Protein AF-A0A173Y266-F1 (afdb_monomer)

Foldseek 3Di:
DWAAFDQWIWDCDPVVQKTWTAGNDDDDPVLVVLLVVLPWDQDPVVRTTIDGNDPSNLVSCQVRPRGAHPVNDRSVVVVVVVVVVVVVCVVVDDDDDDDDDDDDDDDDDDPDDFDKAKDKDADPPDPDLFQGIWIWIWTQDPVRDTDTGDTQAGGHPVVSVVVNVCVVVVVDDSVRSNVVRVVVVVVVVVPDDDDDDDDDDDDDDDPDFKKKWKKAFDDDPVCPCLPQDFPVVCVVVVHALELVRIDTQDMDGDDPPDDPVNVLCCQAPVNDPSGDDHRDGANMWMWICPPNDIWIWGDGPPGTDTRVVHVDPPPPLDDQVVFFPQDWDDAPVGIATAGLDAPVSLVVVQWDFPDAGPVNQWTWTHNVPHIHTYGNDNPPPVPVCVVVVVVVVVCVVVVVPPPDDDPLDALVRQVVCVVVVHDDDPVSNVVNVVVVVVVVPDDDDDDDDDDDDDDDDDDDDDDDDDDD

Sequence (468 aa):
MGWEFDGGRVEANTADNRLQIFFDEKPDKEIREELKGNGFRYSPSTEAWQRQLNDNAIYAADCIKCIQPLTGERPTELQKRASQEAAAEKAAAPEQPQDTEPGTADAPEKPTTPETFYKVRQNSYSDSPENSYILQEYVAQDNGMAKLGDILYTGTPEKCRELLGKLETGELTQGDVKDLYAKAQEAQTAAEPGQDVPEQTADKKEPDKDTFSIYQLKDGDGMRDYHFEPYDRLQAAGLSVEAANYNLIYAAELTPGTSLEDIHTRFNIDHPKDFKGHSLSVSDIVVLHQNGEDTAHYVDSFGYKEVPEFLQEQTPQLTPDTRMTGEQIRTPRGSFSVTDMTAEQMKEAEYGLHHTSEDRKYLIMGNGTQAFAVAAEPPEKANPLKHVEDAIEQNDNNFDGIINNTPTPTADELEEKARNGEQISLAEYAAALKADKEQGKEKKPGIKCFCGFPARPGRAVLRSATLF

pLDDT: mean 73.37, std 19.75, range [26.62, 95.81]

Structure (mmCIF, N/CA/C/O backbone):
data_AF-A0A173Y266-F1
#
_entry.id   AF-A0A173Y266-F1
#
loop_
_atom_site.group_PDB
_atom_site.id
_atom_site.type_symbol
_atom_site.label_atom_id
_atom_site.label_alt_id
_atom_site.label_comp_id
_atom_site.label_asym_id
_atom_site.label_entity_id
_atom_site.label_seq_id
_atom_site.pdbx_PDB_ins_code
_atom_site.Cartn_x
_atom_site.Cartn_y
_atom_site.Cartn_z
_atom_site.occupancy
_atom_site.B_iso_or_equiv
_atom_site.auth_seq_id
_atom_site.auth_comp_id
_atom_site.auth_asym_id
_atom_site.auth_atom_id
_atom_site.pdbx_PDB_model_num
ATOM 1 N N . MET A 1 1 ? 26.241 -5.180 -22.141 1.00 72.31 1 MET A N 1
ATOM 2 C CA . MET A 1 1 ? 24.784 -5.328 -22.359 1.00 72.31 1 MET A CA 1
ATOM 3 C C . MET A 1 1 ? 24.310 -4.068 -23.062 1.00 72.31 1 MET A C 1
ATOM 5 O O . MET A 1 1 ? 24.625 -2.991 -22.577 1.00 72.31 1 MET A O 1
ATOM 9 N N . GLY A 1 2 ? 23.655 -4.166 -24.213 1.00 83.25 2 GLY A N 1
ATOM 10 C CA . GLY A 1 2 ? 23.282 -3.005 -25.028 1.00 83.25 2 GLY A CA 1
ATOM 11 C C . GLY A 1 2 ? 22.638 -3.432 -26.343 1.00 83.25 2 GLY A C 1
ATOM 12 O O . GLY A 1 2 ? 22.569 -4.630 -26.620 1.00 83.25 2 GLY A O 1
ATOM 13 N N . TRP A 1 3 ? 22.164 -2.473 -27.131 1.00 91.00 3 TRP A N 1
ATOM 14 C CA . TRP A 1 3 ? 21.550 -2.724 -28.436 1.00 91.00 3 TRP A CA 1
ATOM 15 C C . TRP A 1 3 ? 21.806 -1.571 -29.406 1.00 91.00 3 TRP A C 1
ATOM 17 O O . TRP A 1 3 ? 22.062 -0.439 -29.000 1.00 91.00 3 TRP A O 1
ATOM 27 N N . GLU A 1 4 ? 21.718 -1.863 -30.697 1.00 91.62 4 GLU A N 1
ATOM 28 C CA . GLU A 1 4 ? 21.824 -0.870 -31.767 1.00 91.62 4 GLU A CA 1
ATOM 29 C C . GLU A 1 4 ? 20.430 -0.463 -32.248 1.00 91.62 4 GLU A C 1
ATOM 31 O O . GLU A 1 4 ? 19.509 -1.287 -32.301 1.00 91.62 4 GLU A O 1
ATOM 36 N N . PHE A 1 5 ? 20.277 0.813 -32.589 1.00 92.00 5 PHE A N 1
ATOM 37 C CA . PHE A 1 5 ? 19.054 1.395 -33.137 1.00 92.00 5 PHE A CA 1
ATOM 38 C C . PHE A 1 5 ? 19.385 2.228 -34.381 1.00 92.00 5 PHE A C 1
ATOM 40 O O . PHE A 1 5 ? 20.550 2.468 -34.697 1.00 92.00 5 PHE A O 1
ATOM 47 N N . ASP A 1 6 ? 18.362 2.668 -35.109 1.00 88.25 6 ASP A N 1
ATOM 48 C CA . ASP A 1 6 ? 18.567 3.494 -36.301 1.00 88.25 6 ASP A CA 1
ATOM 49 C C . ASP A 1 6 ? 19.115 4.884 -35.920 1.00 88.25 6 ASP A C 1
ATOM 51 O O . ASP A 1 6 ? 18.400 5.719 -35.364 1.00 88.25 6 ASP A O 1
ATOM 55 N N . GLY A 1 7 ? 20.404 5.115 -36.184 1.00 88.75 7 GLY A N 1
ATOM 56 C CA . GLY A 1 7 ? 21.110 6.358 -35.854 1.00 88.75 7 GLY A CA 1
ATOM 57 C C . GLY A 1 7 ? 21.906 6.339 -34.544 1.00 88.75 7 GLY A C 1
ATOM 58 O O . GLY A 1 7 ? 22.287 7.413 -34.058 1.00 88.75 7 GLY A O 1
ATOM 59 N N . GLY A 1 8 ? 22.159 5.163 -33.956 1.00 93.06 8 GLY A N 1
ATOM 60 C CA . GLY A 1 8 ? 23.054 5.051 -32.808 1.00 93.06 8 GLY A CA 1
ATOM 61 C C . GLY A 1 8 ? 23.018 3.716 -32.060 1.00 93.06 8 GLY A C 1
ATOM 62 O O . GLY A 1 8 ? 22.575 2.682 -32.559 1.00 93.06 8 GLY A O 1
ATOM 63 N N . ARG A 1 9 ? 23.501 3.735 -30.814 1.00 93.75 9 ARG A N 1
ATOM 64 C CA . ARG A 1 9 ? 23.505 2.563 -29.923 1.00 93.75 9 ARG A CA 1
ATOM 65 C C . ARG A 1 9 ? 23.216 2.928 -28.475 1.00 93.75 9 ARG A C 1
ATOM 67 O O . ARG A 1 9 ? 23.552 4.019 -28.013 1.00 93.75 9 ARG A O 1
ATOM 74 N N . VAL A 1 10 ? 22.641 1.984 -27.743 1.00 93.56 10 VAL A N 1
ATOM 75 C CA . VAL A 1 10 ? 22.423 2.061 -26.300 1.00 93.56 10 VAL A CA 1
ATOM 76 C C . VAL A 1 10 ? 23.321 1.058 -25.593 1.00 93.56 10 VAL A C 1
ATOM 78 O O . VAL A 1 10 ? 23.415 -0.103 -25.983 1.00 93.56 10 VAL A O 1
ATOM 81 N N . GLU A 1 11 ? 23.958 1.498 -24.518 1.00 92.50 11 GLU A N 1
ATOM 82 C CA . GLU A 1 11 ? 24.861 0.706 -23.701 1.00 92.50 11 GLU A CA 1
ATOM 83 C C . GLU A 1 11 ? 24.451 0.789 -22.228 1.00 92.50 11 GLU A C 1
ATOM 85 O O . GLU A 1 11 ? 24.344 1.868 -21.642 1.00 92.50 11 GLU A O 1
ATOM 90 N N . ALA A 1 12 ? 24.218 -0.368 -21.612 1.00 89.44 12 ALA A N 1
ATOM 91 C CA . ALA A 1 12 ? 24.055 -0.491 -20.173 1.00 89.44 12 ALA A CA 1
ATOM 92 C C . ALA A 1 12 ? 25.441 -0.661 -19.539 1.00 89.44 12 ALA A C 1
ATOM 94 O O . ALA A 1 12 ? 25.964 -1.773 -19.416 1.00 89.44 12 ALA A O 1
ATOM 95 N N . ASN A 1 13 ? 26.033 0.464 -19.147 1.00 88.81 13 ASN A N 1
ATOM 96 C CA . ASN A 1 13 ? 27.310 0.516 -18.458 1.00 88.81 13 ASN A CA 1
ATOM 97 C C . ASN A 1 13 ? 27.088 0.217 -16.969 1.00 88.81 13 ASN A C 1
ATOM 99 O O . ASN A 1 13 ? 26.701 1.076 -16.168 1.00 88.81 13 ASN A O 1
ATOM 103 N N . THR A 1 14 ? 27.320 -1.042 -16.604 1.00 85.88 14 THR A N 1
ATOM 104 C CA . THR A 1 14 ? 27.172 -1.534 -15.230 1.00 85.88 14 THR A CA 1
ATOM 105 C C . THR A 1 14 ? 28.258 -1.011 -14.294 1.00 85.88 14 THR A C 1
ATOM 107 O O . THR A 1 14 ? 28.013 -0.933 -13.095 1.00 85.88 14 THR A O 1
ATOM 110 N N . ALA A 1 15 ? 29.433 -0.629 -14.811 1.00 83.81 15 ALA A N 1
ATOM 111 C CA . ALA A 1 15 ? 30.527 -0.097 -13.996 1.00 83.81 15 ALA A CA 1
ATOM 112 C C . ALA A 1 15 ? 30.196 1.301 -13.453 1.00 83.81 15 ALA A C 1
ATOM 114 O O . ALA A 1 15 ? 30.384 1.566 -12.268 1.00 83.81 15 ALA A O 1
ATOM 115 N N . ASP A 1 16 ? 29.617 2.159 -14.296 1.00 83.19 16 ASP A N 1
ATOM 116 C CA . ASP A 1 16 ? 29.226 3.522 -13.915 1.00 83.19 16 ASP A CA 1
ATOM 117 C C . ASP A 1 16 ? 27.770 3.621 -13.430 1.00 83.19 16 ASP A C 1
ATOM 119 O O . ASP A 1 16 ? 27.295 4.699 -13.055 1.00 83.19 16 ASP A O 1
ATOM 123 N N . ASN A 1 17 ? 27.042 2.499 -13.423 1.00 90.81 17 ASN A N 1
ATOM 124 C CA . ASN A 1 17 ? 25.615 2.433 -13.119 1.00 90.81 17 ASN A CA 1
ATOM 125 C C . ASN A 1 17 ? 24.803 3.415 -13.990 1.00 90.81 17 ASN A C 1
ATOM 127 O O . ASN A 1 17 ? 24.024 4.241 -13.487 1.00 90.81 17 ASN A O 1
ATOM 131 N N . ARG A 1 18 ? 25.040 3.391 -15.310 1.00 93.94 18 ARG A N 1
ATOM 132 C CA . ARG A 1 18 ? 24.402 4.284 -16.291 1.00 93.94 18 ARG A CA 1
ATOM 133 C C . ARG A 1 18 ? 23.869 3.524 -17.499 1.00 93.94 18 ARG A C 1
ATOM 135 O O . ARG A 1 18 ? 24.560 2.690 -18.071 1.00 93.94 18 ARG A O 1
ATOM 142 N N . LEU A 1 19 ? 22.659 3.881 -17.920 1.00 93.88 19 LEU A N 1
ATOM 143 C CA . LEU A 1 19 ? 22.163 3.562 -19.254 1.00 93.88 19 LEU A CA 1
ATOM 144 C C . LEU A 1 19 ? 22.520 4.731 -20.171 1.00 93.88 19 LEU A C 1
ATOM 146 O O . LEU A 1 19 ? 22.066 5.852 -19.927 1.00 93.88 19 LEU A O 1
ATOM 150 N N . GLN A 1 20 ? 23.363 4.479 -21.167 1.00 94.88 20 GLN A N 1
ATOM 151 C CA . GLN A 1 20 ? 23.953 5.488 -22.044 1.00 94.88 20 GLN A CA 1
ATOM 152 C C . GLN A 1 20 ? 23.458 5.293 -23.476 1.00 94.88 20 GLN A C 1
ATOM 154 O O . GLN A 1 20 ? 23.483 4.189 -24.000 1.00 94.88 20 GLN A O 1
ATOM 159 N N . ILE A 1 21 ? 23.018 6.371 -24.112 1.00 95.44 21 ILE A N 1
ATOM 160 C CA . ILE A 1 21 ? 22.539 6.406 -25.491 1.00 95.44 21 ILE A CA 1
ATOM 161 C C . ILE A 1 21 ? 23.506 7.280 -26.285 1.00 95.44 21 ILE A C 1
ATOM 163 O O . ILE A 1 21 ? 23.659 8.477 -26.007 1.00 95.44 21 ILE A O 1
ATOM 167 N N . PHE A 1 22 ? 24.136 6.676 -27.280 1.00 94.88 22 PHE A N 1
ATOM 168 C CA . PHE A 1 22 ? 25.034 7.320 -28.224 1.00 94.88 22 PHE A CA 1
ATOM 169 C C . PHE A 1 22 ? 24.302 7.486 -29.550 1.00 94.88 22 PHE A C 1
ATOM 171 O O . PHE A 1 22 ? 23.755 6.515 -30.064 1.00 94.88 22 PHE A O 1
ATOM 178 N N . PHE A 1 23 ? 24.304 8.700 -30.091 1.00 93.75 23 PHE A N 1
ATOM 179 C CA . PHE A 1 23 ? 23.804 8.979 -31.436 1.00 93.75 23 PHE A CA 1
ATOM 180 C C . PHE A 1 23 ? 24.990 9.235 -32.364 1.00 93.75 23 PHE A C 1
ATOM 182 O O . PHE A 1 23 ? 25.952 9.883 -31.947 1.00 93.75 23 PHE A O 1
ATOM 189 N N . ASP A 1 24 ? 24.908 8.762 -33.606 1.00 90.38 24 ASP A N 1
ATOM 190 C CA . ASP A 1 24 ? 25.969 8.954 -34.606 1.00 90.38 24 ASP A CA 1
ATOM 191 C C . ASP A 1 24 ? 26.055 10.415 -35.067 1.00 90.38 24 ASP A C 1
ATOM 193 O O . ASP A 1 24 ? 27.136 10.961 -35.293 1.00 90.38 24 ASP A O 1
ATOM 197 N N . GLU A 1 25 ? 24.899 11.075 -35.142 1.00 89.56 25 GLU A N 1
ATOM 198 C CA . GLU A 1 25 ? 24.769 12.499 -35.424 1.00 89.56 25 GLU A CA 1
ATOM 199 C C . GLU A 1 25 ? 23.962 13.198 -34.330 1.00 89.56 25 GLU A C 1
ATOM 201 O O . GLU A 1 25 ? 23.267 12.580 -33.525 1.00 89.56 25 GLU A O 1
ATOM 206 N N . LYS A 1 26 ? 24.043 14.530 -34.275 1.00 89.31 26 LYS A N 1
ATOM 207 C CA . LYS A 1 26 ? 23.307 15.303 -33.274 1.00 89.31 26 LYS A CA 1
ATOM 208 C C . LYS A 1 26 ? 21.795 15.104 -33.475 1.00 89.31 26 LYS A C 1
ATOM 210 O O . LYS A 1 26 ? 21.280 15.580 -34.485 1.00 89.31 26 LYS A O 1
ATOM 215 N N . PRO A 1 27 ? 21.067 14.533 -32.496 1.00 89.38 27 PRO A N 1
ATOM 216 C CA . PRO A 1 27 ? 19.642 14.282 -32.651 1.00 89.38 27 PRO A CA 1
ATOM 217 C C . PRO A 1 27 ? 18.849 15.588 -32.757 1.00 89.38 27 PRO A C 1
ATOM 219 O O . PRO A 1 27 ? 19.197 16.619 -32.153 1.00 89.38 27 PRO A O 1
ATOM 222 N N . ASP A 1 28 ? 17.746 15.529 -33.499 1.00 90.56 28 ASP A N 1
ATOM 223 C CA . ASP A 1 28 ? 16.861 16.665 -33.727 1.00 90.56 28 ASP A CA 1
ATOM 224 C C . ASP A 1 28 ? 16.267 17.220 -32.430 1.00 90.56 28 ASP A C 1
ATOM 226 O O . ASP A 1 28 ? 16.346 16.634 -31.347 1.00 90.56 28 ASP A O 1
ATOM 230 N N . LYS A 1 29 ? 15.723 18.440 -32.498 1.00 91.38 29 LYS A N 1
ATOM 231 C CA . LYS A 1 29 ? 15.195 19.119 -31.305 1.00 91.38 29 LYS A CA 1
ATOM 232 C C . LYS A 1 29 ? 14.094 18.300 -30.616 1.00 91.38 29 LYS A C 1
ATOM 234 O O . LYS A 1 29 ? 14.117 18.221 -29.393 1.00 91.38 29 LYS A O 1
ATOM 239 N N . GLU A 1 30 ? 13.206 17.681 -31.388 1.00 90.44 30 GLU A N 1
ATOM 240 C CA . GLU A 1 30 ? 12.093 16.870 -30.879 1.00 90.44 30 GLU A CA 1
ATOM 241 C C . GLU A 1 30 ? 12.598 15.639 -30.116 1.00 90.44 30 GLU A C 1
ATOM 243 O O . GLU A 1 30 ? 12.240 15.451 -28.958 1.00 90.44 30 GLU A O 1
ATOM 248 N N . ILE A 1 31 ? 13.546 14.893 -30.693 1.00 90.19 31 ILE A N 1
ATOM 249 C CA . ILE A 1 31 ? 14.186 13.734 -30.047 1.00 90.19 31 ILE A CA 1
ATOM 250 C C . ILE A 1 31 ? 14.883 14.150 -28.745 1.00 90.19 31 ILE A C 1
ATOM 252 O O . ILE A 1 31 ? 14.788 13.479 -27.719 1.00 90.19 31 ILE A O 1
ATOM 256 N N . ARG A 1 32 ? 15.563 15.303 -28.736 1.00 92.06 32 ARG A N 1
ATOM 257 C CA . ARG A 1 32 ? 16.209 15.824 -27.520 1.00 92.06 32 ARG A CA 1
ATOM 258 C C . ARG A 1 32 ? 15.209 16.220 -26.433 1.00 92.06 32 ARG A C 1
ATOM 260 O O . ARG A 1 32 ? 15.556 16.145 -25.255 1.00 92.06 32 ARG A O 1
ATOM 267 N N . GLU A 1 33 ? 14.021 16.692 -26.796 1.00 92.50 33 GLU A N 1
ATOM 268 C CA . GLU A 1 33 ? 12.944 16.983 -25.843 1.00 92.50 33 GLU A CA 1
ATOM 269 C C . GLU A 1 33 ? 12.318 15.685 -25.312 1.00 92.50 33 GLU A C 1
ATOM 271 O O . GLU A 1 33 ? 12.150 15.557 -24.099 1.00 92.50 33 GLU A O 1
ATOM 276 N N . GLU A 1 34 ? 12.103 14.691 -26.176 1.00 92.31 34 GLU A N 1
ATOM 277 C CA . GLU A 1 34 ? 11.611 13.356 -25.811 1.00 92.31 34 GLU A CA 1
ATOM 278 C C . GLU A 1 34 ? 12.559 12.644 -24.831 1.00 92.31 34 GLU A C 1
ATOM 280 O O . GLU A 1 34 ? 12.131 12.170 -23.775 1.00 92.31 34 GLU A O 1
ATOM 285 N N . LEU A 1 35 ? 13.868 12.658 -25.105 1.00 92.94 35 LEU A N 1
ATOM 286 C CA . LEU A 1 35 ? 14.892 12.114 -24.205 1.00 92.94 35 LEU A CA 1
ATOM 287 C C . LEU A 1 35 ? 14.870 12.808 -22.837 1.00 92.94 35 LEU A C 1
ATOM 289 O O . LEU A 1 35 ? 14.944 12.153 -21.796 1.00 92.94 35 LEU A O 1
ATOM 293 N N . LYS A 1 36 ? 14.730 14.140 -22.815 1.00 92.12 36 LYS A N 1
ATOM 294 C CA . LYS A 1 36 ? 14.656 14.905 -21.561 1.00 92.12 36 LYS A CA 1
ATOM 295 C C . LYS A 1 36 ? 13.393 14.606 -20.762 1.00 92.12 36 LYS A C 1
ATOM 297 O O . LYS A 1 36 ? 13.497 14.566 -19.531 1.00 92.12 36 LYS A O 1
ATOM 302 N N . GLY A 1 37 ? 12.256 14.432 -21.440 1.00 90.38 37 GLY A N 1
ATOM 303 C CA . GLY A 1 37 ? 10.973 14.059 -20.840 1.00 90.38 37 GLY A CA 1
ATOM 304 C C . GLY A 1 37 ? 11.027 12.680 -20.185 1.00 90.38 37 GLY A C 1
ATOM 305 O O . GLY A 1 37 ? 10.529 12.510 -19.080 1.00 90.38 37 GLY A O 1
ATOM 306 N N . ASN A 1 38 ? 11.766 11.750 -20.791 1.00 91.06 38 ASN A N 1
ATOM 307 C CA . ASN A 1 38 ? 12.018 10.406 -20.260 1.00 91.06 38 ASN A CA 1
ATOM 308 C C . ASN A 1 38 ? 13.210 10.334 -19.275 1.00 91.06 38 ASN A C 1
ATOM 310 O O . ASN A 1 38 ? 13.718 9.256 -18.952 1.00 91.06 38 ASN A O 1
ATOM 314 N N . GLY A 1 39 ? 13.681 11.487 -18.781 1.00 89.62 39 GLY A N 1
ATOM 315 C CA . GLY A 1 39 ? 14.686 11.571 -17.718 1.00 89.62 39 GLY A CA 1
ATOM 316 C C . GLY A 1 39 ? 16.145 11.416 -18.161 1.00 89.62 39 GLY A C 1
ATOM 317 O O . GLY A 1 39 ? 17.035 11.472 -17.313 1.00 89.62 39 GLY A O 1
ATOM 318 N N . PHE A 1 40 ? 16.430 11.288 -19.459 1.00 94.12 40 PHE A N 1
ATOM 319 C CA . PHE A 1 40 ? 17.806 11.268 -19.957 1.00 94.12 40 PHE A CA 1
ATOM 320 C C . PHE A 1 40 ? 18.417 12.675 -19.941 1.00 94.12 40 PHE A C 1
ATOM 322 O O . PHE A 1 40 ? 17.761 13.698 -20.196 1.00 94.12 40 PHE A O 1
ATOM 329 N N . ARG A 1 41 ? 19.708 12.738 -19.612 1.00 94.44 41 ARG A N 1
ATOM 330 C CA . ARG A 1 41 ? 20.490 13.978 -19.569 1.00 94.44 41 ARG A CA 1
ATOM 331 C C . ARG A 1 41 ? 21.740 13.829 -20.418 1.00 94.44 41 ARG A C 1
ATOM 333 O O . ARG A 1 41 ? 22.455 12.840 -20.308 1.00 94.44 41 ARG A O 1
ATOM 340 N N . TYR A 1 42 ? 21.997 14.824 -21.261 1.00 95.50 42 TYR A N 1
ATOM 341 C CA . TYR A 1 42 ? 23.203 14.846 -22.079 1.00 95.50 42 TYR A CA 1
ATOM 342 C C . TYR A 1 42 ? 24.435 15.097 -21.203 1.00 95.50 42 TYR A C 1
ATOM 344 O O . TYR A 1 42 ? 24.460 16.062 -20.435 1.00 95.50 42 TYR A O 1
ATOM 352 N N . SER A 1 43 ? 25.450 14.250 -21.341 1.00 93.25 43 SER A N 1
ATOM 353 C CA . SER A 1 43 ? 26.731 14.350 -20.652 1.00 93.25 43 SER A CA 1
ATOM 354 C C . SER A 1 43 ? 27.833 14.652 -21.673 1.00 93.25 43 SER A C 1
ATOM 356 O O . SER A 1 43 ? 28.163 13.788 -22.484 1.00 93.25 43 SER A O 1
ATOM 358 N N . PRO A 1 44 ? 28.417 15.866 -21.663 1.00 89.44 44 PRO A N 1
ATOM 359 C CA . PRO A 1 44 ? 29.460 16.250 -22.614 1.00 89.44 44 PRO A CA 1
ATOM 360 C C . PRO A 1 44 ? 30.762 15.456 -22.476 1.00 89.44 44 PRO A C 1
ATOM 362 O O . PRO A 1 44 ? 31.470 15.300 -23.457 1.00 89.44 44 PRO A O 1
ATOM 365 N N . SER A 1 45 ? 31.092 14.965 -21.276 1.00 89.12 45 SER A N 1
ATOM 366 C CA . SER A 1 45 ? 32.329 14.208 -21.026 1.00 89.12 45 SER A CA 1
ATOM 367 C C . SER A 1 45 ? 32.301 12.800 -21.611 1.00 89.12 45 SER A C 1
ATOM 369 O O . SER A 1 45 ? 33.349 12.235 -21.894 1.00 89.12 45 SER A O 1
ATOM 371 N N . THR A 1 46 ? 31.106 12.234 -21.759 1.00 88.31 46 THR A N 1
ATOM 372 C CA . THR A 1 46 ? 30.881 10.898 -22.321 1.00 88.31 46 THR A CA 1
ATOM 373 C C . THR A 1 46 ? 30.217 10.956 -23.694 1.00 88.31 46 THR A C 1
ATOM 375 O O . THR A 1 46 ? 29.923 9.909 -24.249 1.00 88.31 46 THR A O 1
ATOM 378 N N . GLU A 1 47 ? 29.921 12.161 -24.194 1.00 92.31 47 GLU A N 1
ATOM 379 C CA . GLU A 1 47 ? 29.211 12.419 -25.456 1.00 92.31 47 GLU A CA 1
ATOM 380 C C . GLU A 1 47 ? 27.933 11.576 -25.624 1.00 92.31 47 GLU A C 1
ATOM 382 O O . GLU A 1 47 ? 27.573 11.153 -26.719 1.00 92.31 47 GLU A O 1
ATOM 387 N N . ALA A 1 48 ? 27.220 11.345 -24.517 1.00 94.31 48 ALA A N 1
ATOM 388 C CA . ALA A 1 48 ? 26.079 10.433 -24.463 1.00 94.31 48 ALA A CA 1
ATOM 389 C C . ALA A 1 48 ? 24.910 11.033 -23.688 1.00 94.31 48 ALA A C 1
ATOM 391 O O . ALA A 1 48 ? 25.083 11.794 -22.729 1.00 94.31 48 ALA A O 1
ATOM 392 N N . TRP A 1 49 ? 23.700 10.638 -24.067 1.00 95.81 49 TRP A N 1
ATOM 393 C CA . TRP A 1 49 ? 22.515 10.833 -23.242 1.00 95.81 49 TRP A CA 1
ATOM 394 C C . TRP A 1 49 ? 22.446 9.724 -22.209 1.00 95.81 49 TRP A C 1
ATOM 396 O O . TRP A 1 49 ? 22.435 8.556 -22.567 1.00 95.81 49 TRP A O 1
ATOM 406 N N . GLN A 1 50 ? 22.403 10.068 -20.927 1.00 95.19 50 GLN A N 1
ATOM 407 C CA . GLN A 1 50 ? 22.475 9.067 -19.873 1.00 95.19 50 GLN A CA 1
ATOM 408 C C . GLN A 1 50 ? 21.509 9.323 -18.723 1.00 95.19 50 GLN A C 1
AT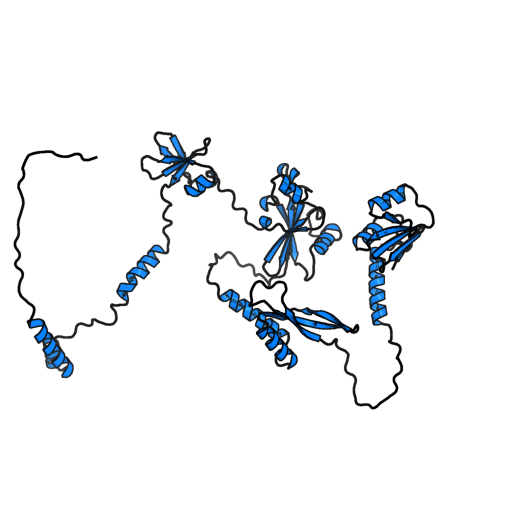OM 410 O O . GLN A 1 50 ? 21.137 10.464 -18.433 1.00 95.19 50 GLN A O 1
ATOM 415 N N . ARG A 1 51 ? 21.139 8.235 -18.049 1.00 94.75 51 ARG A N 1
ATOM 416 C CA . ARG A 1 51 ? 20.458 8.215 -16.747 1.00 94.75 51 ARG A CA 1
ATOM 417 C C . ARG A 1 51 ? 20.994 7.058 -15.907 1.00 94.75 51 ARG A C 1
ATOM 419 O O . ARG A 1 51 ? 21.739 6.221 -16.413 1.00 94.75 51 ARG A O 1
ATOM 426 N N . GLN A 1 52 ? 20.654 7.027 -14.621 1.00 93.19 52 GLN A N 1
ATOM 427 C CA . GLN A 1 52 ? 21.016 5.911 -13.745 1.00 93.19 52 GLN A CA 1
ATOM 428 C C . GLN A 1 52 ? 20.465 4.595 -14.304 1.00 93.19 52 GLN A C 1
ATOM 430 O O . GLN A 1 52 ? 19.317 4.567 -14.741 1.00 93.19 52 GLN A O 1
ATOM 435 N N . LEU A 1 53 ? 21.280 3.538 -14.300 1.00 89.94 53 LEU A N 1
ATOM 436 C CA . LEU A 1 53 ? 20.862 2.207 -14.727 1.00 89.94 53 LEU A CA 1
ATOM 437 C C . LEU A 1 53 ? 19.979 1.587 -13.634 1.00 89.94 53 LEU A C 1
ATOM 439 O O . LEU A 1 53 ? 20.440 1.251 -12.549 1.00 89.94 53 LEU A O 1
ATOM 443 N N . ASN A 1 54 ? 18.683 1.512 -13.911 1.00 86.38 54 ASN A N 1
ATOM 444 C CA . ASN A 1 54 ? 17.667 0.841 -13.105 1.00 86.38 54 ASN A CA 1
ATOM 445 C C . ASN A 1 54 ? 16.545 0.350 -14.028 1.00 86.38 54 ASN A C 1
ATOM 447 O O . ASN A 1 54 ? 16.522 0.720 -15.203 1.00 86.38 54 ASN A O 1
ATOM 451 N N . ASP A 1 55 ? 15.604 -0.439 -13.514 1.00 82.94 55 ASP A N 1
ATOM 452 C CA . ASP A 1 55 ? 14.531 -1.017 -14.338 1.00 82.94 55 ASP A CA 1
ATOM 453 C C . ASP A 1 55 ? 13.683 0.065 -15.023 1.00 82.94 55 ASP A C 1
ATOM 455 O O . ASP A 1 55 ? 13.353 -0.032 -16.203 1.00 82.94 55 ASP A O 1
ATOM 459 N N . ASN A 1 56 ? 13.463 1.192 -14.340 1.00 86.00 56 ASN A N 1
ATOM 460 C CA . ASN A 1 56 ? 12.802 2.362 -14.916 1.00 86.00 56 ASN A CA 1
ATOM 461 C C . ASN A 1 56 ? 13.589 2.983 -16.095 1.00 86.00 56 ASN A C 1
ATOM 463 O O . ASN A 1 56 ? 13.002 3.570 -16.998 1.00 86.00 56 ASN A O 1
ATOM 467 N N . ALA A 1 57 ? 14.921 2.890 -16.127 1.00 86.75 57 ALA A N 1
ATOM 468 C CA . ALA A 1 57 ? 15.711 3.371 -17.263 1.00 86.75 57 ALA A CA 1
ATOM 469 C C . ALA A 1 57 ? 15.499 2.523 -18.514 1.00 86.75 57 ALA A C 1
ATOM 471 O O . ALA A 1 57 ? 15.453 3.064 -19.617 1.00 86.75 57 ALA A O 1
ATOM 472 N N . ILE A 1 58 ? 15.347 1.218 -18.322 1.00 86.88 58 ILE A N 1
ATOM 473 C CA . ILE A 1 58 ? 15.102 0.251 -19.387 1.00 86.88 58 ILE A CA 1
ATOM 474 C C . ILE A 1 58 ? 13.672 0.415 -19.901 1.00 86.88 58 ILE A C 1
ATOM 476 O O . ILE A 1 58 ? 13.469 0.555 -21.103 1.00 86.88 58 ILE A O 1
ATOM 480 N N . TYR A 1 59 ? 12.703 0.568 -18.996 1.00 85.19 59 TYR A N 1
ATOM 481 C CA . TYR A 1 59 ? 11.320 0.888 -19.351 1.00 85.19 59 TYR A CA 1
ATOM 482 C C . TYR A 1 59 ? 11.185 2.234 -20.083 1.00 85.19 59 TYR A C 1
ATOM 484 O O . TYR A 1 59 ? 10.473 2.357 -21.080 1.00 85.19 59 TYR A O 1
ATOM 492 N N . ALA A 1 60 ? 11.910 3.262 -19.636 1.00 85.81 60 ALA A N 1
ATOM 493 C CA . ALA A 1 60 ? 11.951 4.538 -20.342 1.00 85.81 60 ALA A CA 1
ATOM 494 C C . ALA A 1 60 ? 12.532 4.384 -21.755 1.00 85.81 60 ALA A C 1
ATOM 496 O O . ALA A 1 60 ? 12.089 5.072 -22.672 1.00 85.81 60 ALA A O 1
ATOM 497 N N . ALA A 1 61 ? 13.487 3.470 -21.947 1.00 88.38 61 ALA A N 1
ATOM 498 C CA . ALA A 1 61 ? 14.014 3.168 -23.268 1.00 88.38 61 ALA A CA 1
ATOM 499 C C . ALA A 1 61 ? 12.996 2.426 -24.156 1.00 88.38 61 ALA A C 1
ATOM 501 O O . ALA A 1 61 ? 12.900 2.744 -25.340 1.00 88.38 61 ALA A O 1
ATOM 502 N N . ASP A 1 62 ? 12.168 1.541 -23.586 1.00 86.50 62 ASP A N 1
ATOM 503 C CA . ASP A 1 62 ? 11.037 0.901 -24.282 1.00 86.50 62 ASP A CA 1
ATOM 504 C C . ASP A 1 62 ? 10.005 1.927 -24.792 1.00 86.50 62 ASP A C 1
ATOM 506 O O . ASP A 1 62 ? 9.358 1.701 -25.814 1.00 86.50 62 ASP A O 1
ATOM 510 N N . CYS A 1 63 ? 9.848 3.063 -24.107 1.00 83.44 63 CYS A N 1
ATOM 511 C CA . CYS A 1 63 ? 8.878 4.098 -24.482 1.00 83.44 63 CYS A CA 1
ATOM 512 C C . CYS A 1 63 ? 9.371 5.029 -25.601 1.00 83.44 63 CYS A C 1
ATOM 514 O O . CYS A 1 63 ? 8.556 5.653 -26.284 1.00 83.44 63 CYS A O 1
ATOM 516 N N . ILE A 1 64 ? 10.689 5.139 -25.797 1.00 89.25 64 ILE A N 1
ATOM 517 C CA . ILE A 1 64 ? 11.287 6.041 -26.787 1.00 89.25 64 ILE A CA 1
ATOM 518 C C . ILE A 1 64 ? 11.387 5.310 -28.127 1.00 89.25 64 ILE A C 1
ATOM 520 O O . ILE A 1 64 ? 12.184 4.387 -28.308 1.00 89.25 64 ILE A O 1
ATOM 524 N N . LYS A 1 65 ? 10.586 5.742 -29.104 1.00 85.69 65 LYS A N 1
ATOM 525 C CA . LYS A 1 65 ? 10.492 5.059 -30.407 1.00 85.69 65 LYS A CA 1
ATOM 526 C C . LYS A 1 65 ? 11.777 5.151 -31.225 1.00 85.69 65 LYS A C 1
ATOM 528 O O . LYS A 1 65 ? 12.098 4.221 -31.954 1.00 85.69 65 LYS A O 1
ATOM 533 N N . CYS A 1 66 ? 12.507 6.259 -31.103 1.00 85.88 66 CYS A N 1
ATOM 534 C CA . CYS A 1 66 ? 13.708 6.520 -31.898 1.00 85.88 66 CYS A CA 1
ATOM 535 C C . CYS A 1 66 ? 14.949 5.735 -31.449 1.00 85.88 66 CYS A C 1
ATOM 537 O O . CYS A 1 66 ? 15.942 5.765 -32.161 1.00 85.88 66 CYS A O 1
ATOM 539 N N . ILE A 1 67 ? 14.902 5.029 -30.313 1.00 88.81 67 ILE A N 1
ATOM 540 C CA . ILE A 1 67 ? 16.029 4.219 -29.814 1.00 88.81 67 ILE A CA 1
ATOM 541 C C . ILE A 1 67 ? 15.689 2.728 -29.716 1.00 88.81 67 ILE A C 1
ATOM 543 O O . ILE A 1 67 ? 16.392 1.968 -29.045 1.00 88.81 67 ILE A O 1
ATOM 547 N N . GLN A 1 68 ? 14.594 2.309 -30.355 1.00 87.69 68 GLN A N 1
ATOM 548 C CA . GLN A 1 68 ? 14.180 0.911 -30.376 1.00 87.69 68 GLN A CA 1
ATOM 549 C C . GLN A 1 68 ? 15.214 0.040 -31.105 1.00 87.69 68 GLN A C 1
ATOM 551 O O . GLN A 1 68 ? 15.756 0.470 -32.126 1.00 87.69 68 GLN A O 1
ATOM 556 N N . PRO A 1 69 ? 15.468 -1.190 -30.628 1.00 88.00 69 PRO A N 1
ATOM 557 C CA . PRO A 1 69 ? 16.399 -2.103 -31.269 1.00 88.00 69 PRO A CA 1
ATOM 558 C C . PRO A 1 69 ? 16.008 -2.403 -32.717 1.00 88.00 69 PRO A C 1
ATOM 560 O O . PRO A 1 69 ? 14.842 -2.670 -33.017 1.00 88.00 69 PRO A O 1
ATOM 563 N N . L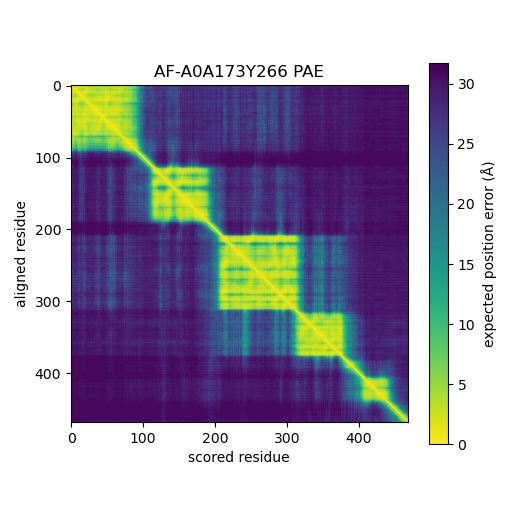EU A 1 70 ? 16.999 -2.472 -33.608 1.00 84.12 70 LEU A N 1
ATOM 564 C CA . LEU A 1 70 ? 16.787 -2.874 -35.010 1.00 84.12 70 LEU A CA 1
ATOM 565 C C . LEU A 1 70 ? 16.233 -4.302 -35.151 1.00 84.12 70 LEU A C 1
ATOM 567 O O . LEU A 1 70 ? 15.638 -4.645 -36.170 1.00 84.12 70 LEU A O 1
ATOM 571 N N . THR A 1 71 ? 16.406 -5.134 -34.122 1.00 77.69 71 THR A N 1
ATOM 572 C CA . THR A 1 71 ? 15.867 -6.497 -34.058 1.00 77.69 71 THR A CA 1
ATOM 573 C C . THR A 1 71 ? 14.343 -6.534 -33.907 1.00 77.69 71 THR A C 1
ATOM 575 O O . THR A 1 71 ? 13.747 -7.592 -34.101 1.00 77.69 71 THR A O 1
ATOM 578 N N . GLY A 1 72 ? 13.700 -5.406 -33.571 1.00 72.25 72 GLY A N 1
ATOM 579 C CA . GLY A 1 72 ? 12.261 -5.325 -33.293 1.00 72.25 72 GLY A CA 1
ATOM 580 C C . GLY A 1 72 ? 11.853 -5.928 -31.945 1.00 72.25 72 GLY A C 1
ATOM 581 O O . GLY A 1 72 ? 10.669 -5.950 -31.609 1.00 72.25 72 GLY A O 1
ATOM 582 N N . GLU A 1 73 ? 12.819 -6.417 -31.168 1.00 77.31 73 GLU A N 1
ATOM 583 C CA . GLU A 1 73 ? 12.612 -6.858 -29.793 1.00 77.31 73 GLU A CA 1
ATOM 584 C C . GLU A 1 73 ? 12.591 -5.645 -28.858 1.00 77.31 73 GLU A C 1
ATOM 586 O O . GLU A 1 73 ? 13.253 -4.643 -29.114 1.00 77.31 73 GLU A O 1
ATOM 591 N N . ARG A 1 74 ? 11.838 -5.726 -27.757 1.00 80.25 74 ARG A N 1
ATOM 592 C CA . ARG A 1 74 ? 11.842 -4.661 -26.747 1.00 80.25 74 ARG A CA 1
ATOM 593 C C . ARG A 1 74 ? 13.166 -4.688 -25.971 1.00 80.25 74 ARG A C 1
ATOM 595 O O . ARG A 1 74 ? 13.597 -5.786 -25.602 1.00 80.25 74 ARG A O 1
ATOM 602 N N . PRO A 1 75 ? 13.783 -3.534 -25.664 1.00 81.12 75 PRO A N 1
ATOM 603 C CA . PRO A 1 75 ? 14.970 -3.456 -24.810 1.00 81.12 75 PRO A CA 1
ATOM 604 C C . PRO A 1 75 ? 14.893 -4.296 -23.524 1.00 81.12 75 PRO A C 1
ATOM 606 O O . PRO A 1 75 ? 15.858 -4.979 -23.174 1.00 81.12 75 PRO A O 1
ATOM 609 N N . THR A 1 76 ? 13.727 -4.337 -22.875 1.00 76.25 76 THR A N 1
ATOM 610 C CA . THR A 1 76 ? 13.476 -5.190 -21.698 1.00 76.25 76 THR A CA 1
ATOM 611 C C . THR A 1 76 ? 13.719 -6.685 -21.960 1.00 76.25 76 THR A C 1
ATOM 613 O O . THR A 1 76 ? 14.307 -7.389 -21.137 1.00 76.25 76 THR A O 1
ATOM 616 N N . GLU A 1 77 ? 13.298 -7.197 -23.117 1.00 78.19 77 GLU A N 1
ATOM 617 C CA . GLU A 1 77 ? 13.428 -8.620 -23.462 1.00 78.19 77 GLU A CA 1
ATOM 618 C C . GLU A 1 77 ? 14.874 -8.989 -23.820 1.00 78.19 77 GLU A C 1
ATOM 620 O O . GLU A 1 77 ? 15.350 -10.066 -23.449 1.00 78.19 77 GLU A O 1
ATOM 625 N N . LEU A 1 78 ? 15.614 -8.063 -24.439 1.00 78.25 78 LEU A N 1
ATOM 626 C CA . LEU A 1 78 ? 17.048 -8.223 -24.697 1.00 78.25 78 LEU A CA 1
ATOM 627 C C . LEU A 1 78 ? 17.842 -8.357 -23.395 1.00 78.25 78 LEU A C 1
ATOM 629 O O . LEU A 1 78 ? 18.744 -9.191 -23.297 1.00 78.25 78 LEU A O 1
ATOM 633 N N . GLN A 1 79 ? 17.486 -7.581 -22.370 1.00 76.25 79 GLN A N 1
ATOM 634 C CA . GLN A 1 79 ? 18.173 -7.644 -21.083 1.00 76.25 79 GLN A CA 1
ATOM 635 C C . GLN A 1 79 ? 17.863 -8.936 -20.317 1.00 76.25 79 GLN A C 1
ATOM 637 O O . GLN A 1 79 ? 18.769 -9.519 -19.710 1.00 76.25 79 GLN A O 1
ATOM 642 N N . LYS A 1 80 ? 16.616 -9.424 -20.381 1.00 75.12 80 LYS A N 1
ATOM 643 C CA . LYS A 1 80 ? 16.228 -10.722 -19.805 1.00 75.12 80 LYS A CA 1
ATOM 644 C C . LYS A 1 80 ? 16.980 -11.874 -20.463 1.00 75.12 80 LYS A C 1
ATOM 646 O O . LYS A 1 80 ? 17.587 -12.675 -19.754 1.00 75.12 80 LYS A O 1
ATOM 651 N N . ARG A 1 81 ? 16.996 -11.926 -21.800 1.00 74.81 81 ARG A N 1
ATOM 652 C CA . ARG A 1 81 ? 17.712 -12.969 -22.548 1.00 74.81 81 ARG A CA 1
ATOM 653 C C . ARG A 1 81 ? 19.199 -12.952 -22.223 1.00 74.81 81 ARG A C 1
ATOM 655 O O . ARG A 1 81 ? 19.747 -13.981 -21.857 1.00 74.81 81 ARG A O 1
ATOM 662 N N . ALA A 1 82 ? 19.832 -11.786 -22.255 1.00 70.75 82 ALA A N 1
ATOM 663 C CA . ALA A 1 82 ? 21.261 -11.708 -21.999 1.00 70.75 82 ALA A CA 1
ATOM 664 C C . ALA A 1 82 ? 21.624 -12.013 -20.525 1.00 70.75 82 ALA A C 1
ATOM 666 O O . ALA A 1 82 ? 22.711 -12.512 -20.247 1.00 70.75 82 ALA A O 1
ATOM 667 N N . SER A 1 83 ? 20.704 -11.804 -19.573 1.00 66.56 83 SER A N 1
ATOM 668 C CA . SER A 1 83 ? 20.882 -12.261 -18.182 1.00 66.56 83 SER A CA 1
ATOM 669 C C . SER A 1 83 ? 20.782 -13.786 -18.063 1.00 66.56 83 SER A C 1
ATOM 671 O O . SER A 1 83 ? 21.542 -14.400 -17.315 1.00 66.56 83 SER A O 1
ATOM 673 N N . GLN A 1 84 ? 19.876 -14.406 -18.826 1.00 67.00 84 GLN A N 1
ATOM 674 C CA . GLN A 1 84 ? 19.732 -15.863 -18.905 1.00 67.00 84 GLN A CA 1
ATOM 675 C C . GLN A 1 84 ? 20.919 -16.517 -19.623 1.00 67.00 84 GLN A C 1
ATOM 677 O O . GLN A 1 84 ? 21.411 -17.544 -19.166 1.00 67.00 84 GLN A O 1
ATOM 682 N N . GLU A 1 85 ? 21.425 -15.906 -20.695 1.00 70.19 85 GLU A N 1
ATOM 683 C CA . GLU A 1 85 ? 22.614 -16.361 -21.422 1.00 70.19 85 GLU A CA 1
ATOM 684 C C . GLU A 1 85 ? 23.875 -16.228 -20.565 1.00 70.19 85 GLU A C 1
ATOM 686 O O . GLU A 1 85 ? 24.637 -17.183 -20.477 1.00 70.19 85 GLU A O 1
ATOM 691 N N . ALA A 1 86 ? 24.055 -15.123 -19.831 1.00 65.50 86 ALA A N 1
ATOM 692 C CA . ALA A 1 86 ? 25.168 -14.978 -18.889 1.00 65.50 86 ALA A CA 1
ATOM 693 C C . ALA A 1 86 ? 25.103 -15.994 -17.732 1.00 65.50 86 ALA A C 1
ATOM 695 O O . ALA A 1 86 ? 26.139 -16.465 -17.257 1.00 65.50 86 ALA A O 1
ATOM 696 N N . ALA A 1 87 ? 23.897 -16.347 -17.272 1.00 62.25 87 ALA A N 1
ATOM 697 C CA . ALA A 1 87 ? 23.701 -17.406 -16.284 1.00 62.25 87 ALA A CA 1
ATOM 698 C C . ALA A 1 87 ? 24.004 -18.798 -16.869 1.00 62.25 87 ALA A C 1
ATOM 700 O O . ALA A 1 87 ? 24.627 -19.619 -16.197 1.00 62.25 87 ALA A O 1
ATOM 701 N N . ALA A 1 88 ? 23.622 -19.046 -18.124 1.00 64.44 88 ALA A N 1
ATOM 702 C CA . ALA A 1 88 ? 23.892 -20.296 -18.828 1.00 64.44 88 ALA A CA 1
ATOM 703 C C . ALA A 1 88 ? 25.378 -20.460 -19.192 1.00 64.44 88 ALA A C 1
ATOM 705 O O . ALA A 1 88 ? 25.921 -21.551 -19.058 1.00 64.44 88 ALA A O 1
ATOM 706 N N . GLU A 1 89 ? 26.062 -19.387 -19.589 1.00 60.09 89 GLU A N 1
ATOM 707 C CA . GLU A 1 89 ? 27.491 -19.388 -19.920 1.00 60.09 89 GLU A CA 1
ATOM 708 C C . GLU A 1 89 ? 28.355 -19.559 -18.663 1.00 60.09 89 GLU A C 1
ATOM 710 O O . GLU A 1 89 ? 29.297 -20.351 -18.669 1.00 60.09 89 GLU A O 1
ATOM 715 N N . LYS A 1 90 ? 27.969 -18.935 -17.538 1.00 59.88 90 LYS A N 1
ATOM 716 C CA . LYS A 1 90 ? 28.568 -19.227 -16.222 1.00 59.88 90 LYS A CA 1
ATOM 717 C C . LYS A 1 90 ? 28.362 -20.675 -15.780 1.00 59.88 90 LYS A C 1
ATOM 719 O O . LYS A 1 90 ? 29.220 -21.206 -15.088 1.00 59.88 90 LYS A O 1
ATOM 724 N N . ALA A 1 91 ? 27.257 -21.303 -16.174 1.00 56.34 91 ALA A N 1
ATOM 725 C CA . ALA A 1 91 ? 26.997 -22.712 -15.893 1.00 56.34 91 ALA A CA 1
ATOM 726 C C . ALA A 1 91 ? 27.701 -23.676 -16.873 1.00 56.34 91 ALA A C 1
ATOM 728 O O . ALA A 1 91 ? 27.780 -24.869 -16.589 1.00 56.34 91 ALA A O 1
ATOM 729 N N . ALA A 1 92 ? 28.201 -23.186 -18.016 1.00 50.91 92 ALA A N 1
ATOM 730 C CA . ALA A 1 92 ? 28.739 -24.007 -19.105 1.00 50.91 92 ALA A CA 1
ATOM 731 C C . ALA A 1 92 ? 30.253 -23.850 -19.353 1.00 50.91 92 ALA A C 1
ATOM 733 O O . ALA A 1 92 ? 30.810 -24.612 -20.146 1.00 50.91 92 ALA A O 1
ATOM 734 N N . ALA A 1 93 ? 30.935 -22.896 -18.712 1.00 39.00 93 ALA A N 1
ATOM 735 C CA . ALA A 1 93 ? 32.377 -22.705 -18.868 1.00 39.00 93 ALA A CA 1
ATOM 736 C C . ALA A 1 93 ? 33.182 -23.777 -18.090 1.00 39.00 93 ALA A C 1
ATOM 738 O O . ALA A 1 93 ? 33.084 -23.826 -16.864 1.00 39.00 93 ALA A O 1
ATOM 739 N N . PRO A 1 94 ? 34.010 -24.615 -18.752 1.00 45.81 94 PRO A N 1
ATOM 740 C CA . PRO A 1 94 ? 34.922 -25.528 -18.067 1.00 45.81 94 PRO A CA 1
ATOM 741 C C . PRO A 1 94 ? 36.090 -24.735 -17.472 1.00 45.81 94 PRO A C 1
ATOM 743 O O . PRO A 1 94 ? 36.769 -24.002 -18.197 1.00 45.81 94 PRO A O 1
ATOM 746 N N . GLU A 1 95 ? 36.351 -24.892 -16.173 1.00 39.25 95 GLU A N 1
ATOM 747 C CA . GLU A 1 95 ? 37.545 -24.335 -15.535 1.00 39.25 95 GLU A CA 1
ATOM 748 C C . GLU A 1 95 ? 38.815 -24.867 -16.221 1.00 39.25 95 GLU A C 1
ATOM 750 O O . GLU A 1 95 ? 39.013 -26.076 -16.361 1.00 39.25 95 GLU A O 1
ATOM 755 N N . GLN A 1 96 ? 39.687 -23.961 -16.676 1.00 31.97 96 GLN A N 1
ATOM 756 C CA . GLN A 1 96 ? 41.025 -24.341 -17.125 1.00 31.97 96 GLN A CA 1
ATOM 757 C C . GLN A 1 96 ? 41.877 -24.744 -15.911 1.00 31.97 96 GLN A C 1
ATOM 759 O O . GLN A 1 96 ? 41.889 -24.006 -14.923 1.00 31.97 96 GLN A O 1
ATOM 764 N N . PRO A 1 97 ? 42.630 -25.858 -15.966 1.00 39.91 97 PRO A N 1
ATOM 765 C CA . PRO A 1 97 ? 43.395 -26.327 -14.819 1.00 39.91 97 PRO A CA 1
ATOM 766 C C . PRO A 1 97 ? 44.629 -25.443 -14.619 1.00 39.91 97 PRO A C 1
ATOM 768 O O . PRO A 1 97 ? 45.459 -25.325 -15.520 1.00 39.91 97 PRO A O 1
ATOM 771 N N . GLN A 1 98 ? 44.776 -24.849 -13.434 1.00 35.81 98 GLN A N 1
ATOM 772 C CA . GLN A 1 98 ? 46.087 -24.399 -12.972 1.00 35.81 98 GLN A CA 1
ATOM 773 C C . GLN A 1 98 ? 46.866 -25.606 -12.442 1.00 35.81 98 GLN A C 1
ATOM 775 O O . GLN A 1 98 ? 46.408 -26.332 -11.561 1.00 35.81 98 GLN A O 1
ATOM 780 N N . ASP A 1 99 ? 48.042 -25.801 -13.032 1.00 35.56 99 ASP A N 1
ATOM 781 C CA . ASP A 1 99 ? 49.002 -26.865 -12.766 1.00 35.56 99 ASP A CA 1
ATOM 782 C C . ASP A 1 99 ? 49.297 -27.063 -11.272 1.00 35.56 99 ASP A C 1
ATOM 784 O O . ASP A 1 99 ? 49.946 -26.232 -10.636 1.00 35.56 99 ASP A O 1
ATOM 788 N N . THR A 1 100 ? 48.925 -28.227 -10.735 1.00 32.78 100 THR A N 1
ATOM 789 C CA . THR A 1 100 ? 49.640 -28.857 -9.616 1.00 32.78 100 THR A CA 1
ATOM 790 C C . THR A 1 100 ? 49.699 -30.370 -9.839 1.00 32.78 100 THR A C 1
ATOM 792 O O . THR A 1 100 ? 48.698 -31.077 -9.812 1.00 32.78 100 THR A O 1
ATOM 795 N N . GLU A 1 101 ? 50.902 -30.866 -10.109 1.00 30.75 101 GLU A N 1
ATOM 796 C CA . GLU A 1 101 ? 51.231 -32.291 -10.218 1.00 30.75 101 GLU A CA 1
ATOM 797 C C . GLU A 1 101 ? 51.778 -32.813 -8.857 1.00 30.75 101 GLU A C 1
ATOM 799 O O . GLU A 1 101 ? 52.113 -32.010 -7.983 1.00 30.75 101 GLU A O 1
ATOM 804 N N . PRO A 1 102 ? 51.887 -34.135 -8.613 1.00 40.62 102 PRO A N 1
ATOM 805 C CA . PRO A 1 102 ? 50.839 -34.923 -7.964 1.00 40.62 102 PRO A CA 1
ATOM 806 C C . PRO A 1 102 ? 51.331 -35.673 -6.706 1.00 40.62 102 PRO A C 1
ATOM 808 O O . PRO A 1 102 ? 52.494 -36.063 -6.597 1.00 40.62 102 PRO A O 1
ATOM 811 N N . GLY A 1 103 ? 50.424 -35.955 -5.763 1.00 26.62 103 GLY A N 1
ATOM 812 C CA . GLY A 1 103 ? 50.776 -36.633 -4.512 1.00 26.62 103 GLY A CA 1
ATOM 813 C C . GLY A 1 103 ? 49.643 -37.435 -3.880 1.00 26.62 103 GLY A C 1
ATOM 814 O O . GLY A 1 103 ? 49.082 -37.022 -2.875 1.00 26.62 103 GLY A O 1
ATOM 815 N N . THR A 1 104 ? 49.422 -38.629 -4.435 1.00 29.41 104 THR A N 1
ATOM 816 C CA . THR A 1 104 ? 48.795 -39.828 -3.834 1.00 29.41 104 THR A CA 1
ATOM 817 C C . THR A 1 104 ? 47.291 -39.827 -3.522 1.00 29.41 104 THR A C 1
ATOM 819 O O . THR A 1 104 ? 46.766 -39.050 -2.736 1.00 29.41 104 THR A O 1
ATOM 822 N N . ALA A 1 105 ? 46.648 -40.801 -4.170 1.00 37.06 105 ALA A N 1
ATOM 823 C CA . ALA A 1 105 ? 45.235 -41.133 -4.207 1.00 37.06 105 ALA A CA 1
ATOM 824 C C . ALA A 1 105 ? 44.673 -41.717 -2.900 1.00 37.06 105 ALA A C 1
ATOM 826 O O . ALA A 1 105 ? 45.366 -42.482 -2.235 1.00 37.06 105 ALA A O 1
ATOM 827 N N . ASP A 1 106 ? 43.381 -41.467 -2.647 1.00 31.80 106 ASP A N 1
ATOM 828 C CA . ASP A 1 106 ? 42.395 -42.543 -2.449 1.00 31.80 106 ASP A CA 1
ATOM 829 C C . ASP A 1 106 ? 40.935 -42.030 -2.567 1.00 31.80 106 ASP A C 1
ATOM 831 O O . ASP A 1 106 ? 40.510 -41.214 -1.761 1.00 31.80 106 ASP A O 1
ATOM 835 N N . ALA A 1 107 ? 40.221 -42.538 -3.589 1.00 33.50 107 ALA A N 1
ATOM 836 C CA . ALA A 1 107 ? 38.774 -42.830 -3.741 1.00 33.50 107 ALA A CA 1
ATOM 837 C C . ALA A 1 107 ? 37.650 -41.827 -3.318 1.00 33.50 107 ALA A C 1
ATOM 839 O O . ALA A 1 107 ? 37.828 -40.951 -2.485 1.00 33.50 107 ALA A O 1
ATOM 840 N N . PRO A 1 108 ? 36.387 -42.104 -3.708 1.00 39.34 108 PRO A N 1
ATOM 841 C CA . PRO A 1 108 ? 35.720 -41.891 -4.994 1.00 39.34 108 PRO A CA 1
ATOM 842 C C . PRO A 1 108 ? 34.804 -40.639 -4.995 1.00 39.34 108 PRO A C 1
ATOM 844 O O . PRO A 1 108 ? 34.381 -40.155 -3.948 1.00 39.34 108 PRO A O 1
ATOM 847 N N . GLU A 1 109 ? 34.471 -40.152 -6.194 1.00 45.09 109 GLU A N 1
ATOM 848 C CA . GLU A 1 109 ? 33.579 -39.015 -6.477 1.00 45.09 109 GLU A CA 1
ATOM 849 C C . GLU A 1 109 ? 32.311 -38.978 -5.598 1.00 45.09 109 GLU A C 1
ATOM 851 O O . GLU A 1 109 ? 31.523 -39.928 -5.571 1.00 45.09 109 GLU A O 1
ATOM 856 N N . LYS A 1 110 ? 32.077 -37.841 -4.926 1.00 36.84 110 LYS A N 1
ATOM 857 C CA . LYS A 1 110 ? 30.754 -37.454 -4.420 1.00 36.84 110 LYS A CA 1
ATOM 858 C C . LYS A 1 110 ? 30.210 -36.297 -5.266 1.00 36.84 110 LYS A C 1
ATOM 860 O O . LYS A 1 110 ? 30.969 -35.378 -5.565 1.00 36.84 110 LYS A O 1
ATOM 865 N N . PRO A 1 111 ? 28.918 -36.319 -5.631 1.00 36.56 111 PRO A N 1
ATOM 866 C CA . PRO A 1 111 ? 28.275 -35.218 -6.337 1.00 36.56 111 PRO A CA 1
ATOM 867 C C . PRO A 1 111 ? 28.282 -33.968 -5.450 1.00 36.56 111 PRO A C 1
ATOM 869 O O . PRO A 1 111 ? 27.889 -34.033 -4.285 1.00 36.56 111 PRO A O 1
ATOM 872 N N . THR A 1 112 ? 28.745 -32.845 -5.995 1.00 40.12 112 THR A N 1
ATOM 873 C CA . THR A 1 112 ? 28.800 -31.534 -5.338 1.00 40.12 112 THR A CA 1
ATOM 874 C C . THR A 1 112 ? 27.380 -31.021 -5.088 1.00 40.12 112 THR A C 1
ATOM 876 O O . THR A 1 112 ? 26.763 -30.376 -5.931 1.00 40.12 112 THR A O 1
ATOM 879 N N . THR A 1 113 ? 26.822 -31.355 -3.928 1.00 38.09 113 THR A N 1
ATOM 880 C CA . THR A 1 113 ? 25.707 -30.616 -3.328 1.00 38.09 113 THR A CA 1
ATOM 881 C C . THR A 1 113 ? 26.277 -29.367 -2.655 1.00 38.09 113 THR A C 1
ATOM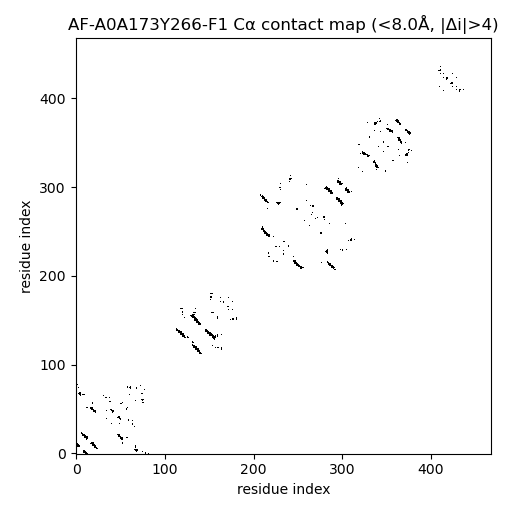 883 O O . THR A 1 113 ? 27.275 -29.512 -1.946 1.00 38.09 113 THR A O 1
ATOM 886 N N . PRO A 1 114 ? 25.691 -28.170 -2.840 1.00 55.97 114 PRO A N 1
ATOM 887 C CA . PRO A 1 114 ? 26.172 -26.963 -2.172 1.00 55.97 114 PRO A CA 1
ATOM 888 C C . PRO A 1 114 ? 26.179 -27.183 -0.654 1.00 55.97 114 PRO A C 1
ATOM 890 O O . PRO A 1 114 ? 25.196 -27.667 -0.093 1.00 55.97 114 PRO A O 1
ATOM 893 N N . GLU A 1 115 ? 27.305 -26.893 0.001 1.00 68.38 115 GLU A N 1
ATOM 894 C CA . GLU A 1 115 ? 27.461 -27.109 1.441 1.00 68.38 115 GLU A CA 1
ATOM 895 C C . GLU A 1 115 ? 26.586 -26.117 2.216 1.00 68.38 115 GLU A C 1
ATOM 897 O O . GLU A 1 115 ? 26.865 -24.918 2.294 1.00 68.38 115 GLU A O 1
ATOM 902 N N . THR A 1 116 ? 25.499 -26.618 2.793 1.00 77.44 116 THR A N 1
ATOM 903 C CA . THR A 1 116 ? 24.685 -25.863 3.740 1.00 77.44 116 THR A CA 1
ATOM 904 C C . THR A 1 116 ? 25.374 -25.837 5.103 1.00 77.44 116 THR A C 1
ATOM 906 O O . THR A 1 116 ? 25.757 -26.880 5.633 1.00 77.44 116 THR A O 1
ATOM 909 N N . PHE A 1 117 ? 25.510 -24.656 5.699 1.00 83.94 117 PHE A N 1
ATOM 910 C CA . PHE A 1 117 ? 26.028 -24.478 7.054 1.00 83.94 117 PHE A CA 1
ATOM 911 C C . PHE A 1 117 ? 25.167 -23.484 7.839 1.00 83.94 117 PHE A C 1
ATOM 913 O O . PHE A 1 117 ? 24.424 -22.692 7.269 1.00 83.94 117 PHE A O 1
ATOM 920 N N . TYR A 1 118 ? 25.268 -23.491 9.166 1.00 88.50 118 TYR A N 1
ATOM 921 C CA . TYR A 1 118 ? 24.414 -22.679 10.036 1.00 88.50 118 TYR A CA 1
ATOM 922 C C . TYR A 1 118 ? 25.248 -21.663 10.814 1.00 88.50 118 TYR A C 1
ATOM 924 O O . TYR A 1 118 ? 26.377 -21.951 11.214 1.00 88.50 118 TYR A O 1
ATOM 932 N N . LYS A 1 119 ? 24.715 -20.458 11.046 1.00 85.31 119 LYS A N 1
ATOM 933 C CA . LYS A 1 119 ? 25.355 -19.470 11.929 1.00 85.31 119 LYS A CA 1
ATOM 934 C C . LYS A 1 119 ? 24.350 -18.803 12.848 1.00 85.31 119 LYS A C 1
ATOM 936 O O . LYS A 1 119 ? 23.224 -18.498 12.465 1.00 85.31 119 LYS A O 1
ATOM 941 N N . VAL A 1 120 ? 24.819 -18.513 14.058 1.00 88.88 120 VAL A N 1
ATOM 942 C CA . VAL A 1 120 ? 24.120 -17.666 15.022 1.00 88.88 120 VAL A CA 1
ATOM 943 C C . VAL A 1 120 ? 24.597 -16.224 14.853 1.00 88.88 120 VAL A C 1
ATOM 945 O O . VAL A 1 120 ? 25.801 -15.961 14.885 1.00 88.88 120 VAL A O 1
ATOM 948 N N . ARG A 1 121 ? 23.664 -15.284 14.698 1.00 86.50 121 ARG A N 1
ATOM 949 C CA . ARG A 1 121 ? 23.932 -13.836 14.628 1.00 86.50 121 ARG A CA 1
ATOM 950 C C . ARG A 1 121 ? 23.010 -13.070 15.574 1.00 86.50 121 ARG A C 1
ATOM 952 O O . ARG A 1 121 ? 21.970 -13.576 15.981 1.00 86.50 121 ARG A O 1
ATOM 959 N N . GLN A 1 122 ? 23.398 -11.849 15.923 1.00 84.12 122 GLN A N 1
ATOM 960 C CA . GLN A 1 122 ? 22.569 -10.968 16.742 1.00 84.12 122 GLN A CA 1
ATOM 961 C C . GLN A 1 122 ? 21.341 -10.499 15.946 1.00 84.12 122 GLN A C 1
ATOM 963 O O . GLN A 1 122 ? 21.456 -10.170 14.759 1.00 84.12 122 GLN A O 1
ATOM 968 N N . ASN A 1 123 ? 20.179 -10.467 16.598 1.00 82.25 123 ASN A N 1
ATOM 969 C CA . ASN A 1 123 ? 18.949 -9.946 16.018 1.00 82.25 123 ASN A CA 1
ATOM 970 C C . ASN A 1 123 ? 18.930 -8.411 16.118 1.00 82.25 123 ASN A C 1
ATOM 972 O O . ASN A 1 123 ? 18.825 -7.857 17.210 1.00 82.25 123 ASN A O 1
ATOM 976 N N . SER A 1 124 ? 19.033 -7.711 14.985 1.00 71.19 124 SER A N 1
ATOM 977 C CA . SER A 1 124 ? 18.973 -6.239 14.946 1.00 71.19 124 SER A CA 1
ATOM 978 C C . SER A 1 124 ? 17.574 -5.676 15.225 1.00 71.19 124 SER A C 1
ATOM 980 O O . SER A 1 124 ? 17.460 -4.490 15.512 1.00 71.19 124 SER A O 1
ATOM 982 N N . TYR A 1 125 ? 16.544 -6.523 15.169 1.00 66.50 125 TYR A N 1
ATOM 983 C CA . TYR A 1 125 ? 15.140 -6.179 15.404 1.00 66.50 125 TYR A CA 1
ATOM 984 C C . TYR A 1 125 ? 14.627 -6.723 16.751 1.00 66.50 125 TYR A C 1
ATOM 986 O O . TYR A 1 125 ? 13.434 -6.926 16.925 1.00 66.50 125 TYR A O 1
ATOM 994 N N . SER A 1 126 ? 15.530 -7.011 17.694 1.00 73.38 126 SER A N 1
ATOM 995 C CA . SER A 1 126 ? 15.180 -7.530 19.021 1.00 73.38 126 SER A CA 1
ATOM 996 C C . SER A 1 126 ? 14.383 -6.503 19.834 1.00 73.38 126 SER A C 1
ATOM 998 O O . SER A 1 126 ? 14.868 -5.401 20.085 1.00 73.38 126 SER A O 1
ATOM 1000 N N . ASP A 1 127 ? 13.213 -6.903 20.319 1.00 68.31 127 ASP A N 1
ATOM 1001 C CA . ASP A 1 127 ? 12.327 -6.142 21.213 1.00 68.31 127 ASP A CA 1
ATOM 1002 C C . ASP A 1 127 ? 12.427 -6.594 22.683 1.00 68.31 127 ASP A C 1
ATOM 1004 O O . ASP A 1 127 ? 12.146 -5.830 23.607 1.00 68.31 127 ASP A O 1
ATOM 1008 N N . SER A 1 128 ? 12.901 -7.820 22.907 1.00 71.44 128 SER A N 1
ATOM 1009 C CA . SER A 1 128 ? 13.086 -8.432 24.222 1.00 71.44 128 SER A CA 1
ATOM 1010 C C . SER A 1 128 ? 14.423 -9.185 24.320 1.00 71.44 128 SER A C 1
ATOM 1012 O O . SER A 1 128 ? 14.976 -9.609 23.301 1.00 71.44 128 SER A O 1
ATOM 1014 N N . PRO A 1 129 ? 14.961 -9.417 25.536 1.00 71.00 129 PRO A N 1
ATOM 1015 C CA . PRO A 1 129 ? 16.140 -10.270 25.725 1.00 71.00 129 PRO A CA 1
ATOM 1016 C C . PRO A 1 129 ? 15.936 -11.694 25.196 1.00 71.00 129 PRO A C 1
ATOM 1018 O O . PRO A 1 129 ? 16.901 -12.355 24.798 1.00 71.00 129 PRO A O 1
ATOM 1021 N N . GLU A 1 130 ? 14.679 -12.140 25.175 1.00 73.38 130 GLU A N 1
ATOM 1022 C CA . GLU A 1 130 ? 14.273 -13.467 24.743 1.00 73.38 130 GLU A CA 1
ATOM 1023 C C . GLU A 1 130 ? 14.409 -13.666 23.235 1.00 73.38 130 GLU A C 1
ATOM 1025 O O . GLU A 1 130 ? 14.607 -14.807 22.861 1.00 73.38 130 GLU A O 1
ATOM 1030 N N . ASN A 1 131 ? 14.449 -12.606 22.408 1.00 79.00 131 ASN A N 1
ATOM 1031 C CA . ASN A 1 131 ? 14.594 -12.660 20.938 1.00 79.00 131 ASN A CA 1
ATOM 1032 C C . ASN A 1 131 ? 15.902 -12.031 20.411 1.00 79.00 131 ASN A C 1
ATOM 1034 O O . ASN A 1 131 ? 15.996 -11.604 19.256 1.00 79.00 131 ASN A O 1
ATOM 1038 N N . SER A 1 132 ? 16.929 -11.963 21.259 1.00 76.00 132 SER A N 1
ATOM 1039 C CA . SER A 1 132 ? 18.164 -11.209 20.998 1.00 76.00 132 SER A CA 1
ATOM 1040 C C . SER A 1 132 ? 19.104 -11.812 19.947 1.00 76.00 132 SER A C 1
ATOM 1042 O O . SER A 1 132 ? 19.961 -11.101 19.409 1.00 76.00 132 SER A O 1
ATOM 1044 N N . TYR A 1 133 ? 18.960 -13.096 19.616 1.00 87.00 133 TYR A N 1
ATOM 1045 C CA . TYR A 1 133 ? 19.786 -13.801 18.634 1.00 87.00 133 TYR A CA 1
ATOM 1046 C C . TYR A 1 133 ? 18.940 -14.636 17.676 1.00 87.00 133 TYR A C 1
ATOM 1048 O O . TYR A 1 133 ? 17.847 -15.083 18.009 1.00 87.00 133 TYR A O 1
ATOM 1056 N N . ILE A 1 134 ? 19.474 -14.863 16.478 1.00 88.75 134 ILE A N 1
ATOM 1057 C CA . ILE A 1 134 ? 18.862 -15.723 15.467 1.00 88.75 134 ILE A CA 1
ATOM 1058 C C . ILE A 1 134 ? 19.855 -16.779 14.986 1.00 88.75 134 ILE A C 1
ATOM 1060 O O . ILE A 1 134 ? 21.040 -16.495 14.785 1.00 88.75 134 ILE A O 1
ATOM 1064 N N . LEU A 1 135 ? 19.359 -17.995 14.790 1.00 89.50 135 LEU A N 1
ATOM 1065 C CA . LEU A 1 135 ? 20.039 -19.102 14.130 1.00 89.50 135 LEU A CA 1
ATOM 1066 C C . LEU A 1 135 ? 19.534 -19.176 12.689 1.00 89.50 135 LEU A C 1
ATOM 1068 O O . LEU A 1 135 ? 18.336 -19.333 12.463 1.00 89.50 135 LEU A O 1
ATOM 1072 N N . GLN A 1 136 ? 20.440 -19.041 11.725 1.00 86.81 136 GLN A N 1
ATOM 1073 C CA . GLN A 1 136 ? 20.104 -18.917 10.310 1.00 86.81 136 GLN A CA 1
ATOM 1074 C C . GLN A 1 136 ? 20.937 -19.870 9.451 1.00 86.81 136 GLN A C 1
ATOM 1076 O O . GLN A 1 136 ? 22.118 -20.112 9.721 1.00 86.81 136 GLN A O 1
ATOM 1081 N N . GLU A 1 137 ? 20.296 -20.405 8.419 1.00 88.25 137 GLU A N 1
ATOM 1082 C CA . GLU A 1 137 ? 20.901 -21.225 7.381 1.00 88.25 137 GLU A CA 1
ATOM 1083 C C . GLU A 1 137 ? 21.696 -20.359 6.402 1.00 88.25 137 GLU A C 1
ATOM 1085 O O . GLU A 1 137 ? 21.313 -19.240 6.053 1.00 88.25 137 GLU A O 1
ATOM 1090 N N . TYR A 1 138 ? 22.815 -20.895 5.943 1.00 82.56 138 TYR A N 1
ATOM 1091 C CA . TYR A 1 138 ? 23.643 -20.326 4.902 1.00 82.56 138 TYR A CA 1
ATOM 1092 C C . TYR A 1 138 ? 23.973 -21.409 3.890 1.00 82.56 138 TYR A C 1
ATOM 1094 O O . TYR A 1 138 ? 24.379 -22.511 4.248 1.00 82.56 138 TYR A O 1
ATOM 1102 N N . VAL A 1 139 ? 23.853 -21.070 2.615 1.00 82.12 139 VAL A N 1
ATOM 1103 C CA . VAL A 1 139 ? 24.243 -21.968 1.529 1.00 82.12 139 VAL A CA 1
ATOM 1104 C C . VAL A 1 139 ? 25.568 -21.466 0.979 1.00 82.12 139 VAL A C 1
ATOM 1106 O O . VAL A 1 139 ? 25.639 -20.337 0.475 1.00 82.12 139 VAL A O 1
ATOM 1109 N N . ALA A 1 140 ? 26.625 -22.269 1.117 1.00 79.25 140 ALA A N 1
ATOM 1110 C CA . ALA A 1 140 ? 27.903 -21.971 0.490 1.00 79.25 140 ALA A CA 1
ATOM 1111 C C . ALA A 1 140 ? 27.713 -21.945 -1.029 1.00 79.25 140 ALA A C 1
ATOM 1113 O O . ALA A 1 140 ? 27.131 -22.859 -1.616 1.00 79.25 140 ALA A O 1
ATOM 1114 N N . GLN A 1 141 ? 28.164 -20.865 -1.657 1.00 73.75 141 GLN A N 1
ATOM 1115 C CA . GLN A 1 141 ? 28.208 -20.750 -3.105 1.00 73.75 141 GLN A CA 1
ATOM 1116 C C . GLN A 1 141 ? 29.639 -20.994 -3.584 1.00 73.75 141 GLN A C 1
ATOM 1118 O O . GLN A 1 141 ? 30.604 -20.668 -2.890 1.00 73.75 141 GLN A O 1
ATOM 1123 N N . ASP A 1 142 ? 29.772 -21.472 -4.818 1.00 60.59 142 ASP A N 1
ATOM 1124 C CA . ASP A 1 142 ? 31.059 -21.794 -5.454 1.00 60.59 142 ASP A CA 1
ATOM 1125 C C . ASP A 1 142 ? 32.001 -20.577 -5.591 1.00 60.59 142 ASP A C 1
ATOM 1127 O O . ASP A 1 142 ? 33.193 -20.712 -5.839 1.00 60.59 142 ASP A O 1
ATOM 1131 N N . ASN A 1 143 ? 31.483 -19.362 -5.380 1.00 67.06 143 ASN A N 1
ATOM 1132 C CA . ASN A 1 143 ? 32.238 -18.106 -5.380 1.00 67.06 143 ASN A CA 1
ATOM 1133 C C . ASN A 1 143 ? 32.873 -17.754 -4.011 1.00 67.06 143 ASN A C 1
ATOM 1135 O O . ASN A 1 143 ? 33.389 -16.646 -3.849 1.00 67.06 143 ASN A O 1
ATOM 1139 N N . GLY A 1 144 ? 32.790 -18.642 -3.012 1.00 62.72 144 GLY A N 1
ATOM 1140 C CA . GLY A 1 144 ? 33.288 -18.411 -1.650 1.00 62.72 144 GLY A CA 1
ATOM 1141 C C . GLY A 1 144 ? 32.431 -17.457 -0.805 1.00 62.72 144 GLY A C 1
ATOM 1142 O O . GLY A 1 144 ? 32.777 -17.170 0.343 1.00 62.72 144 GLY A O 1
ATOM 1143 N N . MET A 1 145 ? 31.311 -16.965 -1.341 1.00 53.16 145 MET A N 1
ATOM 1144 C CA . MET A 1 145 ? 30.304 -16.198 -0.612 1.00 53.16 145 MET A CA 1
ATOM 1145 C C . MET A 1 145 ? 29.189 -17.129 -0.134 1.00 53.16 145 MET A C 1
ATOM 1147 O O . MET A 1 145 ? 28.839 -18.114 -0.777 1.00 53.16 145 MET A O 1
ATOM 1151 N N . ALA A 1 146 ? 28.610 -16.814 1.019 1.00 76.19 146 ALA A N 1
ATOM 1152 C CA . ALA A 1 146 ? 27.492 -17.568 1.561 1.00 76.19 146 ALA A CA 1
ATOM 1153 C C . ALA A 1 146 ? 26.187 -16.820 1.304 1.00 76.19 146 ALA A C 1
ATOM 1155 O O . ALA A 1 146 ? 26.051 -15.658 1.699 1.00 76.19 146 ALA A O 1
ATOM 1156 N N . LYS A 1 147 ? 25.221 -17.480 0.663 1.00 76.69 147 LYS A N 1
ATOM 1157 C CA . LYS A 1 147 ? 23.874 -16.930 0.503 1.00 76.69 147 LYS A CA 1
ATOM 1158 C C . LYS A 1 147 ? 23.124 -17.057 1.823 1.00 76.69 147 LYS A C 1
ATOM 1160 O O . LYS A 1 147 ? 23.145 -18.118 2.440 1.00 76.69 147 LYS A O 1
ATOM 1165 N N . LEU A 1 148 ? 22.457 -15.979 2.226 1.00 74.75 148 LEU A N 1
ATOM 1166 C CA . LEU A 1 148 ? 21.545 -15.979 3.364 1.00 74.75 148 LEU A CA 1
ATOM 1167 C C . LEU A 1 148 ? 20.356 -16.911 3.061 1.00 74.75 148 LEU A C 1
ATOM 1169 O O . LEU A 1 148 ? 19.680 -16.718 2.049 1.00 74.75 148 LEU A O 1
ATOM 1173 N N . GLY A 1 149 ? 20.151 -17.923 3.899 1.00 73.50 149 GLY A N 1
ATOM 1174 C CA . GLY A 1 149 ? 19.027 -18.859 3.850 1.00 73.50 149 GLY A CA 1
ATOM 1175 C C . GLY A 1 149 ? 17.999 -18.586 4.951 1.00 73.50 149 GLY A C 1
ATOM 1176 O O . GLY A 1 149 ? 17.903 -17.470 5.474 1.00 73.50 149 GLY A O 1
ATOM 1177 N N . ASP A 1 150 ? 17.235 -19.613 5.312 1.00 79.00 150 ASP A N 1
ATOM 1178 C CA . ASP A 1 150 ? 16.115 -19.520 6.248 1.00 79.00 150 ASP A CA 1
ATOM 1179 C C . ASP A 1 150 ? 16.545 -19.206 7.687 1.00 79.00 150 ASP A C 1
ATOM 1181 O O . ASP A 1 150 ? 17.542 -19.726 8.195 1.00 79.00 150 ASP A O 1
ATOM 1185 N N . ILE A 1 151 ? 15.741 -18.409 8.393 1.00 85.25 151 ILE A N 1
ATOM 1186 C CA . ILE A 1 151 ? 15.839 -18.286 9.852 1.00 85.25 151 ILE A CA 1
ATOM 1187 C C . ILE A 1 151 ? 15.203 -19.536 10.468 1.00 85.25 151 ILE A C 1
ATOM 1189 O O . ILE A 1 151 ? 14.047 -19.853 10.197 1.00 85.25 151 ILE A O 1
ATOM 1193 N N . LEU A 1 152 ? 15.970 -20.265 11.275 1.00 85.00 152 LEU A N 1
ATOM 1194 C CA . LEU A 1 152 ? 15.546 -21.532 11.877 1.00 85.00 152 LEU A CA 1
ATOM 1195 C C . LEU A 1 152 ? 14.975 -21.347 13.280 1.00 85.00 152 LEU A C 1
ATOM 1197 O O . LEU A 1 152 ? 14.077 -22.079 13.680 1.00 85.00 152 LEU A O 1
ATOM 1201 N N . TYR A 1 153 ? 15.523 -20.395 14.031 1.00 87.19 153 TYR A N 1
ATOM 1202 C CA . TYR A 1 153 ? 15.127 -20.118 15.406 1.00 87.19 153 TYR A CA 1
ATOM 1203 C C . TYR A 1 153 ? 15.503 -18.682 15.764 1.00 87.19 153 TYR A C 1
ATOM 1205 O O . TYR A 1 153 ? 16.609 -18.239 15.438 1.00 87.19 153 TYR A O 1
ATOM 1213 N N . THR A 1 154 ? 14.630 -17.971 16.472 1.00 86.38 154 THR A N 1
ATOM 1214 C CA . THR A 1 154 ? 14.978 -16.707 17.127 1.00 86.38 154 THR A CA 1
ATOM 1215 C C . THR A 1 154 ? 14.804 -16.871 18.623 1.00 86.38 154 THR A C 1
ATOM 1217 O O . THR A 1 154 ? 13.790 -17.390 19.080 1.00 86.38 154 THR A O 1
ATOM 1220 N N . GLY A 1 155 ? 15.805 -16.480 19.399 1.00 86.56 155 GLY A N 1
ATOM 1221 C CA . GLY A 1 155 ? 15.699 -16.608 20.835 1.00 86.56 155 GLY A CA 1
ATOM 1222 C C . GLY A 1 155 ? 16.909 -16.084 21.600 1.00 86.56 155 GLY A C 1
ATOM 1223 O O . GLY A 1 155 ? 17.683 -15.257 21.112 1.00 86.56 155 GLY A O 1
ATOM 1224 N N . THR A 1 156 ? 17.125 -16.628 22.796 1.00 87.50 156 THR A N 1
ATOM 1225 C CA . THR A 1 156 ? 18.312 -16.329 23.602 1.00 87.50 156 THR A CA 1
ATOM 1226 C C . THR A 1 156 ? 19.596 -16.871 22.950 1.00 87.50 156 THR A C 1
ATOM 1228 O O . THR A 1 156 ? 19.568 -17.890 22.241 1.00 87.50 156 THR A O 1
ATOM 1231 N N . PRO A 1 157 ? 20.757 -16.227 23.182 1.00 84.31 157 PRO A N 1
ATOM 1232 C CA . PRO A 1 157 ? 22.032 -16.670 22.617 1.00 84.31 157 PRO A CA 1
ATOM 1233 C C . PRO A 1 157 ? 22.421 -18.080 23.065 1.00 84.31 157 PRO A C 1
ATOM 1235 O O . PRO A 1 157 ? 23.008 -18.832 22.284 1.00 84.31 157 PRO A O 1
ATOM 1238 N N . GLU A 1 158 ? 22.096 -18.457 24.303 1.00 87.31 158 GLU A N 1
ATOM 1239 C CA . GLU A 1 158 ? 22.359 -19.790 24.846 1.00 87.31 158 GLU A CA 1
ATOM 1240 C C . GLU A 1 158 ? 21.586 -20.848 24.063 1.00 87.31 158 GLU A C 1
ATOM 1242 O O . GLU A 1 158 ? 22.166 -21.858 23.656 1.00 87.31 158 GLU A O 1
ATOM 1247 N N . LYS A 1 159 ? 20.303 -20.585 23.784 1.00 86.25 159 LYS A N 1
ATOM 1248 C CA . LYS A 1 159 ? 19.450 -21.535 23.075 1.00 86.25 159 LYS A CA 1
ATOM 1249 C C . LYS A 1 159 ? 19.840 -21.671 21.608 1.00 86.25 159 LYS A C 1
ATOM 1251 O O . LYS A 1 159 ? 19.920 -22.787 21.101 1.00 86.25 159 LYS A O 1
ATOM 1256 N N . CYS A 1 160 ? 20.181 -20.562 20.951 1.00 85.06 160 CYS A N 1
ATOM 1257 C CA . CYS A 1 160 ? 20.686 -20.577 19.577 1.00 85.06 160 CYS A CA 1
ATOM 1258 C C . CYS A 1 160 ? 21.987 -21.390 19.447 1.00 85.06 160 CYS A C 1
ATOM 1260 O O . CYS A 1 160 ? 22.144 -22.148 18.493 1.00 85.06 160 CYS A O 1
ATOM 1262 N N . ARG A 1 161 ? 22.915 -21.268 20.410 1.00 88.06 161 ARG A N 1
ATOM 1263 C CA . ARG A 1 161 ? 24.172 -22.041 20.426 1.00 88.06 161 ARG A CA 1
ATOM 1264 C C . ARG A 1 161 ? 23.950 -23.523 20.716 1.00 88.06 161 ARG A C 1
ATOM 1266 O O . ARG A 1 161 ? 24.621 -24.355 20.115 1.00 88.06 161 ARG A O 1
ATOM 1273 N N . GLU A 1 162 ? 23.017 -23.852 21.609 1.00 89.56 162 GLU A N 1
ATOM 1274 C CA . GLU A 1 162 ? 22.631 -25.240 21.890 1.00 89.56 162 GLU A CA 1
ATOM 1275 C C . GLU A 1 162 ? 22.065 -25.921 20.634 1.00 89.56 162 GLU A C 1
ATOM 1277 O O . GLU A 1 162 ? 22.489 -27.020 20.280 1.00 89.56 162 GLU A O 1
ATOM 1282 N N . LEU A 1 163 ? 21.135 -25.252 19.943 1.00 88.81 163 LEU A N 1
ATOM 1283 C CA . LEU A 1 163 ? 20.515 -25.761 18.718 1.00 88.81 163 LEU A CA 1
ATOM 1284 C C . LEU A 1 163 ? 21.524 -25.862 17.569 1.00 88.81 163 LEU A C 1
ATOM 1286 O O . LEU A 1 163 ? 21.519 -26.862 16.858 1.00 88.81 163 LEU A O 1
ATOM 1290 N N . LEU A 1 164 ? 22.434 -24.888 17.434 1.00 88.31 164 LEU A N 1
ATOM 1291 C CA . LEU A 1 164 ? 23.541 -24.965 16.477 1.00 88.31 164 LEU A CA 1
ATOM 1292 C C . LEU A 1 164 ? 24.421 -26.195 16.736 1.00 88.31 164 LEU A C 1
ATOM 1294 O O . LEU A 1 164 ? 24.679 -26.958 15.812 1.00 88.31 164 LEU A O 1
ATOM 1298 N N . GLY A 1 165 ? 24.827 -26.429 17.989 1.00 85.88 165 GLY A N 1
ATOM 1299 C CA . GLY A 1 165 ? 25.640 -27.595 18.342 1.00 85.88 165 GLY A CA 1
ATOM 1300 C C . GLY A 1 165 ? 24.942 -28.919 18.019 1.00 85.88 165 GLY A C 1
ATOM 1301 O O . GLY A 1 165 ? 25.584 -29.840 17.530 1.00 85.88 165 GLY A O 1
ATOM 1302 N N . LYS A 1 166 ? 23.621 -28.998 18.222 1.00 87.56 166 LYS A N 1
ATOM 1303 C CA . LYS A 1 166 ? 22.813 -30.183 17.884 1.00 87.56 166 LYS A CA 1
ATOM 1304 C C . LYS A 1 166 ? 22.628 -30.395 16.378 1.00 87.56 166 LYS A C 1
ATOM 1306 O O . LYS A 1 166 ? 22.563 -31.539 15.933 1.00 87.56 166 LYS A O 1
ATOM 1311 N N . LEU A 1 167 ? 22.556 -29.314 15.599 1.00 85.56 167 LEU A N 1
ATOM 1312 C CA . LEU A 1 167 ? 22.559 -29.374 14.133 1.00 85.56 167 LEU A CA 1
ATOM 1313 C C . LEU A 1 167 ? 23.918 -29.855 13.606 1.00 85.56 167 LEU A C 1
ATOM 1315 O O . LEU A 1 167 ? 23.967 -30.682 12.700 1.00 85.56 167 LEU A O 1
ATOM 1319 N N . GLU A 1 168 ? 25.019 -29.379 14.194 1.00 82.62 168 GLU A N 1
ATOM 1320 C CA . GLU A 1 168 ? 26.382 -29.777 13.814 1.00 82.62 168 GLU A CA 1
ATOM 1321 C C . GLU A 1 168 ? 26.697 -31.234 14.185 1.00 82.62 168 GLU A C 1
ATOM 1323 O O . GLU A 1 168 ? 27.392 -31.924 13.439 1.00 82.62 168 GLU A O 1
ATOM 1328 N N . THR A 1 169 ? 26.166 -31.736 15.305 1.00 84.62 169 THR A N 1
ATOM 1329 C CA . THR A 1 169 ? 26.291 -33.154 15.686 1.00 84.62 169 THR A CA 1
ATOM 1330 C C . THR A 1 169 ? 25.317 -34.069 14.940 1.00 84.62 169 THR A C 1
ATOM 1332 O O . THR A 1 169 ? 25.434 -35.290 15.054 1.00 84.62 169 THR A O 1
ATOM 1335 N N . GLY A 1 170 ? 24.367 -33.504 14.183 1.00 77.69 170 GLY A N 1
ATOM 1336 C CA . GLY A 1 170 ? 23.311 -34.240 13.483 1.00 77.69 170 GLY A CA 1
ATOM 1337 C C . GLY A 1 170 ? 22.272 -34.880 14.411 1.00 77.69 170 GLY A C 1
ATOM 1338 O O . GLY A 1 170 ? 21.509 -35.736 13.971 1.00 77.69 170 GLY A O 1
ATOM 1339 N N . GLU A 1 171 ? 22.245 -34.494 15.691 1.00 83.12 171 GLU A N 1
ATOM 1340 C CA . GLU A 1 171 ? 21.252 -34.953 16.673 1.00 83.12 171 GLU A CA 1
ATOM 1341 C C . GLU A 1 171 ? 19.863 -34.365 16.387 1.00 83.12 171 GLU A C 1
ATOM 1343 O O . GLU A 1 171 ? 18.845 -34.943 16.766 1.00 83.12 171 GLU A O 1
ATOM 1348 N N . LEU A 1 172 ? 19.828 -33.218 15.709 1.00 82.25 172 LEU A N 1
ATOM 1349 C CA . LEU A 1 172 ? 18.619 -32.483 15.378 1.00 82.25 172 LEU A CA 1
ATOM 1350 C C . LEU A 1 172 ? 18.656 -32.079 13.903 1.00 82.25 172 LEU A C 1
ATOM 1352 O O . LEU A 1 172 ? 19.711 -31.692 13.399 1.00 82.25 172 LEU A O 1
ATOM 1356 N N . THR A 1 173 ? 17.523 -32.161 13.206 1.00 84.12 173 THR A N 1
ATOM 1357 C CA . THR A 1 173 ? 17.418 -31.686 11.821 1.00 84.12 173 THR A CA 1
ATOM 1358 C C . THR A 1 173 ? 16.940 -30.235 11.762 1.00 84.12 173 THR A C 1
ATOM 1360 O O . THR A 1 173 ? 16.384 -29.697 12.721 1.00 84.12 173 THR A O 1
ATOM 1363 N N . GLN A 1 174 ? 17.119 -29.590 10.605 1.00 78.69 174 GLN A N 1
ATOM 1364 C CA . GLN A 1 174 ? 16.589 -28.247 10.345 1.00 78.69 174 GLN A CA 1
ATOM 1365 C C . GLN A 1 174 ? 15.072 -28.158 10.588 1.00 78.69 174 GLN A C 1
ATOM 1367 O O . GLN A 1 174 ? 14.596 -27.158 11.124 1.00 78.69 174 GLN A O 1
ATOM 1372 N N . GLY A 1 175 ? 14.325 -29.201 10.210 1.00 78.19 175 GLY A N 1
ATOM 1373 C CA . GLY A 1 175 ? 12.881 -29.284 10.437 1.00 78.19 175 GLY A CA 1
ATOM 1374 C C . GLY A 1 175 ? 12.539 -29.339 11.923 1.00 78.19 175 GLY A C 1
ATOM 1375 O O . GLY A 1 175 ? 11.706 -28.567 12.384 1.00 78.19 175 GLY A O 1
ATOM 1376 N N . ASP A 1 176 ? 13.264 -30.149 12.697 1.00 82.44 176 ASP A N 1
ATOM 1377 C CA . ASP A 1 176 ? 13.016 -30.277 14.136 1.00 82.44 176 ASP A CA 1
ATOM 1378 C C . ASP A 1 176 ? 13.273 -28.962 14.891 1.00 82.44 176 ASP A C 1
ATOM 1380 O O . ASP A 1 176 ? 12.565 -28.642 15.844 1.00 82.44 176 ASP A O 1
ATOM 1384 N N . VAL A 1 177 ? 14.270 -28.173 14.469 1.00 80.88 177 VAL A N 1
ATOM 1385 C CA . VAL A 1 177 ? 14.529 -26.840 15.046 1.00 80.88 177 VAL A CA 1
ATOM 1386 C C . VAL A 1 177 ? 13.357 -25.891 14.791 1.00 80.88 177 VAL A C 1
ATOM 1388 O O . VAL A 1 177 ? 12.933 -25.195 15.716 1.00 80.88 177 VAL A O 1
ATOM 1391 N N . LYS A 1 178 ? 12.806 -25.892 13.570 1.00 82.56 178 LYS A N 1
ATOM 1392 C CA . LYS A 1 178 ? 11.632 -25.079 13.215 1.00 82.56 178 LYS A CA 1
ATOM 1393 C C . LYS A 1 178 ? 10.387 -25.526 13.985 1.00 82.56 178 LYS A C 1
ATOM 1395 O O . LYS A 1 178 ? 9.673 -24.684 14.519 1.00 82.56 178 LYS A O 1
ATOM 1400 N N . ASP A 1 179 ? 10.175 -26.831 14.132 1.00 82.19 179 ASP A N 1
ATOM 1401 C CA . ASP A 1 179 ? 9.054 -27.378 14.903 1.00 82.19 179 ASP A CA 1
ATOM 1402 C C . ASP A 1 179 ? 9.157 -27.032 16.396 1.00 82.19 179 ASP A C 1
ATOM 1404 O O . ASP A 1 179 ? 8.150 -26.756 17.050 1.00 82.19 179 ASP A O 1
ATOM 1408 N N . LEU A 1 180 ? 10.371 -27.030 16.957 1.00 83.19 180 LEU A N 1
ATOM 1409 C CA . LEU A 1 180 ? 10.614 -26.578 18.330 1.00 83.19 180 LEU A CA 1
ATOM 1410 C C . LEU A 1 180 ? 10.330 -25.084 18.495 1.00 83.19 180 LEU A C 1
ATOM 1412 O O . LEU A 1 180 ? 9.801 -24.685 19.531 1.00 83.19 180 LEU A O 1
ATOM 1416 N N . TYR A 1 181 ? 10.669 -24.275 17.490 1.00 81.50 181 TYR A N 1
ATOM 1417 C CA . TYR A 1 181 ? 10.378 -22.846 17.486 1.00 81.50 181 TYR A CA 1
ATOM 1418 C C . TYR A 1 181 ? 8.868 -22.575 17.426 1.00 81.50 181 TYR A C 1
ATOM 1420 O O . TYR A 1 181 ? 8.350 -21.846 18.267 1.00 81.50 181 TYR A O 1
ATOM 1428 N N . ALA A 1 182 ? 8.147 -23.237 16.516 1.00 80.12 182 ALA A N 1
ATOM 1429 C CA . ALA A 1 182 ? 6.693 -23.123 16.393 1.00 80.12 182 ALA A CA 1
ATOM 1430 C C . ALA A 1 182 ? 5.972 -23.538 17.687 1.00 80.12 182 ALA A C 1
ATOM 1432 O O . ALA A 1 182 ? 5.134 -22.801 18.200 1.00 80.12 182 ALA A O 1
ATOM 1433 N N . LYS A 1 183 ? 6.378 -24.658 18.299 1.00 78.75 183 LYS A N 1
ATOM 1434 C CA . LYS A 1 183 ? 5.833 -25.103 19.595 1.00 78.75 183 LYS A CA 1
ATOM 1435 C C . LYS A 1 183 ? 6.124 -24.129 20.737 1.00 78.75 183 LYS A C 1
ATOM 1437 O O . LYS A 1 183 ? 5.316 -24.010 21.654 1.00 78.75 183 LYS A O 1
ATOM 1442 N N . ALA A 1 184 ? 7.279 -23.463 20.719 1.00 72.25 184 ALA A N 1
ATOM 1443 C CA . ALA A 1 184 ? 7.612 -22.450 21.716 1.00 72.25 184 ALA A CA 1
ATOM 1444 C C . ALA A 1 184 ? 6.736 -21.197 21.559 1.00 72.25 184 ALA A C 1
ATOM 1446 O O . ALA A 1 184 ? 6.287 -20.660 22.568 1.00 72.25 184 ALA A O 1
ATOM 1447 N N . GLN A 1 185 ? 6.436 -20.787 20.322 1.00 68.56 185 GLN A N 1
ATOM 1448 C CA . GLN A 1 185 ? 5.498 -19.695 20.051 1.00 68.56 185 GLN A CA 1
ATOM 1449 C C . GLN A 1 185 ? 4.069 -20.056 20.473 1.00 68.56 185 GLN A C 1
ATOM 1451 O O . GLN A 1 185 ? 3.445 -19.293 21.202 1.00 68.56 185 GLN A O 1
ATOM 1456 N N . GLU A 1 186 ? 3.583 -21.253 20.132 1.00 68.25 186 GLU A N 1
ATOM 1457 C CA . GLU A 1 186 ? 2.262 -21.738 20.565 1.00 68.25 186 GLU A CA 1
ATOM 1458 C C . GLU A 1 186 ? 2.130 -21.770 22.098 1.00 68.25 186 GLU A C 1
ATOM 1460 O O . GLU A 1 186 ? 1.091 -21.406 22.648 1.00 68.25 186 GLU A O 1
ATOM 1465 N N . ALA A 1 187 ? 3.196 -22.157 22.808 1.00 59.22 187 ALA A N 1
ATOM 1466 C CA . ALA A 1 187 ? 3.225 -22.158 24.269 1.00 59.22 187 ALA A CA 1
ATOM 1467 C C . ALA A 1 187 ? 3.264 -20.744 24.883 1.00 59.22 187 ALA A C 1
ATOM 1469 O O . ALA A 1 187 ? 2.769 -20.559 25.994 1.00 59.22 187 ALA A O 1
ATOM 1470 N N . GLN A 1 188 ? 3.827 -19.757 24.178 1.00 54.59 188 GLN A N 1
ATOM 1471 C CA . GLN A 1 188 ? 3.806 -18.346 24.581 1.00 54.59 188 GLN A CA 1
ATOM 1472 C C . GLN A 1 188 ? 2.431 -17.711 24.324 1.00 54.59 188 GLN A C 1
ATOM 1474 O O . GLN A 1 188 ? 1.921 -17.005 25.190 1.00 54.59 188 GLN A O 1
ATOM 1479 N N . THR A 1 189 ? 1.780 -18.032 23.202 1.00 47.66 189 THR A N 1
ATOM 1480 C CA . THR A 1 189 ? 0.415 -17.572 22.887 1.00 47.66 189 THR A CA 1
ATOM 1481 C C . THR A 1 189 ? -0.639 -18.213 23.799 1.00 47.66 189 THR A C 1
ATOM 1483 O O . THR A 1 189 ? -1.633 -17.579 24.136 1.00 47.66 189 THR A O 1
ATOM 1486 N N . ALA A 1 190 ? -0.410 -19.442 24.276 1.00 49.31 190 ALA A N 1
ATOM 1487 C CA . ALA A 1 190 ? -1.294 -20.117 25.232 1.00 49.31 190 ALA A CA 1
ATOM 1488 C C . ALA A 1 190 ? -1.186 -19.594 26.683 1.00 49.31 190 ALA A C 1
ATOM 1490 O O . ALA A 1 190 ? -1.967 -20.018 27.538 1.00 49.31 190 ALA A O 1
ATOM 1491 N N . ALA A 1 191 ? -0.225 -18.712 26.984 1.00 38.72 191 ALA A N 1
ATOM 1492 C CA . ALA A 1 191 ? 0.012 -18.183 28.329 1.00 38.72 191 ALA A CA 1
ATOM 1493 C C . ALA A 1 191 ? -0.679 -16.832 28.613 1.00 38.72 191 ALA A C 1
ATOM 1495 O O . ALA A 1 191 ? -0.623 -16.366 29.752 1.00 38.72 191 ALA A O 1
ATOM 1496 N N . GLU A 1 192 ? -1.378 -16.234 27.642 1.00 30.45 192 GLU A N 1
ATOM 1497 C CA . GLU A 1 192 ? -2.253 -15.078 27.880 1.00 30.45 192 GLU A CA 1
ATOM 1498 C C . GLU A 1 192 ? -3.726 -15.521 27.994 1.00 30.45 192 GLU A C 1
ATOM 1500 O O . GLU A 1 192 ? -4.286 -16.081 27.047 1.00 30.45 192 GLU A O 1
ATOM 1505 N N . PRO A 1 193 ? -4.388 -15.310 29.148 1.00 33.50 193 PRO A N 1
ATOM 1506 C CA . PRO A 1 193 ? -5.780 -15.680 29.320 1.00 33.50 193 PRO A CA 1
ATOM 1507 C C . PRO A 1 193 ? -6.714 -14.572 28.821 1.00 33.50 193 PRO A C 1
ATOM 1509 O O . PRO A 1 193 ? -6.856 -13.530 29.455 1.00 33.50 193 PRO A O 1
ATOM 1512 N N . GLY A 1 194 ? -7.459 -14.891 27.763 1.00 35.12 194 GLY A N 1
ATOM 1513 C CA . GLY A 1 194 ? -8.850 -14.467 27.620 1.00 35.12 194 GLY A CA 1
ATOM 1514 C C . GLY A 1 194 ? -9.133 -13.391 26.577 1.00 35.12 194 GLY A C 1
ATOM 1515 O O . GLY A 1 194 ? -8.898 -12.213 26.812 1.00 35.12 194 GLY A O 1
ATOM 1516 N N . GLN A 1 195 ? -9.829 -13.792 25.511 1.00 28.59 195 GLN A N 1
ATOM 1517 C CA . GLN A 1 195 ? -11.118 -13.183 25.184 1.00 28.59 195 GLN A CA 1
ATOM 1518 C C . GLN A 1 195 ? -11.974 -14.133 24.343 1.00 28.59 195 GLN A C 1
ATOM 1520 O O . GLN A 1 195 ? -11.549 -14.674 23.325 1.00 28.59 195 GLN A O 1
ATOM 1525 N N . ASP A 1 196 ? -13.178 -14.359 24.859 1.00 31.81 196 ASP A N 1
ATOM 1526 C CA . ASP A 1 196 ? -14.186 -15.273 24.355 1.00 31.81 196 ASP A CA 1
ATOM 1527 C C . ASP A 1 196 ? -14.739 -14.865 22.983 1.00 31.81 196 ASP A C 1
ATOM 1529 O O . ASP A 1 196 ? -15.030 -13.704 22.696 1.00 31.81 196 ASP A O 1
ATOM 1533 N N . VAL A 1 197 ? -14.941 -15.895 22.169 1.00 33.44 197 VAL A N 1
ATOM 1534 C CA . VAL A 1 197 ? -15.587 -15.904 20.857 1.00 33.44 197 VAL A CA 1
ATOM 1535 C C . VAL A 1 197 ? -17.089 -15.608 20.991 1.00 33.44 197 VAL A C 1
ATOM 1537 O O . VAL A 1 197 ? -17.750 -16.222 21.832 1.00 33.44 197 VAL A O 1
ATOM 1540 N N . PRO A 1 198 ? -17.689 -14.819 20.079 1.00 34.97 198 PRO A N 1
ATOM 1541 C CA . PRO A 1 198 ? -19.038 -15.103 19.617 1.00 34.97 198 PRO A CA 1
ATOM 1542 C C . PRO A 1 198 ? -18.991 -15.684 18.205 1.00 34.97 198 PRO A C 1
ATOM 1544 O O . PRO A 1 198 ? -18.527 -15.085 17.240 1.00 34.97 198 PRO A O 1
ATOM 1547 N N . GLU A 1 199 ? -19.508 -16.898 18.145 1.00 34.31 199 GLU A N 1
ATOM 1548 C CA . GLU A 1 199 ? -19.776 -17.741 16.997 1.00 34.31 199 GLU A CA 1
ATOM 1549 C C . GLU A 1 199 ? -20.592 -17.020 15.908 1.00 34.31 199 GLU A C 1
ATOM 1551 O O . GLU A 1 199 ? -21.705 -16.553 16.161 1.00 34.31 199 GLU A O 1
ATOM 1556 N N . GLN A 1 200 ? -20.092 -17.013 14.665 1.00 29.91 200 GLN A N 1
ATOM 1557 C CA . GLN A 1 200 ? -20.961 -17.030 13.489 1.00 29.91 200 GLN A CA 1
ATOM 1558 C C . GLN A 1 200 ? -20.300 -17.692 12.270 1.00 29.91 200 GLN A C 1
ATOM 1560 O O . GLN A 1 200 ? -19.403 -17.159 11.628 1.00 29.91 200 GLN A O 1
ATOM 1565 N N . THR A 1 201 ? -20.834 -18.883 11.987 1.00 30.14 201 THR A N 1
ATOM 1566 C CA . THR A 1 201 ? -20.888 -19.618 10.714 1.00 30.14 201 THR A CA 1
ATOM 1567 C C . THR A 1 201 ? -19.575 -19.971 10.021 1.00 30.14 201 THR A C 1
ATOM 1569 O O . THR A 1 201 ? -18.986 -19.202 9.273 1.00 30.14 201 THR A O 1
ATOM 1572 N N . ALA A 1 202 ? -19.213 -21.238 10.217 1.00 41.75 202 ALA A N 1
ATOM 1573 C CA . ALA A 1 202 ? -18.211 -21.981 9.483 1.00 41.75 202 ALA A CA 1
ATOM 1574 C C . ALA A 1 202 ? -18.480 -22.011 7.968 1.00 41.75 202 ALA A C 1
ATOM 1576 O O . ALA A 1 202 ? -19.370 -22.725 7.510 1.00 41.75 202 ALA A O 1
ATOM 1577 N N . ASP A 1 203 ? -17.606 -21.353 7.213 1.00 34.81 203 ASP A N 1
ATOM 1578 C CA . ASP A 1 203 ? -17.041 -21.937 6.003 1.00 34.81 203 ASP A CA 1
ATOM 1579 C C . ASP A 1 203 ? -15.565 -22.245 6.282 1.00 34.81 203 ASP A C 1
ATOM 1581 O O . ASP A 1 203 ? -14.841 -21.473 6.908 1.00 34.81 203 ASP A O 1
ATOM 1585 N N . LYS A 1 204 ? -15.144 -23.452 5.908 1.00 36.69 204 LYS A N 1
ATOM 1586 C CA . LYS A 1 204 ? -13.833 -24.033 6.218 1.00 36.69 204 LYS A CA 1
ATOM 1587 C C . LYS A 1 204 ? -12.699 -23.136 5.698 1.00 36.69 204 LYS A C 1
ATOM 1589 O O . LYS A 1 204 ? -12.446 -23.134 4.496 1.00 36.69 204 LYS A O 1
ATOM 1594 N N . LYS A 1 205 ? -11.983 -22.436 6.586 1.00 32.00 205 LYS A N 1
ATOM 1595 C CA . LYS A 1 205 ? -10.709 -21.789 6.247 1.00 32.00 205 LYS A CA 1
ATOM 1596 C C . LYS A 1 205 ? -9.637 -22.879 6.118 1.00 32.00 205 LYS A C 1
ATOM 1598 O O . LYS A 1 205 ? -9.265 -23.531 7.092 1.00 32.00 205 LYS A O 1
ATOM 1603 N N . GLU A 1 206 ? -9.232 -23.134 4.878 1.00 36.56 206 GLU A N 1
ATOM 1604 C CA . GLU A 1 206 ? -7.957 -23.771 4.533 1.00 36.56 206 GLU A CA 1
ATOM 1605 C C . GLU A 1 206 ? -6.783 -22.996 5.176 1.00 36.56 206 GLU A C 1
ATOM 1607 O O . GLU A 1 206 ? -6.989 -21.845 5.566 1.00 36.56 206 GLU A O 1
ATOM 1612 N N . PRO A 1 207 ? -5.587 -23.605 5.345 1.00 40.44 207 PRO A N 1
ATOM 1613 C CA . PRO A 1 207 ? -4.450 -22.967 6.024 1.00 40.44 207 PRO A CA 1
ATOM 1614 C C . PRO A 1 207 ? -4.201 -21.560 5.473 1.00 40.44 207 PRO A C 1
ATOM 1616 O O . PRO A 1 207 ? -4.323 -21.385 4.261 1.00 40.44 207 PRO A O 1
ATOM 1619 N N . ASP A 1 208 ? -3.888 -20.596 6.352 1.00 58.34 208 ASP A N 1
ATOM 1620 C CA . ASP A 1 208 ? -3.670 -19.180 6.018 1.00 58.34 208 ASP A CA 1
ATOM 1621 C C . ASP A 1 208 ? -2.721 -19.058 4.823 1.00 58.34 208 ASP A C 1
ATOM 1623 O O . ASP A 1 208 ? -1.500 -19.165 4.930 1.00 58.34 208 ASP A O 1
ATOM 1627 N N . LYS A 1 209 ? -3.313 -18.883 3.647 1.00 64.62 209 LYS A N 1
ATOM 1628 C CA . LYS A 1 209 ? -2.600 -18.418 2.475 1.00 64.62 209 LYS A CA 1
ATOM 1629 C C . LYS A 1 209 ? -2.539 -16.913 2.614 1.00 64.62 209 LYS A C 1
ATOM 1631 O O . LYS A 1 209 ? -3.581 -16.282 2.802 1.00 64.62 209 LYS A O 1
ATOM 1636 N N . ASP A 1 210 ? -1.341 -16.359 2.491 1.00 87.56 210 ASP A N 1
ATOM 1637 C CA . ASP A 1 210 ? -1.188 -14.920 2.367 1.00 87.56 210 ASP A CA 1
ATOM 1638 C C . ASP A 1 210 ? -2.077 -14.439 1.213 1.00 87.56 210 ASP A C 1
ATOM 1640 O O . ASP A 1 210 ? -2.152 -15.068 0.151 1.00 87.56 210 ASP A O 1
ATOM 1644 N N . THR A 1 211 ? -2.793 -13.344 1.420 1.00 91.50 211 THR A N 1
ATOM 1645 C CA . THR A 1 211 ? -3.676 -12.752 0.409 1.00 91.50 211 THR A CA 1
ATOM 1646 C C . THR A 1 211 ? -3.404 -11.262 0.309 1.00 91.50 211 THR A C 1
ATOM 1648 O O . THR A 1 211 ? -2.729 -10.672 1.149 1.00 91.50 211 THR A O 1
ATOM 1651 N N . PHE A 1 212 ? -3.902 -10.635 -0.745 1.00 93.69 212 PHE A N 1
ATOM 1652 C CA . PHE A 1 212 ? -3.930 -9.188 -0.848 1.00 93.69 212 PHE A CA 1
ATOM 1653 C C . PHE A 1 212 ? -5.275 -8.725 -1.394 1.00 93.69 212 PHE A C 1
ATOM 1655 O O . PHE A 1 212 ? -5.922 -9.424 -2.181 1.00 93.69 212 PHE A O 1
ATOM 1662 N N . SER A 1 213 ? -5.651 -7.518 -0.997 1.00 94.25 213 SER A N 1
ATOM 1663 C CA . SER A 1 213 ? -6.897 -6.864 -1.365 1.00 94.25 213 SER A CA 1
ATOM 1664 C C . SER A 1 213 ? -6.604 -5.477 -1.936 1.00 94.25 213 SER A C 1
ATOM 1666 O O . SER A 1 213 ? -5.745 -4.760 -1.431 1.00 94.25 213 SER A O 1
ATOM 1668 N N . ILE A 1 214 ? -7.305 -5.092 -3.002 1.00 95.06 214 ILE A N 1
ATOM 1669 C CA . ILE A 1 214 ? -7.188 -3.778 -3.645 1.00 95.06 214 ILE A CA 1
ATOM 1670 C C . ILE A 1 214 ? -8.485 -3.010 -3.432 1.00 95.06 214 ILE A C 1
ATOM 1672 O O . ILE A 1 214 ? -9.573 -3.473 -3.797 1.00 95.06 214 ILE A O 1
ATOM 1676 N N . TYR A 1 215 ? -8.338 -1.806 -2.898 1.00 94.06 215 TYR A N 1
ATOM 1677 C CA . TYR A 1 215 ? -9.406 -0.867 -2.617 1.00 94.06 215 TYR A CA 1
ATOM 1678 C C . TYR A 1 215 ? -9.239 0.377 -3.486 1.00 94.06 215 TYR A C 1
ATOM 1680 O O . TYR A 1 215 ? -8.156 0.957 -3.543 1.00 94.06 215 TYR A O 1
ATOM 1688 N N . GLN A 1 216 ? -10.320 0.795 -4.141 1.00 93.38 216 GLN A N 1
ATOM 1689 C CA . GLN A 1 216 ? -10.351 2.011 -4.963 1.00 93.38 216 GLN A CA 1
ATOM 1690 C C . GLN A 1 216 ? -11.408 2.970 -4.426 1.00 93.38 216 GLN A C 1
ATOM 1692 O O . GLN A 1 216 ? -12.431 2.535 -3.883 1.00 93.38 216 GLN A O 1
ATOM 1697 N N . LEU A 1 217 ? -11.154 4.271 -4.553 1.00 90.75 217 LEU A N 1
ATOM 1698 C CA . LEU A 1 217 ? -12.079 5.310 -4.102 1.00 90.75 217 LEU A CA 1
ATOM 1699 C C . LEU A 1 217 ? -13.454 5.163 -4.767 1.00 90.75 217 LEU A C 1
ATOM 1701 O O . LEU A 1 217 ? -13.573 4.830 -5.946 1.00 90.75 217 LEU A O 1
ATOM 1705 N N . LYS A 1 218 ? -14.511 5.427 -3.997 1.00 89.50 218 LYS A N 1
ATOM 1706 C CA . LYS A 1 218 ? -15.885 5.473 -4.505 1.00 89.50 218 LYS A CA 1
ATOM 1707 C C . LYS A 1 218 ? -16.068 6.637 -5.475 1.00 89.50 218 LYS A C 1
ATOM 1709 O O . LYS A 1 218 ? -15.646 7.755 -5.199 1.00 89.50 218 LYS A O 1
ATOM 1714 N N . ASP A 1 219 ? -16.813 6.387 -6.545 1.00 77.00 219 ASP A N 1
ATOM 1715 C CA . ASP A 1 219 ? -17.257 7.439 -7.454 1.00 77.00 219 ASP A CA 1
ATOM 1716 C C . ASP A 1 219 ? -18.317 8.326 -6.773 1.00 77.00 219 ASP A C 1
ATOM 1718 O O . ASP A 1 219 ? -19.384 7.849 -6.372 1.00 77.00 219 ASP A O 1
ATOM 1722 N N . GLY A 1 220 ? -18.055 9.631 -6.657 1.00 72.06 220 GLY A N 1
ATOM 1723 C CA . GLY A 1 220 ? -19.026 10.592 -6.128 1.00 72.06 220 GLY A CA 1
ATOM 1724 C C . GLY A 1 220 ? -18.501 12.024 -6.034 1.00 72.06 220 GLY A C 1
ATOM 1725 O O . GLY A 1 220 ? -17.303 12.253 -5.890 1.00 72.06 220 GLY A O 1
ATOM 1726 N N . ASP A 1 221 ? -19.410 13.007 -6.066 1.00 60.56 221 ASP A N 1
ATOM 1727 C CA . ASP A 1 221 ? -19.062 14.439 -5.991 1.00 60.56 221 ASP A CA 1
ATOM 1728 C C . ASP A 1 221 ? -18.296 14.811 -4.703 1.00 60.56 221 ASP A C 1
ATOM 1730 O O . ASP A 1 221 ? -17.555 15.792 -4.692 1.00 60.56 221 ASP A O 1
ATOM 1734 N N . GLY A 1 222 ? -18.441 14.017 -3.632 1.00 68.50 222 GLY A N 1
ATOM 1735 C CA . GLY A 1 222 ? -17.739 14.197 -2.355 1.00 68.50 222 GLY A CA 1
ATOM 1736 C C . GLY A 1 222 ? -16.308 13.648 -2.310 1.00 68.50 222 GLY A C 1
ATOM 1737 O O . GLY A 1 222 ? -15.579 13.968 -1.379 1.00 68.50 222 GLY A O 1
ATOM 1738 N N . MET A 1 223 ? -15.885 12.860 -3.305 1.00 78.50 223 MET A N 1
ATOM 1739 C CA . MET A 1 223 ? -14.563 12.212 -3.336 1.00 78.50 223 MET A CA 1
ATOM 1740 C C . MET A 1 223 ? -13.577 12.935 -4.262 1.00 78.50 223 MET A C 1
ATOM 1742 O O . MET A 1 223 ? -12.428 12.527 -4.406 1.00 78.50 223 MET A O 1
ATOM 1746 N N . ARG A 1 224 ? -13.993 14.051 -4.875 1.00 76.69 224 ARG A N 1
ATOM 1747 C CA . ARG A 1 224 ? -13.171 14.808 -5.830 1.00 76.69 224 ARG A CA 1
ATOM 1748 C C . ARG A 1 224 ? -11.839 15.277 -5.246 1.00 76.69 224 ARG A C 1
ATOM 1750 O O . ARG A 1 224 ? -10.846 15.261 -5.964 1.00 76.69 224 ARG A O 1
ATOM 1757 N N . ASP A 1 225 ? -11.835 15.651 -3.971 1.00 77.19 225 ASP A N 1
ATOM 1758 C CA . ASP A 1 225 ? -10.642 16.126 -3.262 1.00 77.19 225 ASP A CA 1
ATOM 1759 C C . ASP A 1 225 ? -9.721 14.975 -2.809 1.00 77.19 225 ASP A C 1
ATOM 1761 O O . ASP A 1 225 ? -8.605 15.217 -2.359 1.00 77.19 225 ASP A O 1
ATOM 1765 N N . TYR A 1 226 ? -10.177 13.726 -2.950 1.00 81.44 226 TYR A N 1
ATOM 1766 C CA . TYR A 1 226 ? -9.408 12.522 -2.639 1.00 81.44 226 TYR A CA 1
ATOM 1767 C C . TYR A 1 226 ? -8.741 11.920 -3.878 1.00 81.44 226 TYR A C 1
ATOM 1769 O O . TYR A 1 226 ? -7.724 11.253 -3.744 1.00 81.44 226 TYR A O 1
ATOM 1777 N N . HIS A 1 227 ? -9.290 12.131 -5.078 1.00 81.88 227 HIS A N 1
ATOM 1778 C CA . HIS A 1 227 ? -8.785 11.497 -6.297 1.00 81.88 227 HIS A CA 1
ATOM 1779 C C . HIS A 1 227 ? -7.417 12.038 -6.731 1.00 81.88 227 HIS A C 1
ATOM 1781 O O . HIS A 1 227 ? -7.266 13.230 -7.003 1.00 81.88 227 HIS A O 1
ATOM 1787 N N . PHE A 1 228 ? -6.462 11.122 -6.920 1.00 82.31 228 PHE A N 1
ATOM 1788 C CA . PHE A 1 228 ? -5.096 11.397 -7.376 1.00 82.31 228 PHE A CA 1
ATOM 1789 C C . PHE A 1 228 ? -4.309 12.348 -6.469 1.00 82.31 228 PHE A C 1
ATOM 1791 O O . PHE A 1 228 ? -3.381 13.025 -6.924 1.00 82.31 228 PHE A O 1
ATOM 1798 N N . GLU A 1 229 ? -4.677 12.406 -5.192 1.00 84.56 229 GLU A N 1
ATOM 1799 C CA . GLU A 1 229 ? -4.059 13.297 -4.224 1.00 84.56 229 GLU A CA 1
ATOM 1800 C C . GLU A 1 229 ? -2.967 12.548 -3.438 1.00 84.56 229 GLU A C 1
ATOM 1802 O O . GLU A 1 229 ? -3.256 11.537 -2.801 1.00 84.56 229 GLU A O 1
ATOM 1807 N N . PRO A 1 230 ? -1.697 12.986 -3.463 1.00 86.12 230 PRO A N 1
ATOM 1808 C CA . PRO A 1 230 ? -0.647 12.424 -2.615 1.00 86.12 230 PRO A CA 1
ATOM 1809 C C . PRO A 1 230 ? -1.009 12.474 -1.131 1.00 86.12 230 PRO A C 1
ATOM 1811 O O . PRO A 1 230 ? -1.654 13.425 -0.674 1.00 86.12 230 PRO A O 1
ATOM 1814 N N . TYR A 1 231 ? -0.524 11.500 -0.361 1.00 85.62 231 TYR A N 1
ATOM 1815 C CA . TYR A 1 231 ? -0.904 11.343 1.044 1.00 85.62 231 TYR A CA 1
ATOM 1816 C C . TYR A 1 231 ? -0.615 12.608 1.872 1.00 85.62 231 TYR A C 1
ATOM 1818 O O . TYR A 1 231 ? -1.467 13.083 2.622 1.00 85.62 231 TYR A O 1
ATOM 1826 N N . ASP A 1 232 ? 0.548 13.231 1.661 1.00 84.12 232 ASP A N 1
ATOM 1827 C CA . ASP A 1 232 ? 0.940 14.461 2.361 1.00 84.12 232 ASP A CA 1
ATOM 1828 C C . ASP A 1 232 ? -0.023 15.633 2.104 1.00 84.12 232 ASP A C 1
ATOM 1830 O O . ASP A 1 232 ? -0.262 16.452 2.997 1.00 84.12 232 ASP A O 1
ATOM 1834 N N . ARG A 1 233 ? -0.592 15.741 0.893 1.00 81.56 233 ARG A N 1
ATOM 1835 C CA . ARG A 1 233 ? -1.540 16.820 0.580 1.00 81.56 233 ARG A CA 1
ATOM 1836 C C . ARG A 1 233 ? -2.930 16.517 1.130 1.00 81.56 233 ARG A C 1
ATOM 1838 O O . ARG A 1 233 ? -3.582 17.439 1.618 1.00 81.56 233 ARG A O 1
ATOM 1845 N N . LEU A 1 234 ? -3.339 15.251 1.114 1.00 85.31 234 LEU A N 1
ATOM 1846 C CA . LEU A 1 234 ? -4.582 14.785 1.726 1.00 85.31 234 LEU A CA 1
ATOM 1847 C C . LEU A 1 234 ? -4.600 15.130 3.229 1.00 85.31 234 LEU A C 1
ATOM 1849 O O . LEU A 1 234 ? -5.529 15.781 3.707 1.00 85.31 234 LEU A O 1
ATOM 1853 N N . GLN A 1 235 ? -3.498 14.851 3.933 1.00 81.06 235 GLN A N 1
ATOM 1854 C CA . GLN A 1 235 ? -3.305 15.234 5.337 1.00 81.06 235 GLN A CA 1
ATOM 1855 C C . GLN A 1 235 ? -3.284 16.759 5.541 1.00 81.06 235 GLN A C 1
ATOM 1857 O O . GLN A 1 235 ? -3.917 17.278 6.460 1.00 81.06 235 GLN A O 1
ATOM 1862 N N . ALA A 1 236 ? -2.600 17.511 4.669 1.00 77.12 236 ALA A N 1
ATOM 1863 C CA . ALA A 1 236 ? -2.553 18.975 4.757 1.00 77.12 236 ALA A CA 1
ATOM 1864 C C . ALA A 1 236 ? -3.925 19.645 4.542 1.00 77.12 236 ALA A C 1
ATOM 1866 O O . ALA A 1 236 ? -4.166 20.732 5.071 1.00 77.12 236 ALA A O 1
ATOM 1867 N N . ALA A 1 237 ? -4.820 19.002 3.789 1.00 76.69 237 ALA A N 1
ATOM 1868 C CA . ALA A 1 237 ? -6.207 19.425 3.612 1.00 76.69 237 ALA A CA 1
ATOM 1869 C C . ALA A 1 237 ? -7.111 19.061 4.809 1.00 76.69 237 ALA A C 1
ATOM 1871 O O . ALA A 1 237 ? -8.278 19.448 4.827 1.00 76.69 237 ALA A O 1
ATOM 1872 N N . GLY A 1 238 ? -6.581 18.351 5.813 1.00 77.62 238 GLY A N 1
ATOM 1873 C CA . GLY A 1 238 ? -7.345 17.855 6.959 1.00 77.62 238 GLY A CA 1
ATOM 1874 C C . GLY A 1 238 ? -8.237 16.660 6.621 1.00 77.62 238 GLY A C 1
ATOM 1875 O O . GLY A 1 238 ? -9.182 16.385 7.356 1.00 77.62 238 GLY A O 1
ATOM 1876 N N . LEU A 1 239 ? -7.963 15.980 5.507 1.00 80.88 239 LEU A N 1
ATOM 1877 C CA . LEU A 1 239 ? -8.641 14.752 5.108 1.00 80.88 239 LEU A CA 1
ATOM 1878 C C . LEU A 1 239 ? -7.844 13.550 5.633 1.00 80.88 239 LEU A C 1
ATOM 1880 O O . LEU A 1 239 ? -6.646 13.653 5.899 1.00 80.88 239 LEU A O 1
ATOM 1884 N N . SER A 1 240 ? -8.507 12.406 5.792 1.00 83.00 240 SER A N 1
ATOM 1885 C CA . SER A 1 240 ? -7.873 11.158 6.229 1.00 83.00 240 SER A CA 1
ATOM 1886 C C . SER A 1 240 ? -8.280 9.987 5.338 1.00 83.00 240 SER A C 1
ATOM 1888 O O . SER A 1 240 ? -9.243 10.078 4.571 1.00 83.00 240 SER A O 1
ATOM 1890 N N . VAL A 1 241 ? -7.521 8.894 5.396 1.00 87.00 241 VAL A N 1
ATOM 1891 C CA . VAL A 1 241 ? -7.766 7.707 4.576 1.00 87.00 241 VAL A CA 1
ATOM 1892 C C . VAL A 1 241 ? -8.789 6.807 5.273 1.00 87.00 241 VAL A C 1
ATOM 1894 O O . VAL A 1 241 ? -8.453 5.939 6.069 1.00 87.00 241 VAL A O 1
ATOM 1897 N N . GLU A 1 242 ? -10.070 7.046 4.993 1.00 85.75 242 GLU A N 1
ATOM 1898 C CA . GLU A 1 242 ? -11.182 6.357 5.661 1.00 85.75 242 GLU A CA 1
ATOM 1899 C C . GLU A 1 242 ? -11.669 5.154 4.852 1.00 85.75 242 GLU A C 1
ATOM 1901 O O . GLU A 1 242 ? -12.082 5.321 3.703 1.00 85.75 242 GLU A O 1
ATOM 1906 N N . ALA A 1 243 ? -11.743 3.964 5.457 1.00 87.25 243 ALA A N 1
ATOM 1907 C CA . ALA A 1 243 ? -12.247 2.756 4.791 1.00 87.25 243 ALA A CA 1
ATOM 1908 C C . ALA A 1 243 ? -13.649 2.924 4.176 1.00 87.25 243 ALA A C 1
ATOM 1910 O O . ALA A 1 243 ? -13.949 2.365 3.120 1.00 87.25 243 ALA A O 1
ATOM 1911 N N . ALA A 1 244 ? -14.496 3.761 4.785 1.00 87.06 244 ALA A N 1
ATOM 1912 C CA . ALA A 1 244 ? -15.840 4.058 4.298 1.00 87.06 244 ALA A CA 1
ATOM 1913 C C . ALA A 1 244 ? -15.866 4.712 2.902 1.00 87.06 244 ALA A C 1
ATOM 1915 O O . ALA A 1 244 ? -16.876 4.593 2.200 1.00 87.06 244 ALA A O 1
ATOM 1916 N N . ASN A 1 245 ? -14.777 5.355 2.473 1.00 89.12 245 ASN A N 1
ATOM 1917 C CA . ASN A 1 245 ? -14.687 6.055 1.187 1.00 89.12 245 ASN A CA 1
ATOM 1918 C C . ASN A 1 245 ? -14.237 5.149 0.031 1.00 89.12 245 ASN A C 1
ATOM 1920 O O . ASN A 1 245 ? -14.234 5.586 -1.119 1.00 89.12 245 ASN A O 1
ATOM 1924 N N . TYR A 1 246 ? -13.925 3.881 0.312 1.00 91.62 246 TYR A N 1
ATOM 1925 C CA . TYR A 1 246 ? -13.369 2.940 -0.655 1.00 91.62 246 TYR A CA 1
ATOM 1926 C C . TYR A 1 246 ? -14.307 1.764 -0.932 1.00 91.62 246 TYR A C 1
ATOM 1928 O O . TYR A 1 246 ? -15.136 1.377 -0.106 1.00 91.62 246 TYR A O 1
ATOM 1936 N N . ASN A 1 247 ? -14.161 1.184 -2.120 1.00 90.50 247 ASN A N 1
ATOM 1937 C CA . ASN A 1 247 ? -14.754 -0.087 -2.508 1.00 90.50 247 ASN A CA 1
ATOM 1938 C C . ASN A 1 247 ? -13.657 -1.149 -2.588 1.00 90.50 247 ASN A C 1
ATOM 1940 O O . ASN A 1 247 ? -12.620 -0.908 -3.204 1.00 90.50 247 ASN A O 1
ATOM 1944 N N . LEU A 1 248 ? -13.907 -2.337 -2.035 1.00 92.12 248 LEU A N 1
ATOM 1945 C CA . LEU A 1 248 ? -13.088 -3.515 -2.314 1.00 92.12 248 LEU A CA 1
ATOM 1946 C C . LEU A 1 248 ? -13.338 -3.953 -3.763 1.00 92.12 248 LEU A C 1
ATOM 1948 O O . LEU A 1 248 ? -14.445 -4.370 -4.105 1.00 92.12 248 LEU A O 1
ATOM 1952 N N . ILE A 1 249 ? -12.320 -3.840 -4.611 1.00 91.94 249 ILE A N 1
ATOM 1953 C CA . ILE A 1 249 ? -12.421 -4.128 -6.048 1.00 91.94 249 ILE A CA 1
ATOM 1954 C C . ILE A 1 249 ? -11.905 -5.520 -6.381 1.00 91.94 249 ILE A C 1
ATOM 1956 O O . ILE A 1 249 ? -12.421 -6.180 -7.285 1.00 91.94 249 ILE A O 1
ATOM 1960 N N . TYR A 1 250 ? -10.861 -5.955 -5.683 1.00 91.62 250 TYR A N 1
ATOM 1961 C CA . TYR A 1 250 ? -10.184 -7.199 -6.002 1.00 91.62 250 TYR A CA 1
ATOM 1962 C C . TYR A 1 250 ? -9.551 -7.804 -4.756 1.00 91.62 250 TYR A C 1
ATOM 1964 O O . TYR A 1 250 ? -9.026 -7.073 -3.924 1.00 91.62 250 TYR A O 1
ATOM 1972 N N . ALA A 1 251 ? -9.576 -9.128 -4.653 1.00 91.44 251 ALA A N 1
ATOM 1973 C CA . ALA A 1 251 ? -8.875 -9.881 -3.624 1.00 91.44 251 ALA A CA 1
ATOM 1974 C C . ALA A 1 251 ? -8.319 -11.167 -4.243 1.00 91.44 251 ALA A C 1
ATOM 1976 O O . ALA A 1 251 ? -9.015 -11.830 -5.017 1.00 91.44 251 ALA A O 1
ATOM 1977 N N . ALA A 1 252 ? -7.070 -11.512 -3.935 1.00 88.94 252 ALA A N 1
ATOM 1978 C CA . ALA A 1 252 ? -6.449 -12.743 -4.416 1.00 88.94 252 ALA A CA 1
ATOM 1979 C C . ALA A 1 252 ? -5.359 -13.257 -3.475 1.00 88.94 252 ALA A C 1
ATOM 1981 O O . ALA A 1 252 ? -4.880 -12.550 -2.594 1.00 88.94 252 ALA A O 1
ATOM 1982 N N . GLU A 1 253 ? -4.947 -14.501 -3.705 1.00 89.44 253 GLU A N 1
ATOM 1983 C CA . GLU A 1 253 ? -3.789 -15.101 -3.046 1.00 89.44 253 GLU A CA 1
ATOM 1984 C C . GLU A 1 253 ? -2.506 -14.338 -3.410 1.00 89.44 253 GLU A C 1
ATOM 1986 O O . GLU A 1 253 ? -2.260 -13.988 -4.572 1.00 89.44 253 GLU A O 1
ATOM 1991 N N . LEU A 1 254 ? -1.688 -14.089 -2.394 1.00 87.12 254 LEU A N 1
ATOM 1992 C CA . LEU A 1 254 ? -0.393 -13.451 -2.495 1.00 87.12 254 LEU A CA 1
ATOM 1993 C C . LEU A 1 254 ? 0.665 -14.540 -2.645 1.00 87.12 254 LEU A C 1
ATOM 1995 O O . LEU A 1 254 ? 0.903 -15.347 -1.750 1.00 87.12 254 LEU A O 1
ATOM 1999 N N . THR A 1 255 ? 1.302 -14.585 -3.812 1.00 82.75 255 THR A N 1
ATOM 2000 C CA . THR A 1 255 ? 2.375 -15.545 -4.061 1.00 82.75 255 THR A CA 1
ATOM 2001 C C . THR A 1 255 ? 3.583 -15.229 -3.163 1.00 82.75 255 THR A C 1
ATOM 2003 O O . THR A 1 255 ? 3.995 -14.066 -3.108 1.00 82.75 255 THR A O 1
ATOM 2006 N N . PRO A 1 256 ? 4.194 -16.214 -2.478 1.00 76.00 256 PRO A N 1
ATOM 2007 C CA . PRO A 1 256 ? 5.341 -15.964 -1.607 1.00 76.00 256 PRO A CA 1
ATOM 2008 C C . PRO A 1 256 ? 6.475 -15.241 -2.346 1.00 76.00 256 PRO A C 1
ATOM 2010 O O . PRO A 1 256 ? 6.889 -15.667 -3.425 1.00 76.00 256 PRO A O 1
ATOM 2013 N N . GLY A 1 257 ? 6.964 -14.138 -1.775 1.00 75.38 257 GLY A N 1
ATOM 2014 C CA . GLY A 1 257 ? 7.993 -13.287 -2.386 1.00 75.38 257 GLY A CA 1
ATOM 2015 C C . GLY A 1 257 ? 7.473 -12.208 -3.344 1.00 75.38 257 GLY A C 1
ATOM 2016 O O . GLY A 1 257 ? 8.283 -11.480 -3.908 1.00 75.38 257 GLY A O 1
ATOM 2017 N N . THR A 1 258 ? 6.153 -12.080 -3.512 1.00 80.56 258 THR A N 1
ATOM 2018 C CA . THR A 1 258 ? 5.543 -10.977 -4.276 1.00 80.56 258 THR A CA 1
ATOM 2019 C C . THR A 1 258 ? 5.586 -9.700 -3.452 1.00 80.56 258 THR A C 1
ATOM 2021 O O . THR A 1 258 ? 5.094 -9.668 -2.325 1.00 80.56 258 THR A O 1
ATOM 2024 N N . SER A 1 259 ? 6.165 -8.650 -4.020 1.00 86.69 259 SER A N 1
ATOM 2025 C CA . SER A 1 259 ? 6.219 -7.321 -3.418 1.00 86.69 259 SER A CA 1
ATOM 2026 C C . SER A 1 259 ? 5.044 -6.442 -3.863 1.00 86.69 259 SER A C 1
ATOM 2028 O O . SER A 1 259 ? 4.356 -6.735 -4.844 1.00 86.69 259 SER A O 1
ATOM 2030 N N . LEU A 1 260 ? 4.844 -5.308 -3.185 1.00 89.81 260 LEU A N 1
ATOM 2031 C CA . LEU A 1 260 ? 3.894 -4.277 -3.621 1.00 89.81 260 LEU A CA 1
ATOM 2032 C C . LEU A 1 260 ? 4.188 -3.770 -5.047 1.00 89.81 260 LEU A C 1
ATOM 2034 O O . LEU A 1 260 ? 3.266 -3.410 -5.777 1.00 89.81 260 LEU A O 1
ATOM 2038 N N . GLU A 1 261 ? 5.450 -3.775 -5.480 1.00 85.50 261 GLU A N 1
ATOM 2039 C CA . GLU A 1 261 ? 5.831 -3.368 -6.839 1.00 85.50 261 GLU A CA 1
ATOM 2040 C C . GLU A 1 261 ? 5.423 -4.412 -7.892 1.00 85.50 261 GLU A C 1
ATOM 2042 O O . GLU A 1 261 ? 5.013 -4.070 -9.004 1.00 85.50 261 GLU A O 1
ATOM 2047 N N . ASP A 1 262 ? 5.456 -5.697 -7.535 1.00 86.75 262 ASP A N 1
ATOM 2048 C CA . ASP A 1 262 ? 4.969 -6.769 -8.408 1.00 86.75 262 ASP A CA 1
ATOM 2049 C C . ASP A 1 262 ? 3.445 -6.693 -8.565 1.00 86.75 262 ASP A C 1
ATOM 2051 O O . ASP A 1 262 ? 2.919 -6.864 -9.668 1.00 86.75 262 ASP A O 1
ATOM 2055 N N . ILE A 1 263 ? 2.731 -6.369 -7.477 1.00 89.25 263 ILE A N 1
ATOM 2056 C CA . ILE A 1 263 ? 1.290 -6.084 -7.514 1.00 89.25 263 ILE A CA 1
ATOM 2057 C C . ILE A 1 263 ? 1.037 -4.870 -8.418 1.00 89.25 263 ILE A C 1
ATOM 2059 O O . ILE A 1 263 ? 0.250 -4.971 -9.358 1.00 89.25 263 ILE A O 1
ATOM 2063 N N . HIS A 1 264 ? 1.752 -3.760 -8.219 1.00 87.44 264 HIS A N 1
ATOM 2064 C CA . HIS A 1 264 ? 1.647 -2.571 -9.072 1.00 87.44 264 HIS A CA 1
ATOM 2065 C C . HIS A 1 264 ? 1.789 -2.917 -10.560 1.00 87.44 264 HIS A C 1
ATOM 2067 O O . HIS A 1 264 ? 0.939 -2.574 -11.383 1.00 87.44 264 HIS A O 1
ATOM 2073 N N . THR A 1 265 ? 2.841 -3.665 -10.895 1.00 85.50 265 THR A N 1
ATOM 2074 C CA . THR A 1 265 ? 3.147 -4.085 -12.265 1.00 85.50 265 THR A CA 1
ATOM 2075 C C . THR A 1 265 ? 2.029 -4.949 -12.841 1.00 85.50 265 THR A C 1
ATOM 2077 O O . THR A 1 265 ? 1.550 -4.694 -13.949 1.00 85.50 265 THR A O 1
ATOM 2080 N N . ARG A 1 266 ? 1.549 -5.936 -12.078 1.00 87.19 266 ARG A N 1
ATOM 2081 C CA . ARG A 1 266 ? 0.487 -6.854 -12.506 1.00 87.19 266 ARG A CA 1
ATOM 2082 C C . ARG A 1 266 ? -0.811 -6.121 -12.837 1.00 87.19 266 ARG A C 1
ATOM 2084 O O . ARG A 1 266 ? -1.407 -6.380 -13.873 1.00 87.19 266 ARG A O 1
ATOM 2091 N N . PHE A 1 267 ? -1.249 -5.182 -12.008 1.00 89.06 267 PHE A N 1
ATOM 2092 C CA . PHE A 1 267 ? -2.524 -4.482 -12.224 1.00 89.06 267 PHE A CA 1
ATOM 2093 C C . PHE A 1 267 ? -2.427 -3.263 -13.149 1.00 89.06 267 PHE A C 1
ATOM 2095 O O . PHE A 1 267 ? -3.455 -2.682 -13.492 1.00 89.06 267 PHE A O 1
ATOM 2102 N N . ASN A 1 268 ? -1.220 -2.912 -13.607 1.00 85.12 268 ASN A N 1
ATOM 2103 C CA . ASN A 1 268 ? -1.008 -1.849 -14.591 1.00 85.12 268 ASN A CA 1
ATOM 2104 C C . ASN A 1 268 ? -0.614 -2.361 -15.978 1.00 85.12 268 ASN A C 1
ATOM 2106 O O . ASN A 1 268 ? -1.016 -1.750 -16.969 1.00 85.12 268 ASN A O 1
ATOM 2110 N N . ILE A 1 269 ? 0.071 -3.501 -16.069 1.00 77.56 269 ILE A N 1
ATOM 2111 C CA . ILE A 1 269 ? 0.546 -4.073 -17.336 1.00 77.56 269 ILE A CA 1
ATOM 2112 C C . ILE A 1 269 ? -0.197 -5.370 -17.673 1.00 77.56 269 ILE A C 1
ATOM 2114 O O . ILE A 1 269 ? -0.743 -5.497 -18.768 1.00 77.56 269 ILE A O 1
ATOM 2118 N N . ASP A 1 270 ? -0.271 -6.304 -16.722 1.00 79.56 270 ASP A N 1
ATOM 2119 C CA . ASP A 1 270 ? -0.742 -7.679 -16.943 1.00 79.56 270 ASP A CA 1
ATOM 2120 C C . ASP A 1 270 ? -2.048 -7.970 -16.184 1.00 79.56 270 ASP A C 1
ATOM 2122 O O . ASP A 1 270 ? -2.126 -8.860 -15.327 1.00 79.56 270 ASP A O 1
ATOM 2126 N N . HIS A 1 271 ? -3.086 -7.179 -16.485 1.00 79.12 271 HIS A N 1
ATOM 2127 C CA . HIS A 1 271 ? -4.316 -7.147 -15.688 1.00 79.12 271 HIS A CA 1
ATOM 2128 C C . HIS A 1 271 ? -4.983 -8.533 -15.640 1.00 79.12 271 HIS A C 1
ATOM 2130 O O . HIS A 1 271 ? -5.226 -9.139 -16.694 1.00 79.12 271 HIS A O 1
ATOM 2136 N N . PRO A 1 272 ? -5.352 -9.038 -14.447 1.00 84.56 272 PRO A N 1
ATOM 2137 C CA . PRO A 1 272 ? -6.159 -10.248 -14.337 1.00 84.56 272 PRO A CA 1
ATOM 2138 C C . PRO A 1 272 ? -7.487 -10.100 -15.098 1.00 84.56 272 PRO A C 1
ATOM 2140 O O . PRO A 1 272 ? -8.113 -9.043 -15.086 1.00 84.56 272 PRO A O 1
ATOM 2143 N N . LYS A 1 273 ? -7.961 -11.159 -15.769 1.00 82.75 273 LYS A N 1
ATOM 2144 C CA . LYS A 1 273 ? -9.191 -11.101 -16.600 1.00 82.75 273 LYS A CA 1
ATOM 2145 C C . LYS A 1 273 ? -10.458 -10.790 -15.790 1.00 82.75 273 LYS A C 1
ATOM 2147 O O . LYS A 1 273 ? -11.459 -10.289 -16.317 1.00 82.75 273 LYS A O 1
ATOM 2152 N N . ASP A 1 274 ? -10.424 -11.162 -14.525 1.00 86.25 274 ASP A N 1
ATOM 2153 C CA . ASP A 1 274 ? -11.440 -10.971 -13.505 1.00 86.25 274 ASP A CA 1
ATOM 2154 C C . ASP A 1 274 ? -11.330 -9.617 -12.793 1.00 86.25 274 ASP A C 1
ATOM 2156 O O . ASP A 1 274 ? -12.294 -9.213 -12.151 1.00 86.25 274 ASP A O 1
ATOM 2160 N N . PHE A 1 275 ? -10.244 -8.863 -12.990 1.00 88.44 275 PHE A N 1
ATOM 2161 C CA . PHE A 1 275 ? -10.136 -7.494 -12.498 1.00 88.44 275 PHE A CA 1
ATOM 2162 C C . PHE A 1 275 ? -11.141 -6.579 -13.218 1.00 88.44 275 PHE A C 1
ATOM 2164 O O . PHE A 1 275 ? -11.259 -6.593 -14.449 1.00 88.44 275 PHE A O 1
ATOM 2171 N N . LYS A 1 276 ? -11.923 -5.824 -12.436 1.00 84.69 276 LYS A N 1
ATOM 2172 C CA . LYS A 1 276 ? -12.967 -4.900 -12.924 1.00 84.69 276 LYS A CA 1
ATOM 2173 C C . LYS A 1 276 ? -12.755 -3.447 -12.497 1.00 84.69 276 LYS A C 1
ATOM 2175 O O . LYS A 1 276 ? -13.579 -2.608 -12.849 1.00 84.69 276 LYS A O 1
ATOM 2180 N N . GLY A 1 277 ? -11.677 -3.170 -11.766 1.00 85.19 277 GLY A N 1
ATOM 2181 C CA . GLY A 1 277 ? -11.269 -1.819 -11.398 1.00 85.19 277 GLY A CA 1
ATOM 2182 C C . GLY A 1 277 ? -10.544 -1.082 -12.510 1.00 85.19 277 GLY A C 1
ATOM 2183 O O . GLY A 1 277 ? -10.320 -1.615 -13.601 1.00 85.19 277 GLY A O 1
ATOM 2184 N N . HIS A 1 278 ? -10.138 0.147 -12.203 1.00 87.00 278 HIS A N 1
ATOM 2185 C CA . HIS A 1 278 ? -9.168 0.868 -13.022 1.00 87.00 278 HIS A CA 1
ATOM 2186 C C . HIS A 1 278 ? -7.735 0.458 -12.672 1.00 87.00 278 HIS A C 1
ATOM 2188 O O . HIS A 1 278 ? -7.491 -0.182 -11.654 1.00 87.00 278 HIS A O 1
ATOM 2194 N N . SER A 1 279 ? -6.781 0.841 -13.519 1.00 89.56 279 SER A N 1
ATOM 2195 C CA . SER A 1 279 ? -5.350 0.697 -13.239 1.00 89.56 279 SER A CA 1
ATOM 2196 C C . SER A 1 279 ? -4.982 1.285 -11.875 1.00 89.56 279 SER A C 1
ATOM 2198 O O . SER A 1 279 ? -5.501 2.337 -11.500 1.00 89.56 279 SER A O 1
ATOM 2200 N N . LEU A 1 280 ? -4.093 0.595 -11.163 1.00 89.62 280 LEU A N 1
ATOM 2201 C CA . LEU A 1 280 ? -3.602 0.976 -9.842 1.00 89.62 280 LEU A CA 1
ATOM 2202 C C . LEU A 1 280 ? -2.910 2.345 -9.930 1.00 89.62 280 LEU A C 1
ATOM 2204 O O . LEU A 1 280 ? -1.959 2.523 -10.697 1.00 89.62 280 LEU A O 1
ATOM 2208 N N . SER A 1 281 ? -3.423 3.321 -9.184 1.00 87.88 281 SER A N 1
ATOM 2209 C CA . SER A 1 281 ? -3.053 4.734 -9.298 1.00 87.88 281 SER A CA 1
ATOM 2210 C C . SER A 1 281 ? -3.038 5.442 -7.943 1.00 87.88 281 SER A C 1
ATOM 2212 O O . SER A 1 281 ? -3.449 4.871 -6.936 1.00 87.88 281 SER A O 1
ATOM 2214 N N . VAL A 1 282 ? -2.546 6.687 -7.915 1.00 89.31 282 VAL A N 1
ATOM 2215 C CA . VAL A 1 282 ? -2.525 7.500 -6.690 1.00 89.31 282 VAL A CA 1
ATOM 2216 C C . VAL A 1 282 ? -3.923 7.549 -6.085 1.00 89.31 282 VAL A C 1
ATOM 2218 O O . VAL A 1 282 ? -4.886 7.808 -6.810 1.00 89.31 282 VAL A O 1
ATOM 2221 N N . SER A 1 283 ? -3.992 7.346 -4.770 1.00 88.88 283 SER A N 1
ATOM 2222 C CA . SER A 1 283 ? -5.233 7.245 -3.996 1.00 88.88 283 SER A CA 1
ATOM 2223 C C . SER A 1 283 ? -5.914 5.889 -3.974 1.00 88.88 283 SER A C 1
ATOM 2225 O O . SER A 1 283 ? -6.963 5.776 -3.354 1.00 88.88 283 SER A O 1
ATOM 2227 N N . ASP A 1 284 ? -5.320 4.858 -4.569 1.00 93.69 284 ASP A N 1
ATOM 2228 C CA . ASP A 1 284 ? -5.718 3.473 -4.318 1.00 93.69 284 ASP A CA 1
ATOM 2229 C C . ASP A 1 284 ? -5.021 2.918 -3.068 1.00 93.69 284 ASP A C 1
ATOM 2231 O O . ASP A 1 284 ? -3.991 3.432 -2.624 1.00 93.69 284 ASP A O 1
ATOM 2235 N N . ILE A 1 285 ? -5.573 1.846 -2.498 1.00 94.31 285 ILE A N 1
ATOM 2236 C CA . ILE A 1 285 ? -5.008 1.172 -1.324 1.00 94.31 285 ILE A CA 1
ATOM 2237 C C . ILE A 1 285 ? -4.845 -0.314 -1.611 1.00 94.31 285 ILE A C 1
ATOM 2239 O O . ILE A 1 285 ? -5.760 -0.979 -2.100 1.00 94.31 285 ILE A O 1
ATOM 2243 N N . VAL A 1 286 ? -3.678 -0.841 -1.259 1.00 95.00 286 VAL A N 1
ATOM 2244 C CA . VAL A 1 286 ? -3.370 -2.269 -1.282 1.00 95.00 286 VAL A CA 1
ATOM 2245 C C . VAL A 1 286 ? -3.233 -2.746 0.157 1.00 95.00 286 VAL A C 1
ATOM 2247 O O . VAL A 1 286 ? -2.376 -2.263 0.891 1.00 95.00 286 VAL A O 1
ATOM 2250 N N . VAL A 1 287 ? -4.072 -3.690 0.569 1.00 94.38 287 VAL A N 1
ATOM 2251 C CA . VAL A 1 287 ? -3.963 -4.355 1.870 1.00 94.38 287 VAL A CA 1
ATOM 2252 C C . VAL A 1 287 ? -3.294 -5.705 1.668 1.00 94.38 287 VAL A C 1
ATOM 2254 O O . VAL A 1 287 ? -3.741 -6.492 0.833 1.00 94.38 287 VAL A O 1
ATOM 2257 N N . LEU A 1 288 ? -2.216 -5.962 2.402 1.00 92.56 288 LEU A N 1
ATOM 2258 C CA . LEU A 1 288 ? -1.545 -7.257 2.445 1.00 92.56 288 LEU A CA 1
ATOM 2259 C C . LEU A 1 288 ? -1.970 -7.988 3.713 1.00 92.56 288 LEU A C 1
ATOM 2261 O O . LEU A 1 288 ? -1.859 -7.430 4.799 1.00 92.56 288 LEU A O 1
ATOM 2265 N N . HIS A 1 289 ? -2.407 -9.230 3.552 1.00 90.50 289 HIS A N 1
ATOM 2266 C CA . HIS A 1 289 ? -2.752 -10.148 4.629 1.00 90.50 289 HIS A CA 1
ATOM 2267 C C . HIS A 1 289 ? -1.637 -11.197 4.690 1.00 90.50 289 HIS A C 1
ATOM 2269 O O . HIS A 1 289 ? -1.628 -12.129 3.879 1.00 90.50 289 HIS A O 1
ATOM 2275 N N . GLN A 1 290 ? -0.651 -11.006 5.569 1.00 85.38 290 GLN A N 1
ATOM 2276 C CA . GLN A 1 290 ? 0.546 -11.851 5.654 1.00 85.38 290 GLN A CA 1
ATOM 2277 C C . GLN A 1 290 ? 0.819 -12.260 7.097 1.00 85.38 290 GLN A C 1
ATOM 2279 O O . GLN A 1 290 ? 0.805 -11.419 7.988 1.00 85.38 290 GLN A O 1
ATOM 2284 N N . ASN A 1 291 ? 1.129 -13.537 7.338 1.00 76.56 291 ASN A N 1
ATOM 2285 C CA . ASN A 1 291 ? 1.487 -14.041 8.678 1.00 76.56 291 ASN A CA 1
ATOM 2286 C C . ASN A 1 291 ? 0.451 -13.721 9.785 1.00 76.56 291 ASN A C 1
ATOM 2288 O O . ASN A 1 291 ? 0.815 -13.580 10.951 1.00 76.56 291 ASN A O 1
ATOM 2292 N N . GLY A 1 292 ? -0.831 -13.592 9.428 1.00 71.88 292 GLY A N 1
ATOM 2293 C CA . GLY A 1 292 ? -1.900 -13.222 10.363 1.00 71.88 292 GLY A CA 1
ATOM 2294 C C . GLY A 1 292 ? -1.976 -11.727 10.706 1.00 71.88 292 GLY A C 1
ATOM 2295 O O . GLY A 1 292 ? -2.775 -11.356 11.563 1.00 71.88 292 GLY A O 1
ATOM 2296 N N . GLU A 1 293 ? -1.182 -10.881 10.044 1.00 82.44 293 GLU A N 1
ATOM 2297 C CA . GLU A 1 293 ? -1.216 -9.425 10.169 1.00 82.44 293 GLU A CA 1
ATOM 2298 C C . GLU A 1 293 ? -1.692 -8.773 8.863 1.00 82.44 293 GLU A C 1
ATOM 2300 O O . GLU A 1 293 ? -1.284 -9.153 7.760 1.00 82.44 293 GLU A O 1
ATOM 2305 N N . ASP A 1 294 ? -2.543 -7.759 9.009 1.00 88.81 294 ASP A N 1
ATOM 2306 C CA . ASP A 1 294 ? -3.025 -6.940 7.906 1.00 88.81 294 ASP A CA 1
ATOM 2307 C C . ASP A 1 294 ? -2.244 -5.625 7.875 1.00 88.81 294 ASP A C 1
ATOM 2309 O O . ASP A 1 294 ? -2.185 -4.898 8.866 1.00 88.81 294 ASP A O 1
ATOM 2313 N N . THR A 1 295 ? -1.670 -5.286 6.721 1.00 91.62 295 THR A N 1
ATOM 2314 C CA . THR A 1 295 ? -0.983 -4.004 6.508 1.00 91.62 295 THR A CA 1
ATOM 2315 C C . THR A 1 295 ? -1.587 -3.276 5.316 1.00 91.62 295 THR A C 1
ATOM 2317 O O . THR A 1 295 ? -1.707 -3.837 4.228 1.00 91.62 295 THR A O 1
ATOM 2320 N N . ALA A 1 296 ? -1.995 -2.021 5.510 1.00 93.94 296 ALA A N 1
ATOM 2321 C CA . ALA A 1 296 ? -2.599 -1.200 4.464 1.00 93.94 296 ALA A CA 1
ATOM 2322 C C . ALA A 1 296 ? -1.588 -0.206 3.885 1.00 93.94 296 ALA A C 1
ATOM 2324 O O . ALA A 1 296 ? -0.954 0.555 4.616 1.00 93.94 296 ALA A O 1
ATOM 2325 N N . HIS A 1 297 ? -1.480 -0.193 2.557 1.00 94.88 297 HIS A N 1
ATOM 2326 C CA . HIS A 1 297 ? -0.509 0.587 1.796 1.00 94.88 297 HIS A CA 1
ATOM 2327 C C . HIS A 1 297 ? -1.226 1.492 0.798 1.00 94.88 297 HIS A C 1
ATOM 2329 O O . HIS A 1 297 ? -1.820 1.024 -0.171 1.00 94.88 297 HIS A O 1
ATOM 2335 N N . TYR A 1 298 ? -1.155 2.796 1.027 1.00 93.62 298 TYR A N 1
ATOM 2336 C CA . TYR A 1 298 ? -1.651 3.828 0.129 1.00 93.62 298 TYR A CA 1
ATOM 2337 C C . TYR A 1 298 ? -0.698 4.013 -1.051 1.00 93.62 298 TYR A C 1
ATOM 2339 O O . TYR A 1 298 ? 0.512 4.168 -0.859 1.00 93.62 298 TYR A O 1
ATOM 2347 N N . VAL A 1 299 ? -1.236 4.027 -2.266 1.00 91.75 299 VAL A N 1
ATOM 2348 C CA . VAL A 1 299 ? -0.477 4.305 -3.487 1.00 91.75 299 VAL A CA 1
ATOM 2349 C C . VAL A 1 299 ? -0.246 5.808 -3.583 1.00 91.75 299 VAL A C 1
ATOM 2351 O O . VAL A 1 299 ? -1.183 6.586 -3.774 1.00 91.75 299 VAL A O 1
ATOM 2354 N N . ASP A 1 300 ? 1.011 6.224 -3.456 1.00 90.12 300 ASP A N 1
ATOM 2355 C CA . ASP A 1 300 ? 1.408 7.626 -3.571 1.00 90.12 300 ASP A CA 1
ATOM 2356 C C . ASP A 1 300 ? 2.018 7.903 -4.959 1.00 90.12 300 ASP A C 1
ATOM 2358 O O . ASP A 1 300 ? 2.329 7.007 -5.743 1.00 90.12 300 ASP A O 1
ATOM 2362 N N . SER A 1 301 ? 2.224 9.180 -5.266 1.00 77.19 301 SER A N 1
ATOM 2363 C CA . SER A 1 301 ? 2.967 9.686 -6.420 1.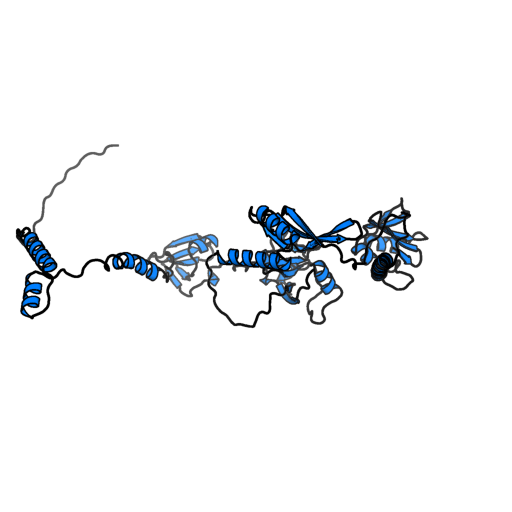00 77.19 301 SER A CA 1
ATOM 2364 C C . SER A 1 301 ? 4.328 9.010 -6.626 1.00 77.19 301 SER A C 1
ATOM 2366 O O . SER A 1 301 ? 4.793 8.912 -7.763 1.00 77.19 301 SER A O 1
ATOM 2368 N N . PHE A 1 302 ? 4.951 8.534 -5.543 1.00 75.31 302 PHE A N 1
ATOM 2369 C CA . PHE A 1 302 ? 6.165 7.729 -5.574 1.00 75.31 302 PHE A CA 1
ATOM 2370 C C . PHE A 1 302 ? 6.095 6.605 -4.536 1.00 75.31 302 PHE A C 1
ATOM 2372 O O . PHE A 1 302 ? 6.345 6.827 -3.353 1.00 75.31 302 PHE A O 1
ATOM 2379 N N . GLY A 1 303 ? 5.827 5.386 -5.002 1.00 87.75 303 GLY A N 1
ATOM 2380 C CA . GLY A 1 303 ? 5.804 4.192 -4.161 1.00 87.75 303 GLY A CA 1
ATOM 2381 C C . GLY A 1 303 ? 4.571 4.123 -3.262 1.00 87.75 303 GLY A C 1
ATOM 2382 O O . GLY A 1 303 ? 3.470 4.485 -3.672 1.00 87.75 303 GLY A O 1
ATOM 2383 N N . TYR A 1 304 ? 4.772 3.631 -2.040 1.00 91.75 304 TYR A N 1
ATOM 2384 C CA . TYR A 1 304 ? 3.701 3.307 -1.105 1.00 91.75 304 TYR A CA 1
ATOM 2385 C C . TYR A 1 304 ? 3.908 3.970 0.249 1.00 91.75 304 TYR A C 1
ATOM 2387 O O . TYR A 1 304 ? 5.041 4.122 0.718 1.00 91.75 304 TYR A O 1
ATOM 2395 N N . LYS A 1 305 ? 2.797 4.318 0.891 1.00 92.00 305 LYS A N 1
ATOM 2396 C CA . LYS A 1 305 ? 2.758 4.847 2.249 1.00 92.00 305 LYS A CA 1
ATOM 2397 C C . LYS A 1 305 ? 1.889 3.951 3.124 1.00 92.00 305 LYS A C 1
ATOM 2399 O O . LYS A 1 305 ? 0.729 3.729 2.803 1.00 92.00 305 LYS A O 1
ATOM 2404 N N . GLU A 1 306 ? 2.428 3.461 4.234 1.00 91.19 306 GLU A N 1
ATOM 2405 C CA . GLU A 1 306 ? 1.633 2.709 5.209 1.00 91.19 306 GLU A CA 1
ATOM 2406 C C . GLU A 1 306 ? 0.578 3.609 5.866 1.00 91.19 306 GLU A C 1
ATOM 2408 O O . GLU A 1 306 ? 0.899 4.707 6.334 1.00 91.19 306 GLU A O 1
ATOM 2413 N N . VAL A 1 307 ? -0.667 3.126 5.885 1.00 90.62 307 VAL A N 1
ATOM 2414 C CA . VAL A 1 307 ? -1.862 3.813 6.404 1.00 90.62 307 VAL A CA 1
ATOM 2415 C C . VAL A 1 307 ? -2.627 2.898 7.371 1.00 90.62 307 VAL A C 1
ATOM 241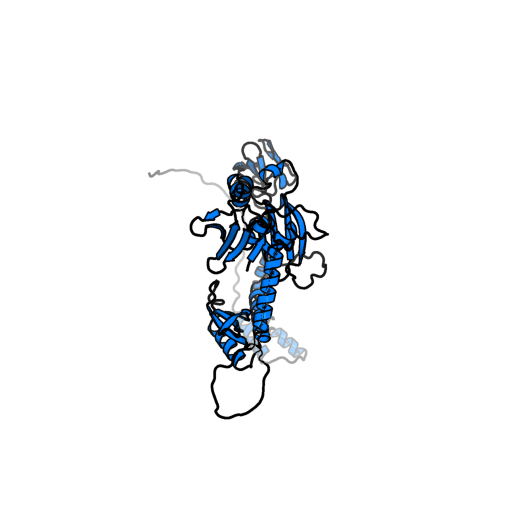7 O O . VAL A 1 307 ? -3.695 2.378 7.039 1.00 90.62 307 VAL A O 1
ATOM 2420 N N . PRO A 1 308 ? -2.091 2.639 8.578 1.00 87.94 308 PRO A N 1
ATOM 2421 C CA . PRO A 1 308 ? -2.727 1.747 9.551 1.00 87.94 308 PRO A CA 1
ATOM 2422 C C . PRO A 1 308 ? -4.122 2.224 9.988 1.00 87.94 308 PRO A C 1
ATOM 2424 O O . PRO A 1 308 ? -4.952 1.411 10.390 1.00 87.94 308 PRO A O 1
ATOM 2427 N N . GLU A 1 309 ? -4.416 3.522 9.880 1.00 84.69 309 GLU A N 1
ATOM 2428 C CA . GLU A 1 309 ? -5.739 4.092 10.146 1.00 84.69 309 GLU A CA 1
ATOM 2429 C C . GLU A 1 309 ? -6.837 3.547 9.222 1.00 84.69 309 GLU A C 1
ATOM 2431 O O . GLU A 1 309 ? -8.006 3.566 9.596 1.00 84.69 309 GLU A O 1
ATOM 2436 N N . PHE A 1 310 ? -6.474 3.020 8.048 1.00 88.88 310 PHE A N 1
ATOM 2437 C CA . PHE A 1 310 ? -7.425 2.406 7.123 1.00 88.88 310 PHE A CA 1
ATOM 2438 C C . PHE A 1 310 ? -8.000 1.091 7.666 1.00 88.88 310 PHE A C 1
ATOM 2440 O O . PHE A 1 310 ? -9.135 0.739 7.355 1.00 88.88 310 PHE A O 1
ATOM 2447 N N . LEU A 1 311 ? -7.223 0.368 8.478 1.00 86.00 311 LEU A N 1
ATOM 2448 C CA . LEU A 1 311 ? -7.628 -0.902 9.090 1.00 86.00 311 LEU A CA 1
ATOM 2449 C C . LEU A 1 311 ? -8.323 -0.705 10.438 1.00 86.00 311 LEU A C 1
ATOM 2451 O O . LEU A 1 311 ? -8.964 -1.623 10.946 1.00 86.00 311 LEU A O 1
ATOM 2455 N N . GLN A 1 312 ? -8.210 0.485 11.027 1.00 77.56 312 GLN A N 1
ATOM 2456 C CA . GLN A 1 312 ? -8.940 0.810 12.242 1.00 77.56 312 GLN A CA 1
ATOM 2457 C C . GLN A 1 312 ? -10.417 0.969 11.891 1.00 77.56 312 GLN A C 1
ATOM 2459 O O . GLN A 1 312 ? -10.791 1.818 11.080 1.00 77.56 312 GLN A O 1
ATOM 2464 N N . GLU A 1 313 ? -11.276 0.170 12.526 1.00 58.59 313 GLU A N 1
ATOM 2465 C CA . GLU A 1 313 ? -12.710 0.427 12.510 1.00 58.59 313 GLU A CA 1
ATOM 2466 C C . GLU A 1 313 ? -12.931 1.843 13.043 1.00 58.59 313 GLU A C 1
ATOM 2468 O O . GLU A 1 313 ? -12.772 2.109 14.239 1.00 58.59 313 GLU A O 1
ATOM 2473 N N . GLN A 1 314 ? -13.261 2.778 12.150 1.00 49.12 314 GLN A N 1
ATOM 2474 C CA . GLN A 1 314 ? -13.646 4.113 12.567 1.00 49.12 314 GLN A CA 1
ATOM 2475 C C . GLN A 1 314 ? -14.868 3.959 13.454 1.00 49.12 314 GLN A C 1
ATOM 2477 O O . GLN A 1 314 ? -15.968 3.690 12.973 1.00 49.12 314 GLN A O 1
ATOM 2482 N N . THR A 1 315 ? -14.672 4.111 14.763 1.00 45.59 315 THR A N 1
ATOM 2483 C CA . THR A 1 315 ? -15.788 4.237 15.687 1.00 45.59 315 THR A CA 1
ATOM 2484 C C . THR A 1 315 ? -16.508 5.504 15.238 1.00 45.59 315 THR A C 1
ATOM 2486 O O . THR A 1 315 ? -15.908 6.580 15.335 1.00 45.59 315 THR A O 1
ATOM 2489 N N . PRO A 1 316 ? -17.732 5.421 14.681 1.00 51.94 316 PRO A N 1
ATOM 2490 C CA . PRO A 1 316 ? -18.434 6.609 14.221 1.00 51.94 316 PRO A CA 1
ATOM 2491 C C . PRO A 1 316 ? -18.458 7.591 15.385 1.00 51.94 316 PRO A C 1
ATOM 2493 O O . PRO A 1 316 ? -18.769 7.167 16.504 1.00 51.94 316 PRO A O 1
ATOM 2496 N N . GLN A 1 317 ? -18.096 8.861 15.160 1.00 51.53 317 GLN A N 1
ATOM 2497 C CA . GLN A 1 317 ? -18.195 9.861 16.222 1.00 51.53 317 GLN A CA 1
ATOM 2498 C C . GLN A 1 317 ? -19.589 9.750 16.833 1.00 51.53 317 GLN A C 1
ATOM 2500 O O . GLN A 1 317 ? -20.600 9.894 16.140 1.00 51.53 317 GLN A O 1
ATOM 2505 N N . LEU A 1 318 ? -19.629 9.402 18.118 1.00 60.03 318 LEU A N 1
ATOM 2506 C CA . LEU A 1 318 ? -20.864 9.128 18.828 1.00 60.03 318 LEU A CA 1
ATOM 2507 C C . LEU A 1 318 ? -21.615 10.440 18.976 1.00 60.03 318 LEU A C 1
ATOM 2509 O O . LEU A 1 318 ? -21.401 11.198 19.916 1.00 60.03 318 LEU A O 1
ATOM 2513 N N . THR A 1 319 ? -22.473 10.727 18.006 1.00 70.06 319 THR A N 1
ATOM 2514 C CA . THR A 1 319 ? -23.368 11.871 18.081 1.00 70.06 319 THR A CA 1
ATOM 2515 C C . THR A 1 319 ? -24.581 11.481 18.925 1.00 70.06 319 THR A C 1
ATOM 2517 O O . THR A 1 319 ? -25.090 10.360 18.781 1.00 70.06 319 THR A O 1
ATOM 2520 N N . PRO A 1 320 ? -25.082 12.378 19.790 1.00 75.31 320 PRO A N 1
ATOM 2521 C CA . PRO A 1 320 ? -26.224 12.083 20.657 1.00 75.31 320 PRO A CA 1
ATOM 2522 C C . PRO A 1 320 ? -27.464 11.608 19.886 1.00 75.31 320 PRO A C 1
ATOM 2524 O O . PRO A 1 320 ? -28.197 10.745 20.366 1.00 75.31 320 PRO A O 1
ATOM 2527 N N . ASP A 1 321 ? -27.651 12.099 18.658 1.00 78.00 321 ASP A N 1
ATOM 2528 C CA . ASP A 1 321 ? -28.749 11.729 17.762 1.00 78.00 321 ASP A CA 1
ATOM 2529 C C . ASP A 1 321 ? -28.736 10.242 17.352 1.00 78.00 321 ASP A C 1
ATOM 2531 O O . ASP A 1 321 ? -29.791 9.635 17.179 1.00 78.00 321 ASP A O 1
ATOM 2535 N N . THR A 1 322 ? -27.558 9.616 17.246 1.00 76.31 322 THR A N 1
ATOM 2536 C CA . THR A 1 322 ? -27.431 8.186 16.883 1.00 76.31 322 THR A CA 1
ATOM 2537 C C . THR A 1 322 ? -27.689 7.234 18.052 1.00 76.31 322 THR A C 1
ATOM 2539 O O . THR A 1 322 ? -27.907 6.041 17.846 1.00 76.31 322 THR A O 1
ATOM 2542 N N . ARG A 1 323 ? -27.682 7.758 19.283 1.00 78.75 323 ARG A N 1
ATOM 2543 C CA . ARG A 1 323 ? -27.824 7.016 20.549 1.00 78.75 323 ARG A CA 1
ATOM 2544 C C . ARG A 1 323 ? -29.113 7.392 21.290 1.00 78.75 323 ARG A C 1
ATOM 2546 O O . ARG A 1 323 ? -29.188 7.267 22.511 1.00 78.75 323 ARG A O 1
ATOM 2553 N N . MET A 1 324 ? -30.117 7.900 20.575 1.00 80.88 324 MET A N 1
ATOM 2554 C CA . MET A 1 324 ? -31.408 8.248 21.166 1.00 80.88 324 MET A CA 1
ATOM 2555 C C . MET A 1 324 ? -32.180 6.989 21.565 1.00 80.88 324 MET A C 1
ATOM 2557 O O . MET A 1 324 ? -32.371 6.086 20.755 1.00 80.88 324 MET A O 1
ATOM 2561 N N . THR A 1 325 ? -32.717 6.974 22.782 1.00 82.00 325 THR A N 1
ATOM 2562 C CA . THR A 1 325 ? -33.527 5.850 23.292 1.00 82.00 325 THR A CA 1
ATOM 2563 C C . THR A 1 325 ? -34.976 5.894 22.805 1.00 82.00 325 THR A C 1
ATOM 2565 O O . THR A 1 325 ? -35.754 4.967 23.020 1.00 82.00 325 THR A O 1
ATOM 2568 N N . GLY A 1 326 ? -35.368 7.009 22.177 1.00 80.31 326 GLY A N 1
ATOM 2569 C CA . GLY A 1 326 ? -36.754 7.324 21.830 1.00 80.31 326 GLY A CA 1
ATOM 2570 C C . GLY A 1 326 ? -37.589 7.840 23.009 1.00 80.31 326 GLY A C 1
ATOM 2571 O O . GLY A 1 326 ? -38.712 8.301 22.799 1.00 80.31 326 GLY A O 1
ATOM 2572 N N . GLU A 1 327 ? -37.059 7.819 24.234 1.00 84.94 327 GLU A N 1
ATOM 2573 C CA . GLU A 1 327 ? -37.709 8.406 25.403 1.00 84.94 327 GLU A CA 1
ATOM 2574 C C . GLU A 1 327 ? -37.549 9.938 25.407 1.00 84.94 327 GLU A C 1
ATOM 2576 O O . GLU A 1 327 ? -36.562 10.496 24.922 1.00 84.94 327 GLU A O 1
ATOM 2581 N N . GLN A 1 328 ? -38.538 10.644 25.957 1.00 88.75 328 GLN A N 1
ATOM 2582 C CA . GLN A 1 328 ? -38.482 12.088 26.171 1.00 88.75 328 GLN A CA 1
ATOM 2583 C C . GLN A 1 328 ? -38.858 12.426 27.604 1.00 88.75 328 GLN A C 1
ATOM 2585 O O . GLN A 1 328 ? -39.876 11.959 28.118 1.00 88.75 328 GLN A O 1
ATOM 2590 N N . ILE A 1 329 ? -38.095 13.333 28.208 1.00 88.38 329 ILE A N 1
ATOM 2591 C CA . ILE A 1 329 ? -38.397 13.874 29.529 1.00 88.38 329 ILE A CA 1
ATOM 2592 C C . ILE A 1 329 ? -38.873 15.317 29.432 1.00 88.38 329 ILE A C 1
ATOM 2594 O O . ILE A 1 329 ? -38.474 16.080 28.551 1.00 88.38 329 ILE A O 1
ATOM 2598 N N . ARG A 1 330 ? -39.739 15.706 30.367 1.00 84.50 330 ARG A N 1
ATOM 2599 C CA . ARG A 1 330 ? -40.251 17.073 30.483 1.00 84.50 330 ARG A CA 1
ATOM 2600 C C . ARG A 1 330 ? -39.698 17.720 31.739 1.00 84.50 330 ARG A C 1
ATOM 2602 O O . ARG A 1 330 ? -39.862 17.187 32.831 1.00 84.50 330 ARG A O 1
ATOM 2609 N N . THR A 1 331 ? -39.107 18.895 31.588 1.00 83.75 331 THR A N 1
ATOM 2610 C CA . THR A 1 331 ? -38.746 19.781 32.697 1.00 83.75 331 THR A CA 1
ATOM 2611 C C . THR A 1 331 ? -39.500 21.108 32.544 1.00 83.75 331 THR A C 1
ATOM 2613 O O . THR A 1 331 ? -40.004 21.413 31.458 1.00 83.75 331 THR A O 1
ATOM 2616 N N . PRO A 1 332 ? -39.561 21.964 33.581 1.00 85.25 332 PRO A N 1
ATOM 2617 C CA . PRO A 1 332 ? -40.137 23.307 33.447 1.00 85.25 332 PRO A CA 1
ATOM 2618 C C . PRO A 1 332 ? -39.461 24.175 32.376 1.00 85.25 332 PRO A C 1
ATOM 2620 O O . PRO A 1 332 ? -39.997 25.215 32.000 1.00 85.25 332 PRO A O 1
ATOM 2623 N N . ARG A 1 333 ? -38.269 23.775 31.912 1.00 79.25 333 ARG A N 1
ATOM 2624 C CA . ARG A 1 333 ? -37.475 24.479 30.902 1.00 79.25 333 ARG A CA 1
ATOM 2625 C C . ARG A 1 333 ? -37.640 23.926 29.485 1.00 79.25 333 ARG A C 1
ATOM 2627 O O . ARG A 1 333 ? -37.120 24.543 28.563 1.00 79.25 333 ARG A O 1
ATOM 2634 N N . GLY A 1 334 ? -38.349 22.813 29.295 1.00 87.19 334 GLY A N 1
ATOM 2635 C CA . GLY A 1 334 ? -38.572 22.232 27.971 1.00 87.19 334 GLY A CA 1
ATOM 2636 C C . GLY A 1 334 ? -38.782 20.720 27.988 1.00 87.19 334 GLY A C 1
ATOM 2637 O O . GLY A 1 334 ? -38.783 20.084 29.039 1.00 87.19 334 GLY A O 1
ATOM 2638 N N . SER A 1 335 ? -38.979 20.145 26.802 1.00 88.81 335 SER A N 1
ATOM 2639 C CA . SER A 1 335 ? -38.954 18.691 26.598 1.00 88.81 335 SER A CA 1
ATOM 2640 C C . SER A 1 335 ? -37.637 18.313 25.928 1.00 88.81 335 SER A C 1
ATOM 2642 O O . SER A 1 335 ? -37.255 18.965 24.958 1.00 88.81 335 SER A O 1
ATOM 2644 N N . PHE A 1 336 ? -36.957 17.292 26.443 1.00 89.56 336 PHE A N 1
ATOM 2645 C CA . PHE A 1 336 ? -35.634 16.866 25.988 1.00 89.56 336 PHE A CA 1
ATOM 2646 C C . PHE A 1 336 ? -35.656 15.374 25.670 1.00 89.56 336 PHE A C 1
ATOM 2648 O O . PHE A 1 336 ? -36.225 14.587 26.429 1.00 89.56 336 PHE A O 1
ATOM 2655 N N . SER A 1 337 ? -35.042 14.991 24.555 1.00 90.69 337 SER A N 1
ATOM 2656 C CA . SER A 1 337 ? -34.900 13.587 24.173 1.00 90.69 337 SER A CA 1
ATOM 2657 C C . SER A 1 337 ? -33.781 12.918 24.961 1.00 90.69 337 SER A C 1
ATOM 2659 O O . SER A 1 337 ? -32.740 13.536 25.193 1.00 90.69 337 SER A O 1
ATOM 2661 N N . VAL A 1 338 ? -34.008 11.672 25.369 1.00 90.12 338 VAL A N 1
ATOM 2662 C CA . VAL A 1 338 ? -33.071 10.883 26.171 1.00 90.12 338 VAL A CA 1
ATOM 2663 C C . VAL A 1 338 ? -32.081 10.151 25.267 1.00 90.12 338 VAL A C 1
ATOM 2665 O O . VAL A 1 338 ? -32.461 9.616 24.220 1.00 90.12 338 VAL A O 1
ATOM 2668 N N . THR A 1 339 ? -30.815 10.131 25.675 1.00 88.69 339 THR A N 1
ATOM 2669 C CA . THR A 1 339 ? -29.743 9.394 25.000 1.00 88.69 339 THR A CA 1
ATOM 2670 C C . THR A 1 339 ? -29.114 8.367 25.937 1.00 88.69 339 THR A C 1
ATOM 2672 O O . THR A 1 339 ? -29.032 8.580 27.145 1.00 88.69 339 THR A O 1
ATOM 2675 N N . ASP A 1 340 ? -28.646 7.255 25.366 1.00 86.25 340 ASP A N 1
ATOM 2676 C CA . ASP A 1 340 ? -27.909 6.199 26.083 1.00 86.25 340 ASP A CA 1
ATOM 2677 C C . ASP A 1 340 ? -26.435 6.567 26.342 1.00 86.25 340 ASP A C 1
ATOM 2679 O O . ASP A 1 340 ? -25.650 5.758 26.839 1.00 86.25 340 ASP A O 1
ATOM 2683 N N . MET A 1 341 ? -26.020 7.779 25.965 1.00 83.31 341 MET A N 1
ATOM 2684 C CA . MET A 1 341 ? -24.661 8.265 26.194 1.00 83.31 341 MET A CA 1
ATOM 2685 C C . MET A 1 341 ? -24.473 8.688 27.648 1.00 83.31 341 MET A C 1
ATOM 2687 O O . MET A 1 341 ? -25.397 9.204 28.269 1.00 83.31 341 MET A O 1
ATOM 2691 N N . THR A 1 342 ? -23.263 8.529 28.186 1.00 87.19 342 THR A N 1
ATOM 2692 C CA . THR A 1 342 ? -22.935 9.034 29.528 1.00 87.19 342 THR A CA 1
ATOM 2693 C C . THR A 1 342 ? -22.691 10.543 29.513 1.00 87.19 342 THR A C 1
ATOM 2695 O O . THR A 1 342 ? -22.407 11.147 28.476 1.00 87.19 342 THR A O 1
ATOM 2698 N N . ALA A 1 343 ? -22.766 11.183 30.684 1.00 85.00 343 ALA A N 1
ATOM 2699 C CA . ALA A 1 343 ? -22.504 12.618 30.798 1.00 85.00 343 ALA A CA 1
ATOM 2700 C C . ALA A 1 343 ? -21.060 12.984 30.401 1.00 85.00 343 ALA A C 1
ATOM 2702 O O . ALA A 1 343 ? -20.818 14.072 29.886 1.00 85.00 343 ALA A O 1
ATOM 2703 N N . GLU A 1 344 ? -20.109 12.071 30.602 1.00 85.12 344 GLU A N 1
ATOM 2704 C CA . GLU A 1 344 ? -18.715 12.229 30.172 1.00 85.12 344 GLU A CA 1
ATOM 2705 C C . GLU A 1 344 ? -18.591 12.167 28.649 1.00 85.12 344 GLU A C 1
ATOM 2707 O O . GLU A 1 344 ? -18.003 13.071 28.061 1.00 85.12 344 GLU A O 1
ATOM 2712 N N . GLN A 1 345 ? -19.234 11.182 28.010 1.00 83.94 345 GLN A N 1
ATOM 2713 C CA . GLN A 1 345 ? -19.280 11.063 26.546 1.00 83.94 345 GLN A CA 1
ATOM 2714 C C . GLN A 1 345 ? -19.937 12.290 25.901 1.00 83.94 345 GLN A C 1
ATOM 2716 O O . GLN A 1 345 ? -19.490 12.781 24.870 1.00 83.94 345 GLN A O 1
ATOM 2721 N N . MET A 1 346 ? -20.977 12.835 26.535 1.00 86.38 346 MET A N 1
ATOM 2722 C CA . MET A 1 346 ? -21.636 14.060 26.078 1.00 86.38 346 MET A CA 1
ATOM 2723 C C . MET A 1 346 ? -20.732 15.287 26.229 1.00 86.38 346 MET A C 1
ATOM 2725 O O . MET A 1 346 ? -20.708 16.138 25.346 1.00 86.38 346 MET A O 1
ATOM 2729 N N . LYS A 1 347 ? -19.947 15.366 27.308 1.00 85.94 347 LYS A N 1
ATOM 2730 C CA . LYS A 1 347 ? -18.979 16.450 27.519 1.00 85.94 347 LYS A CA 1
ATOM 2731 C C . LYS A 1 347 ? -17.835 16.415 26.504 1.00 85.94 347 LYS A C 1
ATOM 2733 O O . LYS A 1 347 ? -17.385 17.475 26.078 1.00 85.94 347 LYS A O 1
ATOM 2738 N N . GLU A 1 348 ? -17.384 15.223 26.126 1.00 85.62 348 GLU A N 1
ATOM 2739 C CA . GLU A 1 348 ? -16.381 15.013 25.076 1.00 85.62 348 GLU A CA 1
ATOM 2740 C C . GLU A 1 348 ? -16.919 15.390 23.688 1.00 85.62 348 GLU A C 1
ATOM 2742 O O . GLU A 1 348 ? -16.207 16.011 22.905 1.00 85.62 348 GLU A O 1
ATOM 2747 N N . ALA A 1 349 ? -18.212 15.157 23.439 1.00 82.38 349 ALA A N 1
ATOM 2748 C CA . ALA A 1 349 ? -18.933 15.645 22.260 1.00 82.38 349 ALA A CA 1
ATOM 2749 C C . ALA A 1 349 ? -19.292 17.154 22.312 1.00 82.38 349 ALA A C 1
ATOM 2751 O O . ALA A 1 349 ? -20.161 17.606 21.569 1.00 82.38 349 ALA A O 1
ATOM 2752 N N . GLU A 1 350 ? -18.662 17.934 23.199 1.00 84.25 350 GLU A N 1
ATOM 2753 C CA . GLU A 1 350 ? -18.877 19.382 23.389 1.00 84.25 350 GLU A CA 1
ATOM 2754 C C . GLU A 1 350 ? -20.274 19.782 23.926 1.00 84.25 350 GLU A C 1
ATOM 2756 O O . GLU A 1 350 ? -20.678 20.946 23.878 1.00 84.25 350 GLU A O 1
ATOM 2761 N N . TYR A 1 351 ? -21.025 18.847 24.519 1.00 88.00 351 TYR A N 1
ATOM 2762 C CA . TYR A 1 351 ? -22.266 19.153 25.237 1.00 88.00 351 TYR A CA 1
ATOM 2763 C C . TYR A 1 351 ? -21.970 19.413 26.718 1.00 88.00 351 TYR A C 1
ATOM 2765 O O . TYR A 1 351 ? -21.596 18.522 27.477 1.00 88.00 351 TYR A O 1
ATOM 2773 N N . GLY A 1 352 ? -22.170 20.652 27.164 1.00 88.19 352 GLY A N 1
ATOM 2774 C CA . GLY A 1 352 ? -21.987 21.048 28.559 1.00 88.19 352 GLY A CA 1
ATOM 2775 C C . GLY A 1 352 ? -23.231 20.808 29.415 1.00 88.19 352 GLY A C 1
ATOM 2776 O O . GLY A 1 352 ? -24.358 20.841 28.924 1.00 88.19 352 GLY A O 1
ATOM 2777 N N . LEU A 1 353 ? -23.049 20.628 30.727 1.00 91.31 353 LEU A N 1
ATOM 2778 C CA . LEU A 1 353 ? -24.172 20.533 31.663 1.00 91.31 353 LEU A CA 1
ATOM 2779 C C . LEU A 1 353 ? -24.928 21.864 31.737 1.00 91.31 353 LEU A C 1
ATOM 2781 O O . LEU A 1 353 ? -24.390 22.867 32.205 1.00 91.31 353 LEU A O 1
ATOM 2785 N N . HIS A 1 354 ? -26.200 21.858 31.339 1.00 88.94 354 HIS A N 1
ATOM 2786 C CA . HIS A 1 354 ? -27.058 23.038 31.400 1.00 88.94 354 HIS A CA 1
ATOM 2787 C C . HIS A 1 354 ? -27.864 23.094 32.704 1.00 88.94 354 HIS A C 1
ATOM 2789 O O . HIS A 1 354 ? -27.975 24.152 33.324 1.00 88.94 354 HIS A O 1
ATOM 2795 N N . HIS A 1 355 ? -28.504 21.990 33.097 1.00 89.31 355 HIS A N 1
ATOM 2796 C CA . HIS A 1 355 ? -29.227 21.855 34.368 1.00 89.31 355 HIS A CA 1
ATOM 2797 C C . HIS A 1 355 ? -29.587 20.390 34.640 1.00 89.31 355 HIS A C 1
ATOM 2799 O O . HIS A 1 355 ? -29.487 19.543 33.759 1.00 89.31 355 HIS A O 1
ATOM 2805 N N . THR A 1 356 ? -30.038 20.097 35.857 1.00 90.25 356 THR A N 1
ATOM 2806 C CA . THR A 1 356 ? -30.545 18.774 36.249 1.00 90.25 356 THR A CA 1
ATOM 2807 C C . THR A 1 356 ? -32.073 18.750 36.235 1.00 90.25 356 THR A C 1
ATOM 2809 O O . THR A 1 356 ? -32.709 19.775 36.506 1.00 90.25 356 THR A O 1
ATOM 2812 N N . SER A 1 357 ? -32.672 17.593 35.953 1.00 89.06 357 SER A N 1
ATOM 2813 C CA . SER A 1 357 ? -34.115 17.380 36.103 1.00 89.06 357 SER A CA 1
ATOM 2814 C C . SER A 1 357 ? -34.552 17.508 37.571 1.00 89.06 357 SER A C 1
ATOM 2816 O O . SER A 1 357 ? -33.741 17.411 38.496 1.00 89.06 357 SER A O 1
ATOM 2818 N N . GLU A 1 358 ? -35.845 17.749 37.808 1.00 86.44 358 GLU A N 1
ATOM 2819 C CA . GLU A 1 358 ? -36.388 17.937 39.165 1.00 86.44 358 GLU A CA 1
ATOM 2820 C C . GLU A 1 358 ? -36.255 16.683 40.038 1.00 86.44 358 GLU A C 1
ATOM 2822 O O . GLU A 1 358 ? -36.005 16.780 41.240 1.00 86.44 358 GLU A O 1
ATOM 2827 N N . ASP A 1 359 ? -36.372 15.509 39.420 1.00 82.50 359 ASP A N 1
ATOM 2828 C CA . ASP A 1 359 ? -36.182 14.207 40.058 1.00 82.50 359 ASP A CA 1
ATOM 2829 C C . ASP A 1 359 ? -34.701 13.825 40.221 1.00 82.50 359 ASP A C 1
ATOM 2831 O O . ASP A 1 359 ? -34.406 12.791 40.815 1.00 82.50 359 ASP A O 1
ATOM 2835 N N . ARG A 1 360 ? -33.778 14.668 39.731 1.00 83.00 360 ARG A N 1
ATOM 2836 C CA . ARG A 1 360 ? -32.320 14.457 39.694 1.00 83.00 360 ARG A CA 1
ATOM 2837 C C . ARG A 1 360 ? -31.879 13.179 38.978 1.00 83.00 360 ARG A C 1
ATOM 2839 O O . ARG A 1 360 ? -30.715 12.814 39.085 1.00 83.00 360 ARG A O 1
ATOM 2846 N N . LYS A 1 361 ? -32.776 12.526 38.236 1.00 86.88 361 LYS A N 1
ATOM 2847 C CA . LYS A 1 361 ? -32.468 11.301 37.492 1.00 86.88 361 LYS A CA 1
ATOM 2848 C C . LYS A 1 361 ? -31.781 11.573 36.164 1.00 86.88 361 LYS A C 1
ATOM 2850 O O . LYS A 1 361 ? -31.114 10.683 35.652 1.00 86.88 361 LYS A O 1
ATOM 2855 N N . TYR A 1 362 ? -31.925 12.783 35.623 1.00 90.19 362 TYR A N 1
ATOM 2856 C CA . TYR A 1 362 ? -31.375 13.148 34.327 1.00 90.19 362 TYR A CA 1
ATOM 2857 C C . TYR A 1 362 ? -30.588 14.464 34.382 1.00 90.19 362 TYR A C 1
ATOM 2859 O O . TYR A 1 362 ? -30.982 15.448 35.019 1.00 90.19 362 TYR A O 1
ATOM 2867 N N . LEU A 1 363 ? -29.475 14.486 33.662 1.00 91.62 363 LEU A N 1
ATOM 2868 C CA . LEU A 1 363 ? -28.642 15.642 33.370 1.00 91.62 363 LEU A CA 1
ATOM 2869 C C . LEU A 1 363 ? -29.011 16.154 31.978 1.00 91.62 363 LEU A C 1
ATOM 2871 O O . LEU A 1 363 ? -28.965 15.405 31.006 1.00 91.62 363 LEU A O 1
ATOM 2875 N N . ILE A 1 364 ? -29.384 17.429 31.874 1.00 92.81 364 ILE A N 1
ATOM 2876 C CA . ILE A 1 364 ? -29.639 18.070 30.584 1.00 92.81 364 ILE A CA 1
ATOM 2877 C C . ILE A 1 364 ? -28.329 18.663 30.080 1.00 92.81 364 ILE A C 1
ATOM 2879 O O . ILE A 1 364 ? -27.829 19.644 30.643 1.00 92.81 364 ILE A O 1
ATOM 2883 N N . MET A 1 365 ? -27.794 18.066 29.022 1.00 92.31 365 MET A N 1
ATOM 2884 C CA . MET A 1 365 ? -26.517 18.415 28.404 1.00 92.31 365 MET A CA 1
ATOM 2885 C C . MET A 1 365 ? -26.782 19.130 27.074 1.00 92.31 365 MET A C 1
ATOM 2887 O O . MET A 1 365 ? -27.563 18.636 26.262 1.00 92.31 365 MET A O 1
ATOM 2891 N N . GLY A 1 366 ? -26.174 20.296 26.844 1.00 89.38 366 GLY A N 1
ATOM 2892 C CA . GLY A 1 366 ? -26.425 21.131 25.667 1.00 89.38 366 GLY A CA 1
ATOM 2893 C C . GLY A 1 366 ? -25.168 21.799 25.112 1.00 89.38 366 GLY A C 1
ATOM 2894 O O . GLY A 1 366 ? -24.269 22.155 25.868 1.00 89.38 366 GLY A O 1
ATOM 2895 N N . ASN A 1 367 ? -25.133 22.013 23.797 1.00 89.19 367 ASN A N 1
ATOM 2896 C CA . ASN A 1 367 ? -24.037 22.684 23.075 1.00 89.19 367 ASN A CA 1
ATOM 2897 C C . ASN A 1 367 ? -24.432 24.091 22.565 1.00 89.19 367 ASN A C 1
ATOM 2899 O O . ASN A 1 367 ? -23.824 24.643 21.654 1.00 89.19 367 ASN A O 1
ATOM 2903 N N . GLY A 1 368 ? -25.508 24.666 23.115 1.00 80.69 368 GLY A N 1
ATOM 2904 C CA . GLY A 1 368 ? -26.048 25.977 22.732 1.00 80.69 368 GLY A CA 1
ATOM 2905 C C . GLY A 1 368 ? -27.090 25.944 21.609 1.00 80.69 368 GLY A C 1
ATOM 2906 O O . GLY A 1 368 ? -27.947 26.826 21.575 1.00 80.69 368 GLY A O 1
ATOM 2907 N N . THR A 1 369 ? -27.085 24.912 20.758 1.00 83.25 369 THR A N 1
ATOM 2908 C CA . THR A 1 369 ? -28.075 24.742 19.674 1.00 83.25 369 THR A CA 1
ATOM 2909 C C . THR A 1 369 ? -29.017 23.571 19.942 1.00 83.25 369 THR A C 1
ATOM 2911 O O . THR A 1 369 ? -30.219 23.668 19.699 1.00 83.25 369 THR A O 1
ATOM 2914 N N . GLN A 1 370 ? -28.487 22.478 20.490 1.00 86.75 370 GLN A N 1
ATOM 2915 C CA . GLN A 1 370 ? -29.228 21.271 20.841 1.00 86.75 370 GLN A CA 1
ATOM 2916 C C . GLN A 1 370 ? -29.017 20.925 22.316 1.00 86.75 370 GLN A C 1
ATOM 2918 O O . GLN A 1 370 ? -28.018 21.310 22.932 1.00 86.75 370 GLN A O 1
ATOM 2923 N N . ALA A 1 371 ? -29.983 20.207 22.887 1.00 90.06 371 ALA A N 1
ATOM 2924 C CA . ALA A 1 371 ? -29.926 19.728 24.259 1.00 90.06 371 ALA A CA 1
ATOM 2925 C C . ALA A 1 371 ? -30.592 18.354 24.387 1.00 90.06 371 ALA A C 1
ATOM 2927 O O . ALA A 1 371 ? -31.693 18.141 23.874 1.00 90.06 371 ALA A O 1
ATOM 2928 N N . PHE A 1 372 ? -29.938 17.461 25.121 1.00 91.06 372 PHE A N 1
ATOM 2929 C CA . PHE A 1 372 ? -30.366 16.085 25.352 1.00 91.06 372 PHE A CA 1
ATOM 2930 C C . PHE A 1 372 ? -30.370 15.765 26.844 1.00 91.06 372 PHE A C 1
ATOM 2932 O O . PHE A 1 372 ? -29.674 16.403 27.637 1.00 91.06 372 PHE A O 1
ATOM 2939 N N . ALA A 1 373 ? -31.175 14.780 27.223 1.00 91.44 373 ALA A N 1
ATOM 2940 C CA . ALA A 1 373 ? -31.240 14.252 28.573 1.00 91.44 373 ALA A CA 1
ATOM 2941 C C . ALA A 1 373 ? -30.401 12.977 28.691 1.00 91.44 373 ALA A C 1
ATOM 2943 O O . ALA A 1 373 ? -30.538 12.059 27.891 1.00 91.44 373 ALA A O 1
ATOM 2944 N N . VAL A 1 374 ? -29.569 12.915 29.719 1.00 90.44 374 VAL A N 1
ATOM 2945 C CA . VAL A 1 374 ? -28.657 11.802 30.004 1.00 90.44 374 VAL A CA 1
ATOM 2946 C C . VAL A 1 374 ? -28.935 11.314 31.413 1.00 90.44 374 VAL A C 1
ATOM 2948 O O . VAL A 1 374 ? -29.164 12.143 32.288 1.00 90.44 374 VAL A O 1
ATOM 2951 N N . ALA A 1 375 ? -28.918 10.010 31.673 1.00 88.31 375 ALA A N 1
ATOM 2952 C CA . ALA A 1 375 ? -29.081 9.510 33.037 1.00 88.31 375 ALA A CA 1
ATOM 2953 C C . ALA A 1 375 ? -27.968 10.057 33.961 1.00 88.31 375 ALA A C 1
ATOM 2955 O O . ALA A 1 375 ? -26.788 10.048 33.614 1.00 88.31 375 ALA A O 1
ATOM 2956 N N . ALA A 1 376 ? -28.352 10.594 35.122 1.00 79.00 376 ALA A N 1
ATOM 2957 C CA . ALA A 1 376 ? -27.435 11.204 36.090 1.00 79.00 376 ALA A CA 1
ATOM 2958 C C . ALA A 1 376 ? -26.591 10.171 36.849 1.00 79.00 376 ALA A C 1
ATOM 2960 O O . ALA A 1 376 ? -25.521 10.500 37.358 1.00 79.00 376 ALA A O 1
ATOM 2961 N N . GLU A 1 377 ? -27.068 8.932 36.895 1.00 66.06 377 GLU A N 1
ATOM 2962 C CA . GLU A 1 377 ? -26.313 7.761 37.314 1.00 66.06 377 GLU A CA 1
ATOM 2963 C C . GLU A 1 377 ? -26.059 6.923 36.057 1.00 66.06 377 GLU A C 1
ATOM 2965 O O . GLU A 1 377 ? -26.978 6.793 35.237 1.00 66.06 377 GLU A O 1
ATOM 2970 N N . PRO A 1 378 ? -24.851 6.356 35.860 1.00 52.50 378 PRO A N 1
ATOM 2971 C CA . PRO A 1 378 ? -24.706 5.315 34.857 1.00 52.50 378 PRO A CA 1
ATOM 2972 C C . PRO A 1 378 ? -25.773 4.265 35.176 1.00 52.50 378 PRO A C 1
ATOM 2974 O O . PRO A 1 378 ? -25.929 3.932 36.357 1.00 52.50 378 PRO A O 1
ATOM 2977 N N . PRO A 1 379 ? -26.535 3.751 34.190 1.00 48.28 379 PRO A N 1
ATOM 2978 C CA . PRO A 1 379 ? -27.280 2.538 34.449 1.00 48.28 379 PRO A CA 1
ATOM 2979 C C . PRO A 1 379 ? -26.234 1.577 34.994 1.00 48.28 379 PRO A C 1
ATOM 2981 O O . PRO A 1 379 ? -25.228 1.320 34.324 1.00 48.28 379 PRO A O 1
ATOM 2984 N N . GLU A 1 380 ? -26.405 1.126 36.236 1.00 44.91 380 GLU A N 1
ATOM 2985 C CA . GLU A 1 380 ? -25.756 -0.088 36.679 1.00 44.91 380 GLU A CA 1
ATOM 2986 C C . GLU A 1 380 ? -26.149 -1.099 35.605 1.00 44.91 380 GLU A C 1
ATOM 2988 O O . GLU A 1 380 ? -27.258 -1.636 35.606 1.00 44.91 380 GLU A O 1
ATOM 2993 N N . LYS A 1 381 ? -25.275 -1.298 34.608 1.00 44.28 381 LYS A N 1
ATOM 2994 C CA . LYS A 1 381 ? -25.236 -2.531 33.851 1.00 44.28 381 LYS A CA 1
ATOM 2995 C C . LYS A 1 381 ? -25.206 -3.542 34.967 1.00 44.28 381 LYS A C 1
ATOM 2997 O O . LYS A 1 381 ? -24.218 -3.589 35.697 1.00 44.28 381 LYS A O 1
ATOM 3002 N N . ALA A 1 382 ? -26.336 -4.212 35.174 1.00 42.25 382 ALA A N 1
ATOM 3003 C CA . ALA A 1 382 ? -26.447 -5.332 36.070 1.00 42.25 382 ALA A CA 1
ATOM 3004 C C . ALA A 1 382 ? -25.301 -6.245 35.664 1.00 42.25 382 ALA A C 1
ATOM 3006 O O . ALA A 1 382 ? -25.364 -6.896 34.624 1.00 42.25 382 ALA A O 1
ATOM 3007 N N . ASN A 1 383 ? -24.193 -6.137 36.392 1.00 44.31 383 ASN A N 1
ATOM 3008 C CA . ASN A 1 383 ? -22.990 -6.868 36.096 1.00 44.31 383 ASN A CA 1
ATOM 3009 C C . ASN A 1 383 ? -23.435 -8.310 36.324 1.00 44.31 383 ASN A C 1
ATOM 3011 O O . ASN A 1 383 ? -23.816 -8.628 37.456 1.00 44.31 383 ASN A O 1
ATOM 3015 N N . PRO A 1 384 ? -23.508 -9.169 35.293 1.00 55.19 384 PRO A N 1
ATOM 3016 C CA . PRO A 1 384 ? -23.975 -10.542 35.479 1.00 55.19 384 PRO A CA 1
ATOM 3017 C C . PRO A 1 384 ? -23.085 -11.299 36.481 1.00 55.19 384 PRO A C 1
ATOM 3019 O O . PRO A 1 384 ? -23.476 -12.338 37.004 1.00 55.19 384 PRO A O 1
ATOM 3022 N N . LEU A 1 385 ? -21.922 -10.724 36.806 1.00 49.72 385 LEU A N 1
ATOM 3023 C CA . LEU A 1 385 ? -20.976 -11.170 37.813 1.00 49.72 385 LEU A CA 1
ATOM 3024 C C . LEU A 1 385 ? -21.260 -10.672 39.237 1.00 49.72 385 LEU A C 1
ATOM 3026 O O . LEU A 1 385 ? -20.676 -11.225 40.156 1.00 49.72 385 LEU A O 1
ATOM 3030 N N . LYS A 1 386 ? -22.182 -9.728 39.485 1.00 53.50 386 LYS A N 1
ATOM 3031 C CA . LYS A 1 386 ? -22.518 -9.308 40.865 1.00 53.50 386 LYS A CA 1
ATOM 3032 C C . LYS A 1 386 ? -23.132 -10.461 41.665 1.00 53.50 386 LYS A C 1
ATOM 3034 O O . LYS A 1 386 ? -22.821 -10.646 42.831 1.00 53.50 386 LYS A O 1
ATOM 3039 N N . HIS A 1 387 ? -23.930 -11.306 41.007 1.00 54.75 387 HIS A N 1
ATOM 3040 C CA . HIS A 1 387 ? -24.411 -12.555 41.603 1.00 54.75 387 HIS A CA 1
ATOM 3041 C C . HIS A 1 387 ? -23.300 -13.583 41.834 1.00 54.75 387 HIS A C 1
ATOM 3043 O O . HIS A 1 387 ? -23.456 -14.436 42.700 1.00 54.75 387 HIS A O 1
ATOM 3049 N N . VAL A 1 388 ? -22.206 -13.519 41.073 1.00 54.19 388 VAL A N 1
ATOM 3050 C CA . VAL A 1 388 ? -21.052 -14.410 41.228 1.00 54.19 388 VAL A CA 1
ATOM 3051 C C . VAL A 1 388 ? -20.144 -13.910 42.354 1.00 54.19 388 VAL A C 1
ATOM 3053 O O . VAL A 1 388 ? -19.715 -14.723 43.160 1.00 54.19 388 VAL A O 1
ATOM 3056 N N . GLU A 1 389 ? -19.936 -12.599 42.489 1.00 51.81 389 GLU A N 1
ATOM 3057 C CA . GLU A 1 389 ? -19.215 -11.986 43.615 1.00 51.81 389 GLU A CA 1
ATOM 3058 C C . GLU A 1 389 ? -19.978 -12.158 44.934 1.00 51.81 389 GLU A C 1
ATOM 3060 O O . GLU A 1 389 ? -19.406 -12.676 45.890 1.00 51.81 389 GLU A O 1
ATOM 3065 N N . ASP A 1 390 ? -21.288 -11.873 44.968 1.00 57.41 390 ASP A N 1
ATOM 3066 C CA . ASP A 1 390 ? -22.121 -12.124 46.153 1.00 57.41 390 ASP A CA 1
ATOM 3067 C C . ASP A 1 390 ? -22.174 -13.629 46.491 1.00 57.41 390 ASP A C 1
ATOM 3069 O O . ASP A 1 390 ? -22.202 -13.994 47.664 1.00 57.41 390 ASP A O 1
ATOM 3073 N N . ALA A 1 391 ? -22.157 -14.534 45.499 1.00 56.09 391 ALA A N 1
ATOM 3074 C CA . ALA A 1 391 ? -22.129 -15.983 45.744 1.00 56.09 391 ALA A CA 1
ATOM 3075 C C . ALA A 1 391 ? -20.753 -16.500 46.197 1.00 56.09 391 ALA A C 1
ATOM 3077 O O . ALA A 1 391 ? -20.699 -17.462 46.964 1.00 56.09 391 ALA A O 1
ATOM 3078 N N . ILE A 1 392 ? -19.657 -15.880 45.751 1.00 56.66 392 ILE A N 1
ATOM 3079 C CA . ILE A 1 392 ? -18.291 -16.204 46.181 1.00 56.66 392 ILE A CA 1
ATOM 3080 C C . ILE A 1 392 ? -18.047 -15.674 47.601 1.00 56.66 392 ILE A C 1
ATOM 3082 O O . ILE A 1 392 ? -17.556 -16.429 48.437 1.00 56.66 392 ILE A O 1
ATOM 3086 N N . GLU A 1 393 ? -18.483 -14.452 47.924 1.00 56.44 393 GLU A N 1
ATOM 3087 C CA . GLU A 1 393 ? -18.379 -13.893 49.282 1.00 56.44 393 GLU A CA 1
ATOM 3088 C C . GLU A 1 393 ? -19.321 -14.583 50.287 1.00 56.44 393 GLU A C 1
ATOM 3090 O O . GLU A 1 393 ? -18.983 -14.730 51.462 1.00 56.44 393 GLU A O 1
ATOM 3095 N N . GLN A 1 394 ? -20.482 -15.091 49.852 1.00 54.56 394 GLN A N 1
ATOM 3096 C CA . GLN A 1 394 ? -21.341 -15.939 50.698 1.00 54.56 394 GLN A CA 1
ATOM 3097 C C . GLN A 1 394 ? -20.748 -17.344 50.934 1.00 54.56 394 GLN A C 1
ATOM 3099 O O . GLN A 1 394 ? -21.160 -18.024 51.878 1.00 54.56 394 GLN A O 1
ATOM 3104 N N . ASN A 1 395 ? -19.790 -17.796 50.113 1.00 46.28 395 ASN A N 1
ATOM 3105 C CA . ASN A 1 395 ? -19.221 -19.145 50.191 1.00 46.28 395 ASN A CA 1
ATOM 3106 C C . ASN A 1 395 ? -18.020 -19.267 51.151 1.00 46.28 395 ASN A C 1
ATOM 3108 O O . ASN A 1 395 ? -17.714 -20.379 51.584 1.00 46.28 395 ASN A O 1
ATOM 3112 N N . ASP A 1 396 ? -17.410 -18.160 51.585 1.00 45.88 396 ASP A N 1
ATOM 3113 C CA . ASP A 1 396 ? -16.377 -18.199 52.638 1.00 45.88 396 ASP A CA 1
ATOM 3114 C C . ASP A 1 396 ? -16.948 -18.648 53.997 1.00 45.88 396 ASP A C 1
ATOM 3116 O O . ASP A 1 396 ? -16.260 -19.286 54.791 1.00 45.88 396 ASP A O 1
ATOM 3120 N N . ASN A 1 397 ? -18.248 -18.439 54.236 1.00 50.19 397 ASN A N 1
ATOM 3121 C CA . ASN A 1 397 ? -18.929 -18.942 55.436 1.00 50.19 397 ASN A CA 1
ATOM 3122 C C . ASN A 1 397 ? -19.433 -20.390 55.303 1.00 50.19 397 ASN A C 1
ATOM 3124 O O . ASN A 1 397 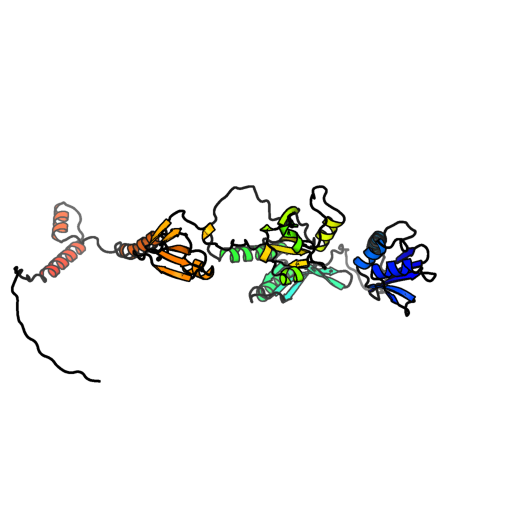? -19.908 -20.963 56.284 1.00 50.19 397 ASN A O 1
ATOM 3128 N N . ASN A 1 398 ? -19.357 -20.991 54.113 1.00 49.12 398 ASN A N 1
ATOM 3129 C CA . ASN A 1 398 ? -19.860 -22.345 53.866 1.00 49.12 398 ASN A CA 1
ATOM 3130 C C . ASN A 1 398 ? -18.741 -23.401 53.818 1.00 49.12 398 ASN A C 1
ATOM 3132 O O . ASN A 1 398 ? -19.021 -24.594 53.946 1.00 49.12 398 ASN A O 1
ATOM 3136 N N . PHE A 1 399 ? -17.474 -22.986 53.708 1.00 41.25 399 PHE A N 1
ATOM 3137 C CA . PHE A 1 399 ? -16.331 -23.903 53.763 1.00 41.25 399 PHE A CA 1
ATOM 3138 C C . PHE A 1 399 ? -15.745 -24.117 55.166 1.00 41.25 399 PHE A C 1
ATOM 3140 O O . PHE A 1 399 ? -15.105 -25.145 55.382 1.00 41.25 399 PHE A O 1
ATOM 3147 N N . ASP A 1 400 ? -16.042 -23.255 56.147 1.00 46.12 400 ASP A N 1
ATOM 3148 C CA . ASP A 1 400 ? -15.623 -23.475 57.548 1.00 46.12 400 ASP A CA 1
ATOM 3149 C C . ASP A 1 400 ? -16.649 -24.288 58.378 1.00 46.12 400 ASP A C 1
ATOM 3151 O O . ASP A 1 400 ? -16.459 -24.574 59.558 1.00 46.12 400 ASP A O 1
ATOM 3155 N N . GLY A 1 401 ? -17.759 -24.713 57.759 1.00 47.94 401 GLY A N 1
ATOM 3156 C CA . GLY A 1 401 ? -18.836 -25.466 58.418 1.00 47.94 401 GLY A CA 1
ATOM 3157 C C . GLY A 1 401 ? -18.780 -26.993 58.267 1.00 47.94 401 GLY A C 1
ATOM 3158 O O . GLY A 1 401 ? -19.579 -27.688 58.892 1.00 47.94 401 GLY A O 1
ATOM 3159 N N . ILE A 1 402 ? -17.873 -27.540 57.446 1.00 48.84 402 ILE A N 1
ATOM 3160 C CA . ILE A 1 402 ? -17.938 -28.952 57.002 1.00 48.84 402 ILE A CA 1
ATOM 3161 C C . ILE A 1 402 ? -16.972 -29.893 57.753 1.00 48.84 402 ILE A C 1
ATOM 3163 O O . ILE A 1 402 ? -17.039 -31.105 57.561 1.00 48.84 402 ILE A O 1
ATOM 3167 N N . ILE A 1 403 ? -16.136 -29.407 58.683 1.00 45.28 403 ILE A N 1
ATOM 3168 C CA . ILE A 1 403 ? -15.236 -30.299 59.454 1.00 45.28 403 ILE A CA 1
ATOM 3169 C C . ILE A 1 403 ? -15.515 -30.359 60.964 1.00 45.28 403 ILE A C 1
ATOM 3171 O O . ILE A 1 403 ? -15.060 -31.300 61.604 1.00 45.28 403 ILE A O 1
ATOM 3175 N N . ASN A 1 404 ? -16.337 -29.492 61.561 1.00 45.53 404 ASN A N 1
ATOM 3176 C CA . ASN A 1 404 ? -16.652 -29.625 62.992 1.00 45.53 404 ASN A CA 1
ATOM 3177 C C . ASN A 1 404 ? -18.071 -29.168 63.338 1.00 45.53 404 ASN A C 1
ATOM 3179 O O . ASN A 1 404 ? -18.277 -27.995 63.621 1.00 45.53 404 ASN A O 1
ATOM 3183 N N . ASN A 1 405 ? -19.027 -30.106 63.356 1.00 43.06 405 ASN A N 1
ATOM 3184 C CA . ASN A 1 405 ? -20.096 -30.207 64.368 1.00 43.06 405 ASN A CA 1
ATOM 3185 C C . ASN A 1 405 ? -21.066 -31.356 64.029 1.00 43.06 405 ASN A C 1
ATOM 3187 O O . ASN A 1 405 ? -22.215 -31.143 63.649 1.00 43.06 405 ASN A O 1
ATOM 3191 N N . THR A 1 406 ? -20.637 -32.603 64.219 1.00 45.81 406 THR A N 1
ATOM 3192 C CA . THR A 1 406 ? -21.595 -33.624 64.666 1.00 45.81 406 THR A CA 1
ATOM 3193 C C . THR A 1 406 ? -21.794 -33.419 66.168 1.00 45.81 406 THR A C 1
ATOM 3195 O O . THR A 1 406 ? -20.786 -33.407 66.879 1.00 45.81 406 THR A O 1
ATOM 3198 N N . PRO A 1 407 ? -23.025 -33.235 66.681 1.00 54.94 407 PRO A N 1
ATOM 3199 C CA . PRO A 1 407 ? -23.237 -33.127 68.119 1.00 54.94 407 PRO A CA 1
ATOM 3200 C C . PRO A 1 407 ? -22.704 -34.391 68.803 1.00 54.94 407 PRO A C 1
ATOM 3202 O O . PRO A 1 407 ? -23.063 -35.507 68.427 1.00 54.94 407 PRO A O 1
ATOM 3205 N N . THR A 1 408 ? -21.803 -34.215 69.769 1.00 57.88 408 THR A N 1
ATOM 3206 C CA . THR A 1 408 ? -21.280 -35.315 70.583 1.00 57.88 408 THR A CA 1
ATOM 3207 C C . THR A 1 408 ? -22.448 -35.935 71.360 1.00 57.88 408 THR A C 1
ATOM 3209 O O . THR A 1 408 ? -23.140 -35.188 72.056 1.00 57.88 408 THR A O 1
ATOM 3212 N N . PRO A 1 409 ? -22.694 -37.253 71.257 1.00 64.06 409 PRO A N 1
ATOM 3213 C CA . PRO A 1 409 ? -23.796 -37.900 71.965 1.00 64.06 409 PRO A CA 1
ATOM 3214 C C . PRO A 1 409 ? -23.603 -37.775 73.482 1.00 64.06 409 PRO A C 1
ATOM 3216 O O . PRO A 1 409 ? -22.492 -37.952 73.994 1.00 64.06 409 PRO A O 1
ATOM 3219 N N . THR A 1 410 ? -24.674 -37.442 74.198 1.00 71.56 410 THR A N 1
ATOM 3220 C CA . THR A 1 410 ? -24.666 -37.298 75.663 1.00 71.56 410 THR A CA 1
ATOM 3221 C C . THR A 1 410 ? -24.585 -38.658 76.356 1.00 71.56 410 THR A C 1
ATOM 3223 O O . THR A 1 410 ? -24.840 -39.706 75.754 1.00 71.56 410 THR A O 1
ATOM 3226 N N . ALA A 1 411 ? -24.212 -38.666 77.642 1.00 73.50 411 ALA A N 1
ATOM 3227 C CA . ALA A 1 411 ? -24.056 -39.917 78.387 1.00 73.50 411 ALA A CA 1
ATOM 3228 C C . ALA A 1 411 ? -25.367 -40.729 78.427 1.00 73.50 411 ALA A C 1
ATOM 3230 O O . ALA A 1 411 ? -25.333 -41.947 78.263 1.00 73.50 411 ALA A O 1
ATOM 3231 N N . ASP A 1 412 ? -26.513 -40.053 78.534 1.00 74.69 412 ASP A N 1
ATOM 3232 C CA . ASP A 1 412 ? -27.837 -40.686 78.560 1.00 74.69 412 ASP A CA 1
ATOM 3233 C C . ASP A 1 412 ? -28.177 -41.397 77.232 1.00 74.69 412 ASP A C 1
ATOM 3235 O O . ASP A 1 412 ? -28.696 -42.515 77.235 1.00 74.69 412 ASP A O 1
ATOM 3239 N N . GLU A 1 413 ? -27.811 -40.807 76.088 1.00 76.06 413 GLU A N 1
ATOM 3240 C CA . GLU A 1 413 ? -28.030 -41.402 74.759 1.00 76.06 413 GLU A CA 1
ATOM 3241 C C . GLU A 1 413 ? -27.146 -42.637 74.527 1.00 76.06 413 GLU A C 1
ATOM 3243 O O . GLU A 1 413 ? -27.556 -43.604 73.878 1.00 76.06 413 GLU A O 1
ATOM 3248 N N . LEU A 1 414 ? -25.927 -42.636 75.075 1.00 75.88 414 LEU A N 1
ATOM 3249 C CA . LEU A 1 414 ? -25.029 -43.791 75.027 1.00 75.88 414 LEU A CA 1
ATOM 3250 C C . LEU A 1 414 ? -25.479 -44.910 75.985 1.00 75.88 414 LEU A C 1
ATOM 3252 O O . LEU A 1 414 ? -25.318 -46.088 75.660 1.00 75.88 414 LEU A O 1
ATOM 3256 N N . GLU A 1 415 ? -26.090 -44.580 77.128 1.00 78.25 415 GLU A N 1
ATOM 3257 C CA . GLU A 1 415 ? -26.635 -45.578 78.058 1.00 78.25 415 GLU A CA 1
ATOM 3258 C C . GLU A 1 415 ? -27.883 -46.280 77.487 1.00 78.25 415 GLU A C 1
ATOM 3260 O O . GLU A 1 415 ? -28.028 -47.499 77.627 1.00 78.25 415 GLU A O 1
ATOM 3265 N N . GLU A 1 416 ? -28.754 -45.556 76.775 1.00 78.62 416 GLU A N 1
ATOM 3266 C CA . GLU A 1 416 ? -29.893 -46.156 76.064 1.00 78.62 416 GLU A CA 1
ATOM 3267 C C . GLU A 1 416 ? -29.450 -47.091 74.934 1.00 78.62 416 GLU A C 1
ATOM 3269 O O . GLU A 1 416 ? -29.995 -48.189 74.797 1.00 78.62 416 GLU A O 1
ATOM 3274 N N . LYS A 1 417 ? -28.411 -46.723 74.175 1.00 73.50 417 LYS A N 1
ATOM 3275 C CA . LYS A 1 417 ? -27.829 -47.605 73.149 1.00 73.50 417 LYS A CA 1
ATOM 3276 C C . LYS A 1 417 ? -27.256 -48.889 73.747 1.00 73.50 417 LYS A C 1
ATOM 3278 O O . LYS A 1 417 ? -27.515 -49.976 73.228 1.00 73.50 417 LYS A O 1
ATOM 3283 N N . ALA A 1 418 ? -26.580 -48.795 74.893 1.00 76.31 418 ALA A N 1
ATOM 3284 C CA . ALA A 1 418 ? -26.102 -49.973 75.616 1.00 76.31 418 ALA A CA 1
ATOM 3285 C C . ALA A 1 418 ? -27.254 -50.870 76.108 1.00 76.31 418 ALA A C 1
ATOM 3287 O O . ALA A 1 418 ? -27.166 -52.097 76.025 1.00 76.31 418 ALA A O 1
ATOM 3288 N N . ARG A 1 419 ? -28.361 -50.279 76.583 1.00 76.94 419 ARG A N 1
ATOM 3289 C CA . ARG A 1 419 ? -29.564 -51.028 77.003 1.00 76.94 419 ARG A CA 1
ATOM 3290 C C . ARG A 1 419 ? -30.305 -51.677 75.835 1.00 76.94 419 ARG A C 1
ATOM 3292 O O . ARG A 1 419 ? -30.886 -52.744 76.021 1.00 76.94 419 ARG A O 1
ATOM 3299 N N . ASN A 1 420 ? -30.229 -51.083 74.648 1.00 79.38 420 ASN A N 1
ATOM 3300 C CA . ASN A 1 420 ? -30.769 -51.644 73.409 1.00 79.38 420 ASN A CA 1
ATOM 3301 C C . ASN A 1 420 ? -29.869 -52.736 72.793 1.00 79.38 420 ASN A C 1
ATOM 3303 O O . ASN A 1 420 ? -30.214 -53.300 71.757 1.00 79.38 420 ASN A O 1
ATOM 3307 N N . GLY A 1 421 ? -28.752 -53.083 73.447 1.00 67.25 421 GLY A N 1
ATOM 3308 C CA . GLY A 1 421 ? -27.853 -54.160 73.028 1.00 67.25 421 GLY A CA 1
ATOM 3309 C C . GLY A 1 421 ? -26.825 -53.751 71.971 1.00 67.25 421 GLY A C 1
ATOM 3310 O O . GLY A 1 421 ? -26.157 -54.623 71.412 1.00 67.25 421 GLY A O 1
ATOM 3311 N N . GLU A 1 422 ? -26.675 -52.453 71.699 1.00 75.94 422 GLU A N 1
ATOM 3312 C CA . GLU A 1 422 ? -25.640 -51.933 70.805 1.00 75.94 422 GLU A CA 1
ATOM 3313 C C . GLU A 1 422 ? -24.287 -51.835 71.526 1.00 75.94 422 GLU A C 1
ATOM 3315 O O . GLU A 1 422 ? -24.201 -51.558 72.726 1.00 75.94 422 GLU A O 1
ATOM 3320 N N . GLN A 1 423 ? -23.199 -52.069 70.788 1.00 65.19 423 GLN A N 1
ATOM 3321 C CA . GLN A 1 423 ? -21.847 -51.934 71.325 1.00 65.19 423 GLN A CA 1
ATOM 3322 C C . GLN A 1 423 ? -21.471 -50.454 71.430 1.00 65.19 423 GLN A C 1
ATOM 3324 O O . GLN A 1 423 ? -21.345 -49.774 70.416 1.00 65.19 423 GLN A O 1
ATOM 3329 N N . ILE A 1 424 ? -21.246 -49.977 72.656 1.00 78.19 424 ILE A N 1
ATOM 3330 C CA . ILE A 1 424 ? -20.725 -48.633 72.924 1.00 78.19 424 ILE A CA 1
ATOM 3331 C C . ILE A 1 424 ? -19.247 -48.678 73.321 1.00 78.19 424 ILE A C 1
ATOM 3333 O O . ILE A 1 424 ? -18.789 -49.610 73.991 1.00 78.19 424 ILE A O 1
ATOM 3337 N N . SER A 1 425 ? -18.490 -47.652 72.933 1.00 78.12 425 SER A N 1
ATOM 3338 C CA . SER A 1 425 ? -17.101 -47.491 73.357 1.00 78.12 425 SER A CA 1
ATOM 3339 C C . SER A 1 425 ? -17.028 -46.917 74.772 1.00 78.12 425 SER A C 1
ATOM 3341 O O . SER A 1 425 ? -17.579 -45.859 75.079 1.00 78.12 425 SER A O 1
ATOM 3343 N N . LEU A 1 426 ? -16.276 -47.588 75.644 1.00 69.62 426 LEU A N 1
ATOM 3344 C CA . LEU A 1 426 ? -16.075 -47.170 77.037 1.00 69.62 426 LEU A CA 1
ATOM 3345 C C . LEU A 1 426 ? -15.317 -45.830 77.140 1.00 69.62 426 LEU A C 1
ATOM 3347 O O . LEU A 1 426 ? -15.482 -45.091 78.110 1.00 69.62 426 LEU A O 1
ATOM 3351 N N . ALA A 1 427 ? -14.516 -45.497 76.122 1.00 75.56 427 ALA A N 1
ATOM 3352 C CA . ALA A 1 427 ? -13.809 -44.223 76.027 1.00 75.56 427 ALA A CA 1
ATOM 3353 C C . ALA A 1 427 ? -14.747 -43.060 75.659 1.00 75.56 427 ALA A C 1
ATOM 3355 O O . ALA A 1 427 ? -14.604 -41.967 76.206 1.00 75.56 427 ALA A O 1
ATOM 3356 N N . GLU A 1 428 ? -15.733 -43.302 74.792 1.00 72.12 428 GLU A N 1
ATOM 3357 C CA . GLU A 1 428 ? -16.727 -42.297 74.387 1.00 72.12 428 GLU A CA 1
ATOM 3358 C C . GLU A 1 428 ? -17.701 -41.994 75.527 1.00 72.12 428 GLU A C 1
ATOM 3360 O O . GLU A 1 428 ? -17.963 -40.830 75.823 1.00 72.12 428 GLU A O 1
ATOM 3365 N N . TYR A 1 429 ? -18.135 -43.021 76.262 1.00 75.12 429 TYR A N 1
ATOM 3366 C CA . TYR A 1 429 ? -18.975 -42.843 77.448 1.00 75.12 429 TYR A CA 1
ATOM 3367 C C . TYR A 1 429 ? -18.265 -42.045 78.557 1.00 75.12 429 TYR A C 1
ATOM 3369 O O . TYR A 1 429 ? -18.845 -41.159 79.186 1.00 75.12 429 TYR A O 1
ATOM 3377 N N . ALA A 1 430 ? -16.969 -42.301 78.772 1.00 75.44 430 ALA A N 1
ATOM 3378 C CA . ALA A 1 430 ? -16.167 -41.550 79.737 1.00 75.44 430 ALA A CA 1
ATOM 3379 C C . ALA A 1 430 ? -15.939 -40.084 79.320 1.00 75.44 430 ALA A C 1
ATOM 3381 O O . ALA A 1 430 ? -15.829 -39.211 80.187 1.00 75.44 430 ALA A O 1
ATOM 3382 N N . ALA A 1 431 ? -15.861 -39.810 78.014 1.00 74.81 431 ALA A N 1
ATOM 3383 C CA . ALA A 1 431 ? -15.763 -38.455 77.480 1.00 74.81 431 ALA A CA 1
ATOM 3384 C C . ALA A 1 431 ? -17.089 -37.691 77.638 1.00 74.81 431 ALA A C 1
ATOM 3386 O O . ALA A 1 431 ? -17.074 -36.557 78.121 1.00 74.81 431 ALA A O 1
ATOM 3387 N N . ALA A 1 432 ? -18.225 -38.335 77.349 1.00 74.94 432 ALA A N 1
ATOM 3388 C CA . ALA A 1 432 ? -19.558 -37.757 77.527 1.00 74.94 432 ALA A CA 1
ATOM 3389 C C . ALA A 1 432 ? -19.849 -37.409 79.002 1.00 74.94 432 ALA A C 1
ATOM 3391 O O . ALA A 1 432 ? -20.234 -36.284 79.314 1.00 74.94 432 ALA A O 1
ATOM 3392 N N . LEU A 1 433 ? -19.518 -38.306 79.942 1.00 72.44 433 LEU A N 1
AT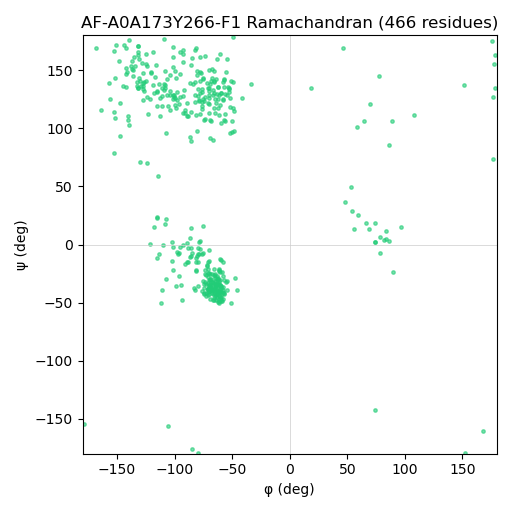OM 3393 C CA . LEU A 1 433 ? -19.660 -38.045 81.384 1.00 72.44 433 LEU A CA 1
ATOM 3394 C C . LEU A 1 433 ? -18.795 -36.882 81.894 1.00 72.44 433 LEU A C 1
ATOM 3396 O O . LEU A 1 433 ? -19.136 -36.249 82.897 1.00 72.44 433 LEU A O 1
ATOM 3400 N N . LYS A 1 434 ? -17.649 -36.612 81.257 1.00 71.25 434 LYS A N 1
ATOM 3401 C CA . LYS A 1 434 ? -16.822 -35.443 81.590 1.00 71.25 434 LYS A CA 1
ATOM 3402 C C . LYS A 1 434 ? -17.441 -34.153 81.058 1.00 71.25 434 LYS A C 1
ATOM 3404 O O . LYS A 1 434 ? -17.471 -33.177 81.804 1.00 71.25 434 LYS A O 1
ATOM 3409 N N . ALA A 1 435 ? -17.966 -34.174 79.834 1.00 67.25 435 ALA A N 1
ATOM 3410 C CA . ALA A 1 435 ? -18.610 -33.021 79.206 1.00 67.25 435 ALA A CA 1
ATOM 3411 C C . ALA A 1 435 ? -19.873 -32.570 79.969 1.00 67.25 435 ALA A C 1
ATOM 3413 O O . ALA A 1 435 ? -20.023 -31.381 80.263 1.00 67.25 435 ALA A O 1
ATOM 3414 N N . ASP A 1 436 ? -20.713 -33.509 80.418 1.00 62.88 436 ASP A N 1
ATOM 3415 C CA . ASP A 1 436 ? -21.919 -33.195 81.207 1.00 62.88 436 ASP A CA 1
ATOM 3416 C C . ASP A 1 436 ? -21.577 -32.583 82.579 1.00 62.88 436 ASP A C 1
ATOM 3418 O O . ASP A 1 436 ? -22.283 -31.721 83.112 1.00 62.88 436 ASP A O 1
ATOM 3422 N N . LYS A 1 437 ? -20.432 -32.976 83.150 1.00 63.09 437 LYS A N 1
ATOM 3423 C CA . LYS A 1 437 ? -19.937 -32.461 84.435 1.00 63.09 437 LYS A CA 1
ATOM 3424 C C . LYS A 1 437 ? -19.387 -31.035 84.334 1.00 63.09 437 LYS A C 1
ATOM 3426 O O . LYS A 1 437 ? -19.376 -30.317 85.337 1.00 63.09 437 LYS A O 1
ATOM 3431 N N . GLU A 1 438 ? -18.937 -30.629 83.149 1.00 55.88 438 GLU A N 1
ATOM 3432 C CA . GLU A 1 438 ? -18.465 -29.272 82.861 1.00 55.88 438 GLU A CA 1
ATOM 3433 C C . GLU A 1 438 ? -19.629 -28.317 82.546 1.00 55.88 438 GLU A C 1
ATOM 3435 O O . GLU A 1 438 ? -19.645 -27.200 83.070 1.00 55.88 438 GLU A O 1
ATOM 3440 N N . GLN A 1 439 ? -20.672 -28.772 81.836 1.00 51.84 439 GLN A N 1
ATOM 3441 C CA . GLN A 1 439 ? -21.877 -27.967 81.562 1.00 51.84 439 GLN A CA 1
ATOM 3442 C C . GLN A 1 439 ? -22.711 -27.627 82.816 1.00 51.84 439 GLN A C 1
ATOM 3444 O O . GLN A 1 439 ? -23.447 -26.639 82.832 1.00 51.84 439 GLN A O 1
ATOM 3449 N N . GLY A 1 440 ? -22.563 -28.379 83.912 1.00 46.41 440 GLY A N 1
ATOM 3450 C CA . GLY A 1 440 ? -23.240 -28.106 85.187 1.00 46.41 440 GLY A CA 1
ATOM 3451 C C . GLY A 1 440 ? -22.760 -26.857 85.949 1.00 46.41 440 GLY A C 1
ATOM 3452 O O . GLY A 1 440 ? -23.338 -26.531 86.988 1.00 46.41 440 GLY A O 1
ATOM 3453 N N . LYS A 1 441 ? -21.714 -26.153 85.485 1.00 44.62 441 LYS A N 1
ATOM 3454 C CA . LYS A 1 441 ? -21.118 -25.010 86.211 1.00 44.62 441 LYS A CA 1
ATOM 3455 C C . LYS A 1 441 ? -21.583 -23.616 85.773 1.00 44.62 441 LYS A C 1
ATOM 3457 O O . LYS A 1 441 ? -21.303 -22.660 86.494 1.00 44.62 441 LYS A O 1
ATOM 3462 N N . GLU A 1 442 ? -22.352 -23.473 84.694 1.00 42.03 442 GLU A N 1
ATOM 3463 C CA . GLU A 1 442 ? -22.760 -22.157 84.171 1.00 42.03 442 GLU A CA 1
ATOM 3464 C C . GLU A 1 442 ? -24.281 -21.977 84.055 1.00 42.03 442 GLU A C 1
ATOM 3466 O O . GLU A 1 442 ? -24.828 -21.862 82.964 1.00 42.03 442 GLU A O 1
ATOM 3471 N N . LYS A 1 443 ? -25.001 -21.873 85.181 1.00 34.00 443 LYS A N 1
ATOM 3472 C CA . LYS A 1 443 ? -26.308 -21.181 85.200 1.00 34.00 443 LYS A CA 1
ATOM 3473 C C . LYS A 1 443 ? -26.491 -20.359 86.481 1.00 34.00 443 LYS A C 1
ATOM 3475 O O . LYS A 1 443 ? -26.765 -20.901 87.548 1.00 34.00 443 LYS A O 1
ATOM 3480 N N . LYS A 1 444 ? -26.416 -19.026 86.359 1.00 30.59 444 LYS A N 1
ATOM 3481 C CA . LYS A 1 444 ? -27.078 -18.057 87.260 1.00 30.59 444 LYS A CA 1
ATOM 3482 C C . LYS A 1 444 ? -28.066 -17.209 86.438 1.00 30.59 444 LYS A C 1
ATOM 3484 O O . LYS A 1 444 ? -27.707 -16.810 85.333 1.00 30.59 444 LYS A O 1
ATOM 3489 N N . PRO A 1 445 ? -29.290 -16.932 86.930 1.00 39.00 445 PRO A N 1
ATOM 3490 C CA . PRO A 1 445 ? -30.360 -16.360 86.113 1.00 39.00 445 PRO A CA 1
ATOM 3491 C C . PRO A 1 445 ? -30.389 -14.822 86.169 1.00 39.00 445 PRO A C 1
ATOM 3493 O O . PRO A 1 445 ? -30.360 -14.230 87.247 1.00 39.00 445 PRO A O 1
ATOM 3496 N N . GLY A 1 446 ? -30.492 -14.178 85.004 1.00 31.00 446 GLY A N 1
ATOM 3497 C CA . GLY A 1 446 ? -30.771 -12.746 84.862 1.00 31.00 446 GLY A CA 1
ATOM 3498 C C . GLY A 1 446 ? -32.277 -12.474 84.808 1.00 31.00 446 GLY A C 1
ATOM 3499 O O . GLY A 1 446 ? -32.991 -13.011 83.965 1.00 31.00 446 GLY A O 1
ATOM 3500 N N . ILE A 1 447 ? -32.745 -11.652 85.742 1.00 35.12 447 ILE A N 1
ATOM 3501 C CA . ILE A 1 447 ? -34.135 -11.242 85.973 1.00 35.12 447 ILE A CA 1
ATOM 3502 C C . ILE A 1 447 ? -34.630 -10.313 84.847 1.00 35.12 447 ILE A C 1
ATOM 3504 O O . ILE A 1 447 ? -33.950 -9.359 84.481 1.00 35.12 447 ILE A O 1
ATOM 3508 N N . LYS A 1 448 ? -35.845 -10.562 84.336 1.00 37.19 448 LYS A N 1
ATOM 3509 C CA . LYS A 1 448 ? -36.606 -9.639 83.472 1.00 37.19 448 LYS A CA 1
ATOM 3510 C C . LYS A 1 448 ? -37.376 -8.631 84.331 1.00 37.19 448 LYS A C 1
ATOM 3512 O O . LYS A 1 448 ? -38.046 -9.054 85.268 1.00 37.19 448 LYS A O 1
ATOM 3517 N N . CYS A 1 449 ? -37.391 -7.354 83.943 1.00 27.34 449 CYS A N 1
ATOM 3518 C CA . CYS A 1 449 ? -38.443 -6.405 84.328 1.00 27.34 449 CYS A CA 1
ATOM 3519 C C . CYS A 1 449 ? -38.787 -5.448 83.173 1.00 27.34 449 CYS A C 1
ATOM 3521 O O . CYS A 1 449 ? -37.946 -5.112 82.346 1.00 27.34 449 CYS A O 1
ATOM 3523 N N . PHE A 1 450 ? -40.068 -5.090 83.135 1.00 30.44 450 PHE A N 1
ATOM 3524 C CA . PHE A 1 450 ? -40.868 -4.504 82.053 1.00 30.44 450 PHE A CA 1
ATOM 3525 C C . PHE A 1 450 ? -41.210 -3.021 82.349 1.00 30.44 450 PHE A C 1
ATOM 3527 O O . PHE A 1 450 ? -40.959 -2.584 83.467 1.00 30.44 450 PHE A O 1
ATOM 3534 N N . CYS A 1 451 ? -41.897 -2.349 81.399 1.00 31.42 451 CYS A N 1
ATOM 3535 C CA . CYS A 1 451 ? -42.638 -1.050 81.438 1.00 31.42 451 CYS A CA 1
ATOM 3536 C C . CYS A 1 451 ? -41.802 0.257 81.384 1.00 31.42 451 CYS A C 1
ATOM 3538 O O . CYS A 1 451 ? -40.705 0.289 81.914 1.00 31.42 451 CYS A O 1
ATOM 3540 N N . GLY A 1 452 ? -42.175 1.393 80.765 1.00 28.36 452 GLY A N 1
ATOM 3541 C CA . GLY A 1 452 ? -43.395 1.961 80.153 1.00 28.36 452 GLY A CA 1
ATOM 3542 C C . GLY A 1 452 ? -43.327 3.514 80.294 1.00 28.36 452 GLY A C 1
ATOM 3543 O O . GLY A 1 452 ? -42.889 3.986 81.334 1.00 28.36 452 GLY A O 1
ATOM 3544 N N . PHE A 1 453 ? -43.683 4.297 79.256 1.00 29.59 453 PHE A N 1
ATOM 3545 C CA . PHE A 1 453 ? -43.734 5.798 79.139 1.00 29.59 453 PHE A CA 1
ATOM 3546 C C . PHE A 1 453 ? -44.480 6.546 80.298 1.00 29.59 453 PHE A C 1
ATOM 3548 O O . PHE A 1 453 ? -45.165 5.850 81.046 1.00 29.59 453 PHE A O 1
ATOM 3555 N N . PRO A 1 454 ? -44.606 7.915 80.383 1.00 54.41 454 PRO A N 1
ATOM 3556 C CA . PRO A 1 454 ? -43.857 9.107 79.866 1.00 54.41 454 PRO A CA 1
ATOM 3557 C C . PRO A 1 454 ? -43.698 10.305 80.873 1.00 54.41 454 PRO A C 1
ATOM 3559 O O . PRO A 1 454 ? -44.330 10.295 81.920 1.00 54.41 454 PRO A O 1
ATOM 3562 N N . ALA A 1 455 ? -42.971 11.400 80.526 1.00 30.19 455 ALA A N 1
ATOM 3563 C CA . ALA A 1 455 ? -43.333 12.822 80.829 1.00 30.19 455 ALA A CA 1
ATOM 3564 C C . ALA A 1 455 ? -42.295 13.886 80.348 1.00 30.19 455 ALA A C 1
ATOM 3566 O O . ALA A 1 455 ? -41.098 13.766 80.586 1.00 30.19 455 ALA A O 1
ATOM 3567 N N . ARG A 1 456 ? -42.784 14.969 79.714 1.00 31.52 456 ARG A N 1
ATOM 3568 C CA . ARG A 1 456 ? -42.151 16.308 79.485 1.00 31.52 456 ARG A CA 1
ATOM 3569 C C . ARG A 1 456 ? -42.381 17.225 80.725 1.00 31.52 456 ARG A C 1
ATOM 3571 O O . ARG A 1 456 ? -43.132 16.783 81.590 1.00 31.52 456 ARG A O 1
ATOM 3578 N N . PRO A 1 457 ? -42.001 18.535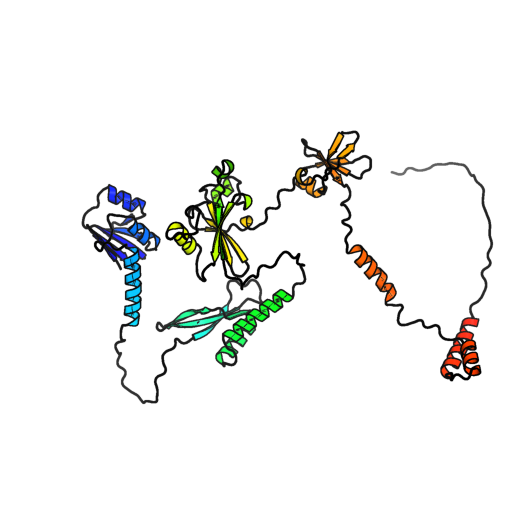 80.786 1.00 47.91 457 PRO A N 1
ATOM 3579 C CA . PRO A 1 457 ? -40.983 19.363 80.092 1.00 47.91 457 PRO A CA 1
ATOM 3580 C C . PRO A 1 457 ? -40.121 20.236 81.064 1.00 47.91 457 PRO A C 1
ATOM 3582 O O . PRO A 1 457 ? -40.469 20.420 82.226 1.00 47.91 457 PRO A O 1
ATOM 3585 N N . GLY A 1 458 ? -39.053 20.887 80.577 1.00 31.28 458 GLY A N 1
ATOM 3586 C CA . GLY A 1 458 ? -38.289 21.895 81.337 1.00 31.28 458 GLY A CA 1
ATOM 3587 C C . GLY A 1 458 ? -37.701 22.996 80.446 1.00 31.28 458 GLY A C 1
ATOM 3588 O O . GLY A 1 458 ? -36.988 22.715 79.492 1.00 31.28 458 GLY A O 1
ATOM 3589 N N . ARG A 1 459 ? -38.076 24.244 80.741 1.00 30.69 459 ARG A N 1
ATOM 3590 C CA . ARG A 1 459 ? -37.771 25.519 80.062 1.00 30.69 459 ARG A CA 1
ATOM 3591 C C . ARG A 1 459 ? -36.387 26.089 80.440 1.00 30.69 459 ARG A C 1
ATOM 3593 O O . ARG A 1 459 ? -35.867 25.753 81.494 1.00 30.69 459 ARG A O 1
ATOM 3600 N N . ALA A 1 460 ? -35.992 27.116 79.671 1.00 32.22 460 ALA A N 1
ATOM 3601 C CA . ALA A 1 460 ? -35.030 28.205 79.953 1.00 32.22 460 ALA A CA 1
ATOM 3602 C C . ALA A 1 460 ? -33.554 27.908 79.599 1.00 32.22 460 ALA A C 1
ATOM 3604 O O . ALA A 1 460 ? -32.940 27.025 80.174 1.00 32.22 460 ALA A O 1
ATOM 3605 N N . VAL A 1 461 ? -32.994 28.486 78.524 1.00 32.34 461 VAL A N 1
ATOM 3606 C CA . VAL A 1 461 ? -32.557 29.895 78.329 1.00 32.34 461 VAL A CA 1
ATOM 3607 C C . VAL A 1 461 ? -31.399 30.269 79.263 1.00 32.34 461 VAL A C 1
ATOM 3609 O O . VAL A 1 461 ? -31.641 30.518 80.433 1.00 32.34 461 VAL A O 1
ATOM 3612 N N . LEU A 1 462 ? -30.173 30.389 78.731 1.00 32.72 462 LEU A N 1
ATOM 3613 C CA . LEU A 1 462 ? -29.433 31.660 78.591 1.00 32.72 462 LEU A CA 1
ATOM 3614 C C . LEU A 1 462 ? -28.014 31.434 78.019 1.00 32.72 462 LEU A C 1
ATOM 3616 O O . LEU A 1 462 ? -27.240 30.646 78.544 1.00 32.72 462 LEU A O 1
ATOM 3620 N N . ARG A 1 463 ? -27.730 32.181 76.942 1.00 31.62 463 ARG A N 1
ATOM 3621 C CA . ARG A 1 463 ? -26.487 32.887 76.554 1.00 31.62 463 ARG A CA 1
ATOM 3622 C C . ARG A 1 463 ? -25.170 32.469 77.238 1.00 31.62 463 ARG A C 1
ATOM 3624 O O . ARG A 1 463 ? -25.067 32.585 78.450 1.00 31.62 463 ARG A O 1
ATOM 3631 N N . SER A 1 464 ? -24.095 32.310 76.458 1.00 30.98 464 SER A N 1
ATOM 3632 C CA . SER A 1 464 ? -23.163 33.419 76.168 1.00 30.98 464 SER A CA 1
ATOM 3633 C C . SER A 1 464 ? -21.980 33.002 75.278 1.00 30.98 464 SER A C 1
ATOM 3635 O O . SER A 1 464 ? -21.632 31.831 75.211 1.00 30.98 464 SER A O 1
ATOM 3637 N N . ALA A 1 465 ? -21.339 34.037 74.726 1.00 36.88 465 ALA A N 1
ATOM 3638 C CA . ALA A 1 465 ? -19.940 34.135 74.300 1.00 36.88 465 ALA A CA 1
ATOM 3639 C C . ALA A 1 465 ? -19.544 33.656 72.890 1.00 36.88 465 ALA A C 1
ATOM 3641 O O . ALA A 1 465 ? -19.019 32.572 72.669 1.00 36.88 465 ALA A O 1
ATOM 3642 N N . THR A 1 466 ? -19.707 34.598 71.961 1.00 38.19 466 THR A N 1
ATOM 3643 C CA . THR A 1 466 ? -18.731 34.987 70.933 1.00 38.19 466 THR A CA 1
ATOM 3644 C C . THR A 1 466 ? -17.276 34.882 71.406 1.00 38.19 466 THR A C 1
ATOM 3646 O O . THR A 1 466 ? -16.956 35.380 72.485 1.00 38.19 466 THR A O 1
ATOM 3649 N N . LEU A 1 467 ? -16.389 34.373 70.549 1.00 39.06 467 LEU A N 1
ATOM 3650 C CA . LEU A 1 467 ? -14.977 34.757 70.506 1.00 39.06 467 LEU A CA 1
ATOM 3651 C C . LEU A 1 467 ? -14.442 34.556 69.080 1.00 39.06 467 LEU A C 1
ATOM 3653 O O . LEU A 1 467 ? -14.454 33.437 68.581 1.00 39.06 467 LEU A O 1
ATOM 3657 N N . PHE A 1 468 ? -14.103 35.708 68.491 1.00 43.66 468 PHE A N 1
ATOM 3658 C CA . PHE A 1 468 ? -13.144 36.042 67.430 1.00 43.66 468 PHE A CA 1
ATOM 3659 C C . PHE A 1 468 ? -12.762 35.021 66.359 1.00 43.66 468 PHE A C 1
ATOM 3661 O O . PHE A 1 468 ? -12.162 33.980 66.698 1.00 43.66 468 PHE A O 1
#

Mean predicted aligned error: 24.2 Å

Solvent-accessible surface area (backbone atoms only — not comparable to full-atom values): 28647 Å² total; per-residue (Å²): 102,69,49,49,21,77,64,35,38,38,38,51,41,74,89,80,42,26,35,34,39,37,56,78,57,88,72,53,73,66,57,54,49,52,41,44,73,61,60,36,40,80,36,82,93,74,66,24,36,31,36,64,56,49,72,68,47,42,52,40,44,60,69,37,76,74,63,40,33,76,84,74,53,54,58,60,57,55,53,51,50,52,53,51,48,54,53,49,49,68,72,65,63,78,83,78,83,79,92,77,88,87,84,84,88,81,87,78,94,71,85,89,67,72,55,70,47,76,50,74,46,76,36,92,83,46,89,47,77,60,39,36,16,30,24,29,37,28,38,44,40,98,83,81,48,67,46,87,53,57,79,42,40,71,21,34,63,69,57,39,52,53,52,49,54,30,46,74,70,62,78,39,53,74,65,56,46,37,52,52,41,52,53,52,49,54,56,56,62,69,69,62,89,83,82,84,84,82,90,79,79,91,71,89,79,68,80,90,67,35,28,36,36,36,31,38,66,49,91,53,91,87,37,62,82,51,63,66,36,40,64,71,57,35,48,71,72,73,47,76,71,53,55,88,54,42,38,85,59,46,74,46,78,45,59,90,91,67,48,74,65,54,52,49,47,35,47,64,74,61,57,59,91,82,61,77,67,75,64,75,45,42,46,23,34,43,34,39,38,46,96,94,43,80,47,35,31,33,29,33,90,75,63,71,41,83,39,67,65,42,76,47,80,76,73,70,82,78,48,67,82,84,38,50,72,82,47,72,50,80,50,101,88,48,76,27,47,28,28,78,53,48,64,66,58,36,43,76,67,58,21,42,85,73,50,67,39,95,84,56,55,29,34,32,29,28,61,89,84,55,60,36,26,18,52,60,57,77,78,75,68,78,53,83,54,54,64,51,51,55,52,54,66,59,42,66,72,59,67,74,59,78,84,76,79,77,83,78,69,48,44,67,60,53,51,52,40,45,74,72,70,46,93,70,58,72,68,58,48,55,50,22,54,50,52,59,63,58,65,73,74,78,82,83,88,84,84,87,88,82,90,79,91,90,86,90,88,84,84,81,90,80,88,85,80,90,80,133

Radius of gyration: 43.57 Å; Cα contacts (8 Å, |Δi|>4): 564; chains: 1; bounding box: 95×90×124 Å

Secondary structure (DSSP, 8-state):
-EEEETTEEEEEETTTTEEEEEESSPPPHHHHHHHHHTT-EEETTTTEEEEE-SHHHHHHHHH-GGG-BTTS--HHHHHHHHHHHHHHHHHHPPPPPP-----------------EEEEEEE-TT-SSGGGSEEEEEEEE-TTSPEEEEEEEEEE-HHHHHHHHHHHHTTSS-HHHHHHHHHHHHHHHHTTS--------------S---EEEEEEEPPSTTSTTTTT--HHHHHHTT----GGGEEEEEEEE--TT--HHHHHHHHHTS--TT--SPPP-TT-EEEEEETTEEEEEEE-SSSEEE-GGGTS-------GGGGEEEEEEEETTEEEEEESS-HHHHHHTT-EEEEE-TTSSEEEEE-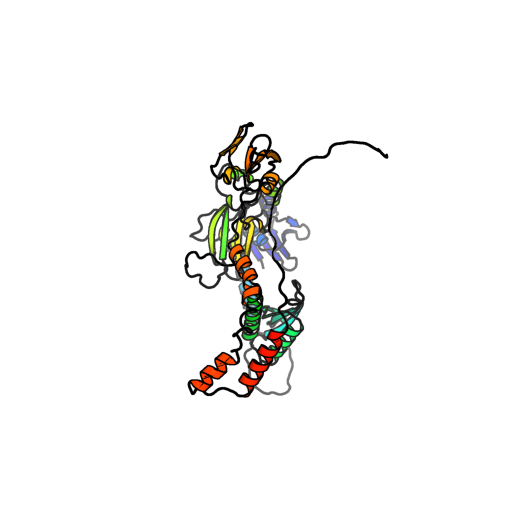SS-EEEEESS------TTHHHHHHHHTTHHHHTTSSS-PPPPPHHHHHHHHHTT----HHHHHHHHHHHHHHTT---PPPP--------------------

InterPro domains:
  IPR025465 Domain of unknown function DUF4316 [PF14195] (381-428)
  IPR025923 YodL-like domain [PF14191] (212-310)

Nearest PDB structures (foldseek):
  5cuy-assembly1_C  TM=2.215E-01  e=1.536E+00  Trypanosoma brucei brucei TREU927
  6xc9-assembly1_C  TM=1.339E-01  e=4.228E+00  Homo sapiens

Organism: NCBI:txid360807